Protein AF-0000000072584744 (afdb_homodimer)

Sequence (608 aa):
MTEVNNPHDRLIRETFQDKKEAAIFFKNTLSPEVVKLLDLEKLELSESSFISEELKQEQTDLLFQIPLKSGNKTNVYLLFEHKSYLDNSIYIQLLGYLTEIYRNQHRNGEPISVVIPFVFYHGEKEWKLGSRLLDQFVLTNQEVDILKDFIPNFKIDLFDLKEIELKDKLESITFQVTLGVVQKIREGDLEFISHLPGLFSLLQAIEEESKKVAILRKLLLYIYWARDLKPTELNVVLQRSKLEQYEELAMTTAERLISEGMQRGIEKGKLEDASKMLSKGIDLKTVLEITGLSEKTLKDHGILMTEVNNPHDRLIRETFQDKKEAAIFFKNTLSPEVVKLLDLEKLELSESSFISEELKQEQTDLLFQIPLKSGNKTNVYLLFEHKSYLDNSIYIQLLGYLTEIYRNQHRNGEPISVVIPFVFYHGEKEWKLGSRLLDQFVLTNQEVDILKDFIPNFKIDLFDLKEIELKDKLESITFQVTLGVVQKIREGDLEFISHLPGLFSLLQAIEEESKKVAILRKLLLYIYWARDLKPTELNVVLQRSKLEQYEELAMTTAERLISEGMQRGIEKGKLEDASKMLSKGIDLKTVLEITGLSEKTLKDHGIL

pLDDT: mean 88.26, std 11.3, range [29.77, 98.44]

Organism: Leptospira interrogans serogroup Icterohaemorrhagiae serovar Lai (strain 56601) (NCBI:txid189518)

Secondary structure (DSSP, 8-state):
--GGG-HHHHHHHHHHT-HHHHHHHHHHHS-HHHHHHB-GGG-EE--GGGS-HHHHHT---EEEEE-BTT--SPPEEEEEEEESS--TTHHHHHHHHHHHHHHHHHHTTPPPPEEEEEEEE--SS---S-SBGGGGS---HHHHHHHGGGS-B-B-EEEEGGG--HHHH---HHHHHHHHHHHHTTS-HHHHHHHHHHHHHGGGG---HHHHHHHHHHHHHHHHHHS---HHHHHHHHHHTT-GGGHHHHHHHHHHHHHHHHHHHHHHHHHHHHHHHHHTT--HHHHHHHH---HHHHHHTT--/--GGG-HHHHHHHHHHT-HHHHHHHHHHHS-HHHHHHB-GGG-EE--GGGS-HHHHHT---EEEEE-BTT--SPPEEEEEEEESS--TTHHHHHHHHHHHHHHHHHHTTPPPPEEEEEEEE--SS---S-SBGGGGS---HHHHHHHGGGS-B-B-EEEEGGG--HHHH---HHHHHHHHHHHHTTS-HHHHHHHHHHHHHGGGG---HHHHHHHHHHHHHHHHHHS---HHHHHHHHHHTT-GGGHHHHHHHHHHHHHHHHHHHHHHHHHHHHHHHHHTT--HHHHHHHH---HHHHHHTT--

InterPro domains:
  IPR006842 Transposase (putative), YhgA-like [PF04754] (6-209)
  IPR010106 Recombination-promoting nuclease RpnA [TIGR01784] (7-300)
  IPR051699 Rpn/YhgA-like nuclease [PTHR34611] (2-302)

Radius of gyration: 31.88 Å; Cα contacts (8 Å, |Δi|>4): 822; chains: 2; bounding box: 54×96×73 Å

Nearest PDB structures (foldseek):
  4z2b-assembly1_A  TM=3.822E-01  e=3.127E-01  Homo sapiens
  4z0v-assembly1_A  TM=3.116E-01  e=2.690E-01  Homo sapiens
  4z2b-assembly1_A  TM=3.800E-01  e=2.464E-01  Homo sapiens
  4z0v-assembly1_A  TM=3.200E-01  e=2.464E-01  Homo sapiens

Foldseek 3Di:
DQPVPPLVLVLVQVLCQPLVQVLQLCCLQPDPVVNQFWPSVPKDWDDDPLFPPVRVSVVRWTKIWIDTPVRPPAIEIEIEAEDQADDLCVQVVVVVRLVSNQVSCVVVVHDRHHYAYEYEYQYPDDDDQDFKPVSSDDDDPVCCVVCVVVDPMDGHRYDYLLPDDCVVRHPDLLCQLSSVLSNCLPPDPVVSLVCNLVSLLSLVPPPDPVVSLVSVLSSLLSSVVSHVDDLVSVCVSCVSSVNNVCSVSSVVSNVVSVVVVVVVVLLVVLLVVLLVCVVVPNDNVVSCVVSVDDPVVCVVVVSD/DQPVPPLVLVLVQVLCQPLVQVLQLCCQQPDPVVNQFWPSVPKDWDDDPLFPPVVVSVVRWTKIWIDTPVRPPAIEIEIEAEDQADDLCVQVVVVVRLVSNQVSCVVVVHDRHHYAYEYEYQYPDDDDQDFKPVSSDDDDPVCCVVCVVVDPMDGHRYDYLLPDDCVVRHPDLLCQLSSVLSNCLPPDPVVSLVCNLVSLLSLVPPPDPVVSLVSVLSSLLSSVVSHVDDLVSVCVSCVSSVNNVCSVSSVVSNVVSVVVVVVVVLLVVLLVVLLVCVVVPNDNVVSCVVSVDDPVVCVVVVSD

Structure (mmCIF, N/CA/C/O backbone):
data_AF-0000000072584744-model_v1
#
loop_
_entity.id
_entity.type
_entity.pdbx_description
1 polymer Transposase
#
loop_
_atom_site.group_PDB
_atom_site.id
_atom_site.type_symbol
_atom_site.label_atom_id
_atom_site.label_alt_id
_atom_site.label_comp_id
_atom_site.label_asym_id
_atom_site.label_entity_id
_atom_site.label_seq_id
_atom_site.pdbx_PDB_ins_code
_atom_site.Cartn_x
_atom_site.Cartn_y
_atom_site.Cartn_z
_atom_site.occupancy
_atom_site.B_iso_or_equiv
_atom_site.auth_seq_id
_atom_site.auth_comp_id
_atom_site.auth_asym_id
_atom_site.auth_atom_id
_atom_site.pdbx_PDB_model_num
ATOM 1 N N . MET A 1 1 ? 11.578 9.281 22.516 1 29.77 1 MET A N 1
ATOM 2 C CA . MET A 1 1 ? 10.703 10.445 22.672 1 29.77 1 MET A CA 1
ATOM 3 C C . MET A 1 1 ? 9.742 10.562 21.5 1 29.77 1 MET A C 1
ATOM 5 O O . MET A 1 1 ? 10.164 10.523 20.344 1 29.77 1 MET A O 1
ATOM 9 N N . THR A 1 2 ? 8.508 10.273 21.5 1 37.69 2 THR A N 1
ATOM 10 C CA . THR A 1 2 ? 7.398 10.188 20.562 1 37.69 2 THR A CA 1
ATOM 11 C C . THR A 1 2 ? 7.285 11.461 19.719 1 37.69 2 THR A C 1
ATOM 13 O O . THR A 1 2 ? 7.203 12.562 20.281 1 37.69 2 THR A O 1
ATOM 16 N N . GLU A 1 3 ? 7.668 11.531 18.531 1 41.31 3 GLU A N 1
ATOM 17 C CA . GLU A 1 3 ? 7.551 12.5 17.438 1 41.31 3 GLU A CA 1
ATOM 18 C C . GLU A 1 3 ? 6.191 13.195 17.469 1 41.31 3 GLU A C 1
ATOM 20 O O . GLU A 1 3 ? 5.953 14.141 16.719 1 41.31 3 GLU A O 1
ATOM 25 N N . VAL A 1 4 ? 5.215 12.711 18.234 1 44.66 4 VAL A N 1
ATOM 26 C CA . VAL A 1 4 ? 3.936 13.359 18.516 1 44.66 4 VAL A CA 1
ATOM 27 C C . VAL A 1 4 ? 4.176 14.789 19 1 44.66 4 VAL A C 1
ATOM 29 O O . VAL A 1 4 ? 3.238 15.586 19.109 1 44.66 4 VAL A O 1
ATOM 32 N N . ASN A 1 5 ? 5.383 15.141 19.203 1 54.69 5 ASN A N 1
ATOM 33 C CA . ASN A 1 5 ? 5.555 16.359 19.984 1 54.69 5 ASN A CA 1
ATOM 34 C C . ASN A 1 5 ? 5.949 17.547 19.109 1 54.69 5 ASN A C 1
ATOM 36 O O . ASN A 1 5 ? 6.445 18.562 19.609 1 54.69 5 ASN A O 1
ATOM 40 N N . ASN A 1 6 ? 5.742 17.422 17.719 1 71.44 6 ASN A N 1
ATOM 41 C CA . ASN A 1 6 ? 6.062 18.562 16.859 1 71.44 6 ASN A CA 1
ATOM 42 C C . ASN A 1 6 ? 4.969 19.625 16.922 1 71.44 6 ASN A C 1
ATOM 44 O O . ASN A 1 6 ? 3.818 19.359 16.578 1 71.44 6 ASN A O 1
ATOM 48 N N . PRO A 1 7 ? 5.23 20.688 17.547 1 78.56 7 PRO A N 1
ATOM 49 C CA . PRO A 1 7 ? 4.23 21.734 17.719 1 78.56 7 PRO A CA 1
ATOM 50 C C . PRO A 1 7 ? 3.549 22.125 16.406 1 78.56 7 PRO A C 1
ATOM 52 O O . PRO A 1 7 ? 2.375 22.516 16.406 1 78.56 7 PRO A O 1
ATOM 55 N N . HIS A 1 8 ? 4.328 22.078 15.297 1 83.81 8 HIS A N 1
ATOM 56 C CA . HIS A 1 8 ? 3.693 22.312 14.008 1 83.81 8 HIS A CA 1
ATOM 57 C C . HIS A 1 8 ? 2.531 21.359 13.781 1 83.81 8 HIS A C 1
ATOM 59 O O . HIS A 1 8 ? 1.427 21.781 13.438 1 83.81 8 HIS A O 1
ATOM 65 N N . ASP A 1 9 ? 2.807 20.141 14.039 1 83.06 9 ASP A N 1
ATOM 66 C CA . ASP A 1 9 ? 1.812 19.094 13.812 1 83.06 9 ASP A CA 1
ATOM 67 C C . ASP A 1 9 ? 0.604 19.281 14.727 1 83.06 9 ASP A C 1
ATOM 69 O O . ASP A 1 9 ? -0.54 19.141 14.289 1 83.06 9 ASP A O 1
ATOM 73 N N . ARG A 1 10 ? 0.943 19.578 15.914 1 82.94 10 ARG A N 1
ATOM 74 C CA . ARG A 1 10 ? -0.128 19.734 16.891 1 82.94 10 ARG A CA 1
ATOM 75 C C . ARG A 1 10 ? -1.059 20.875 16.516 1 82.94 10 ARG A C 1
ATOM 77 O O . ARG A 1 10 ? -2.281 20.734 16.562 1 82.94 10 ARG A O 1
ATOM 84 N N . LEU A 1 11 ? -0.497 22.016 16.25 1 89.19 11 LEU A N 1
ATOM 85 C CA . LEU A 1 11 ? -1.301 23.188 15.898 1 89.19 11 LEU A CA 1
ATOM 86 C C . LEU A 1 11 ? -2.186 22.906 14.695 1 89.19 11 LEU A C 1
ATOM 88 O O . LEU A 1 11 ? -3.385 23.188 14.719 1 89.19 11 LEU A O 1
ATOM 92 N N . ILE A 1 12 ? -1.592 22.344 13.664 1 89.62 12 ILE A N 1
ATOM 93 C CA . ILE A 1 12 ? -2.32 22.094 12.43 1 89.62 12 ILE A CA 1
ATOM 94 C C . ILE A 1 12 ? -3.402 21.047 12.672 1 89.62 12 ILE A C 1
ATOM 96 O O . ILE A 1 12 ? -4.551 21.219 12.258 1 89.62 12 ILE A O 1
ATOM 100 N N . ARG A 1 13 ? -3.059 20.031 13.328 1 85.69 13 ARG A N 1
ATOM 101 C CA . ARG A 1 13 ? -4.012 18.969 13.625 1 85.69 13 ARG A CA 1
ATOM 102 C C . ARG A 1 13 ? -5.199 19.5 14.422 1 85.69 13 ARG A C 1
ATOM 104 O O . ARG A 1 13 ? -6.352 19.219 14.086 1 85.69 13 ARG A O 1
ATOM 111 N N . GLU A 1 14 ? -4.898 20.25 15.445 1 85.62 14 GLU A N 1
ATOM 112 C CA . GLU A 1 14 ? -5.953 20.797 16.297 1 85.62 14 GLU A CA 1
ATOM 113 C C . GLU A 1 14 ? -6.859 21.75 15.5 1 85.62 14 GLU A C 1
ATOM 115 O O . GLU A 1 14 ? -8.062 21.812 15.758 1 85.62 14 GLU A O 1
ATOM 120 N N . THR A 1 15 ? -6.27 22.453 14.672 1 88.38 15 THR A N 1
ATOM 121 C CA . THR A 1 15 ? -7.039 23.391 13.867 1 88.38 15 THR A CA 1
ATOM 122 C C . THR A 1 15 ? -8.008 22.641 12.953 1 88.38 15 THR A C 1
ATOM 124 O O . THR A 1 15 ? -9.164 23.047 12.805 1 88.38 15 THR A O 1
ATOM 127 N N . PHE A 1 16 ? -7.629 21.5 12.445 1 90.31 16 PHE A N 1
ATOM 128 C CA . PHE A 1 16 ? -8.445 20.781 11.477 1 90.31 16 PHE A CA 1
ATOM 129 C C . PHE A 1 16 ? -9.383 19.812 12.164 1 90.31 16 PHE A C 1
ATOM 131 O O . PHE A 1 16 ? -10.242 19.203 11.523 1 90.31 16 PHE A O 1
ATOM 138 N N . GLN A 1 17 ? -9.258 19.719 13.414 1 88.12 17 GLN A N 1
ATOM 139 C CA . GLN A 1 17 ? -10.172 18.859 14.164 1 88.12 17 GLN A CA 1
ATOM 140 C C . GLN A 1 17 ? -11.562 19.484 14.25 1 88.12 17 GLN A C 1
ATOM 142 O O . GLN A 1 17 ? -12.547 18.797 14.508 1 88.12 17 GLN A O 1
ATOM 147 N N . ASP A 1 18 ? -11.586 20.766 14.125 1 86.94 18 ASP A N 1
ATOM 148 C CA . ASP A 1 18 ? -12.883 21.422 14.008 1 86.94 18 ASP A CA 1
ATOM 149 C C . ASP A 1 18 ? -13.531 21.125 12.656 1 86.94 18 ASP A C 1
ATOM 151 O O . ASP A 1 18 ? -13.18 21.75 11.648 1 86.94 18 ASP A O 1
ATOM 155 N N . LYS A 1 19 ? -14.594 20.297 12.672 1 89.31 19 LYS A N 1
ATOM 156 C CA . LYS A 1 19 ? -15.188 19.766 11.453 1 89.31 19 LYS A CA 1
ATOM 157 C C . LYS A 1 19 ? -15.781 20.875 10.594 1 89.31 19 LYS A C 1
ATOM 159 O O . LYS A 1 19 ? -15.695 20.828 9.367 1 89.31 19 LYS A O 1
ATOM 164 N N . LYS A 1 20 ? -16.422 21.797 11.305 1 88.25 20 LYS A N 1
ATOM 165 C CA . LYS A 1 20 ? -17.047 22.875 10.562 1 88.25 20 LYS A CA 1
ATOM 166 C C . LYS A 1 20 ? -16.016 23.719 9.82 1 88.25 20 LYS A C 1
ATOM 168 O O . LYS A 1 20 ? -16.188 24.031 8.641 1 88.25 20 LYS A O 1
ATOM 173 N N . GLU A 1 21 ? -14.961 24.031 10.5 1 87 21 GLU A N 1
ATOM 174 C CA . GLU A 1 21 ? -13.883 24.812 9.898 1 87 21 GLU A CA 1
ATOM 175 C C . GLU A 1 21 ? -13.172 24.016 8.805 1 87 21 GLU A C 1
ATOM 177 O O . GLU A 1 21 ? -12.812 24.562 7.766 1 87 21 GLU A O 1
ATOM 182 N N . ALA A 1 22 ? -12.984 22.766 9.062 1 92 22 ALA A N 1
ATOM 183 C CA . ALA A 1 22 ? -12.336 21.906 8.078 1 92 22 ALA A CA 1
ATOM 184 C C . ALA A 1 22 ? -13.156 21.812 6.801 1 92 22 ALA A C 1
ATOM 186 O O . ALA A 1 22 ? -12.609 21.891 5.695 1 92 22 ALA A O 1
ATOM 187 N N . ALA A 1 23 ? -14.453 21.672 6.965 1 93.62 23 ALA A N 1
ATOM 188 C CA . ALA A 1 23 ? -15.344 21.578 5.809 1 93.62 23 ALA A CA 1
ATOM 189 C C . ALA A 1 23 ? -15.242 22.828 4.934 1 93.62 23 ALA A C 1
ATOM 191 O O . ALA A 1 23 ? -15.172 22.719 3.707 1 93.62 23 ALA A O 1
ATOM 192 N N . ILE A 1 24 ? -15.219 23.922 5.559 1 90.44 24 ILE A N 1
ATOM 193 C CA . ILE A 1 24 ? -15.117 25.188 4.836 1 90.44 24 ILE A CA 1
ATOM 194 C C . ILE A 1 24 ? -13.766 25.281 4.141 1 90.44 24 ILE A C 1
ATOM 196 O O . ILE A 1 24 ? -13.68 25.703 2.982 1 90.44 24 ILE A O 1
ATOM 200 N N . PHE A 1 25 ? -12.781 24.906 4.816 1 92.75 25 PHE A N 1
ATOM 201 C CA . PHE A 1 25 ? -11.438 24.922 4.254 1 92.75 25 PHE A CA 1
ATOM 202 C C . PHE A 1 25 ? -11.375 24.062 2.994 1 92.75 25 PHE A C 1
ATOM 204 O O . PHE A 1 25 ? -10.898 24.516 1.951 1 92.75 25 PHE A O 1
ATOM 211 N N . PHE A 1 26 ? -11.906 22.844 3.059 1 94.88 26 PHE A N 1
ATOM 212 C CA . PHE A 1 26 ? -11.828 21.906 1.937 1 94.88 26 PHE A CA 1
ATOM 213 C C . PHE A 1 26 ? -12.711 22.375 0.786 1 94.88 26 PHE A C 1
ATOM 215 O O . PHE A 1 26 ? -12.367 22.203 -0.383 1 94.88 26 PHE A O 1
ATOM 222 N N . LYS A 1 27 ? -13.805 22.969 1.133 1 93.31 27 LYS A N 1
ATOM 223 C CA . LYS A 1 27 ? -14.688 23.531 0.109 1 93.31 27 LYS A CA 1
ATOM 224 C C . LYS A 1 27 ? -13.961 24.562 -0.737 1 93.31 27 LYS A C 1
ATOM 226 O O . LYS A 1 27 ? -14.195 24.672 -1.943 1 93.31 27 LYS A O 1
ATOM 231 N N . ASN A 1 28 ? -13.008 25.219 -0.123 1 90.75 28 ASN A N 1
ATOM 232 C CA . ASN A 1 28 ? -12.344 26.344 -0.792 1 90.75 28 ASN A CA 1
ATOM 233 C C . ASN A 1 28 ? -11.008 25.922 -1.393 1 90.75 28 ASN A C 1
ATOM 235 O O . ASN A 1 28 ? -10.414 26.656 -2.184 1 90.75 28 ASN A O 1
ATOM 239 N N . THR A 1 29 ? -10.555 24.75 -1.048 1 91.69 29 THR A N 1
ATOM 240 C CA . THR A 1 29 ? -9.195 24.422 -1.45 1 91.69 29 THR A CA 1
ATOM 241 C C . THR A 1 29 ? -9.18 23.234 -2.393 1 91.69 29 THR A C 1
ATOM 243 O O . THR A 1 29 ? -8.289 23.094 -3.232 1 91.69 29 THR A O 1
ATOM 246 N N . LEU A 1 30 ? -10.141 22.344 -2.264 1 94.38 30 LEU A N 1
ATOM 247 C CA . LEU A 1 30 ? -10.234 21.234 -3.203 1 94.38 30 LEU A CA 1
ATOM 248 C C . LEU A 1 30 ? -10.68 21.719 -4.578 1 94.38 30 LEU A C 1
ATOM 250 O O . LEU A 1 30 ? -11.234 22.812 -4.707 1 94.38 30 LEU A O 1
ATOM 254 N N . SER A 1 31 ? -10.422 20.922 -5.605 1 93.94 31 SER A N 1
ATOM 255 C CA . SER A 1 31 ? -10.867 21.281 -6.949 1 93.94 31 SER A CA 1
ATOM 256 C C . SER A 1 31 ? -12.391 21.375 -7.012 1 93.94 31 SER A C 1
ATOM 258 O O . SER A 1 31 ? -13.094 20.625 -6.344 1 93.94 31 SER A O 1
ATOM 260 N N . PRO A 1 32 ? -12.859 22.297 -7.832 1 95.19 32 PRO A N 1
ATOM 261 C CA . PRO A 1 32 ? -14.305 22.469 -7.941 1 95.19 32 PRO A CA 1
ATOM 262 C C . PRO A 1 32 ? -15.039 21.188 -8.32 1 95.19 32 PRO A C 1
ATOM 264 O O . PRO A 1 32 ? -16.141 20.938 -7.84 1 95.19 32 PRO A O 1
ATOM 267 N N . GLU A 1 33 ? -14.469 20.391 -9.164 1 96.19 33 GLU A N 1
ATOM 268 C CA . GLU A 1 33 ? -15.094 19.141 -9.594 1 96.19 33 GLU A CA 1
ATOM 269 C C . GLU A 1 33 ? -15.258 18.172 -8.422 1 96.19 33 GLU A C 1
ATOM 271 O O . GLU A 1 33 ? -16.281 17.5 -8.305 1 96.19 33 GLU A O 1
ATOM 276 N N . VAL A 1 34 ? -14.266 18.141 -7.586 1 96.62 34 VAL A N 1
ATOM 277 C CA . VAL A 1 34 ? -14.312 17.266 -6.418 1 96.62 34 VAL A CA 1
ATOM 278 C C . VAL A 1 34 ? -15.344 17.781 -5.422 1 96.62 34 VAL A C 1
ATOM 280 O O . VAL A 1 34 ? -16.141 17.016 -4.875 1 96.62 34 VAL A O 1
ATOM 283 N N . VAL A 1 35 ? -15.352 19.109 -5.219 1 96.25 35 VAL A N 1
ATOM 284 C CA . VAL A 1 35 ? -16.266 19.75 -4.273 1 96.25 35 VAL A CA 1
ATOM 285 C C . VAL A 1 35 ? -17.703 19.484 -4.691 1 96.25 35 VAL A C 1
ATOM 287 O O . VAL A 1 35 ? -18.578 19.266 -3.842 1 96.25 35 VAL A O 1
ATOM 290 N N . LYS A 1 36 ? -17.953 19.469 -5.969 1 95.75 36 LYS A N 1
ATOM 291 C CA . LYS A 1 36 ? -19.297 19.234 -6.488 1 95.75 36 LYS A CA 1
ATOM 292 C C . LYS A 1 36 ? -19.781 17.828 -6.176 1 95.75 36 LYS A C 1
ATOM 294 O O . LYS A 1 36 ? -20.984 17.594 -6.055 1 95.75 36 LYS A O 1
ATOM 299 N N . LEU A 1 37 ? -18.875 16.938 -6.023 1 95.62 37 LEU A N 1
ATOM 300 C CA . LEU A 1 37 ? -19.219 15.539 -5.809 1 95.62 37 LEU A CA 1
ATOM 301 C C . LEU A 1 37 ? -19.438 15.25 -4.328 1 95.62 37 LEU A C 1
ATOM 303 O O . LEU A 1 37 ? -20.188 14.336 -3.971 1 95.62 37 LEU A O 1
ATOM 307 N N . LEU A 1 38 ? -18.797 15.984 -3.482 1 96.19 38 LEU A N 1
ATOM 308 C CA . LEU A 1 38 ? -18.719 15.641 -2.068 1 96.19 38 LEU A CA 1
ATOM 309 C C . LEU A 1 38 ? -19.734 16.438 -1.255 1 96.19 38 LEU A C 1
ATOM 311 O O . LEU A 1 38 ? -19.938 17.625 -1.519 1 96.19 38 LEU A O 1
ATOM 315 N N . ASP A 1 39 ? -20.375 15.812 -0.335 1 95.94 39 ASP A N 1
ATOM 316 C CA . ASP A 1 39 ? -21.203 16.5 0.646 1 95.94 39 ASP A CA 1
ATOM 317 C C . ASP A 1 39 ? -20.375 16.938 1.858 1 95.94 39 ASP A C 1
ATOM 319 O O . ASP A 1 39 ? -20.469 16.328 2.926 1 95.94 39 ASP A O 1
ATOM 323 N N . LEU A 1 40 ? -19.703 18.047 1.718 1 95.44 40 LEU A N 1
ATOM 324 C CA . LEU A 1 40 ? -18.734 18.5 2.715 1 95.44 40 LEU A CA 1
ATOM 325 C C . LEU A 1 40 ? -19.453 18.906 4.008 1 95.44 40 LEU A C 1
ATOM 327 O O . LEU A 1 40 ? -18.828 18.938 5.074 1 95.44 40 LEU A O 1
ATOM 331 N N . GLU A 1 41 ? -20.703 19.156 3.986 1 93.25 41 GLU A N 1
ATOM 332 C CA . GLU A 1 41 ? -21.469 19.5 5.184 1 93.25 41 GLU A CA 1
ATOM 333 C C . GLU A 1 41 ? -21.562 18.312 6.125 1 93.25 41 GLU A C 1
ATOM 335 O O . GLU A 1 41 ? -21.781 18.469 7.332 1 93.25 41 GLU A O 1
ATOM 340 N N . LYS A 1 42 ? -21.422 17.156 5.59 1 93.81 42 LYS A N 1
ATOM 341 C CA . LYS A 1 42 ? -21.562 15.938 6.383 1 93.81 42 LYS A CA 1
ATOM 342 C C . LYS A 1 42 ? -20.188 15.328 6.68 1 93.81 42 LYS A C 1
ATOM 344 O O . LYS A 1 42 ? -20.094 14.141 7.016 1 93.81 42 LYS A O 1
ATOM 349 N N . LEU A 1 43 ? -19.172 16.125 6.527 1 94.38 43 LEU A N 1
ATOM 350 C CA . LEU A 1 43 ? -17.812 15.672 6.812 1 94.38 43 LEU A CA 1
ATOM 351 C C . LEU A 1 43 ? -17.688 15.211 8.266 1 94.38 43 LEU A C 1
ATOM 353 O O . LEU A 1 43 ? -18.188 15.883 9.172 1 94.38 43 LEU A O 1
ATOM 357 N N . GLU A 1 44 ? -17.094 13.992 8.508 1 91 44 GLU A N 1
ATOM 358 C CA . GLU A 1 44 ? -16.875 13.453 9.844 1 91 44 GLU A CA 1
ATOM 359 C C . GLU A 1 44 ? -15.43 12.984 10.016 1 91 44 GLU A C 1
ATOM 361 O O . GLU A 1 44 ? -14.828 12.453 9.078 1 91 44 GLU A O 1
ATOM 366 N N . LEU A 1 45 ? -14.914 13.289 11.203 1 88.44 45 LEU A N 1
ATOM 367 C CA . LEU A 1 45 ? -13.602 12.75 11.539 1 88.44 45 LEU A CA 1
ATOM 368 C C . LEU A 1 45 ? -13.688 11.25 11.828 1 88.44 45 LEU A C 1
ATOM 370 O O . LEU A 1 45 ? -14.547 10.812 12.594 1 88.44 45 LEU A O 1
ATOM 374 N N . SER A 1 46 ? -12.914 10.508 11 1 79.38 46 SER A N 1
ATOM 375 C CA . SER A 1 46 ? -12.938 9.062 11.203 1 79.38 46 SER A CA 1
ATOM 376 C C . SER A 1 46 ? -12.07 8.656 12.383 1 79.38 46 SER A C 1
ATOM 378 O O . SER A 1 46 ? -10.969 9.172 12.562 1 79.38 46 SER A O 1
ATOM 380 N N . GLU A 1 47 ? -12.68 8.188 13.477 1 62.16 47 GLU A N 1
ATOM 381 C CA . GLU A 1 47 ? -11.961 7.75 14.664 1 62.16 47 GLU A CA 1
ATOM 382 C C . GLU A 1 47 ? -10.992 6.617 14.328 1 62.16 47 GLU A C 1
ATOM 384 O O . GLU A 1 47 ? -11.008 6.086 13.219 1 62.16 47 GLU A O 1
ATOM 389 N N . SER A 1 48 ? -10.18 6.059 15.383 1 51.19 48 SER A N 1
ATOM 390 C CA . SER A 1 48 ? -9.07 5.133 15.578 1 51.19 48 SER A CA 1
ATOM 391 C C . SER A 1 48 ? -9.32 3.811 14.859 1 51.19 48 SER A C 1
ATOM 393 O O . SER A 1 48 ? -8.383 3.092 14.523 1 51.19 48 SER A O 1
ATOM 395 N N . SER A 1 49 ? -10.461 3.494 14.703 1 48.28 49 SER A N 1
ATOM 396 C CA . SER A 1 49 ? -10.625 2.068 14.438 1 48.28 49 SER A CA 1
ATOM 397 C C . SER A 1 49 ? -10.117 1.71 13.039 1 48.28 49 SER A C 1
ATOM 399 O O . SER A 1 49 ? -9.852 0.542 12.75 1 48.28 49 SER A O 1
ATOM 401 N N . PHE A 1 50 ? -10.141 2.641 12.227 1 50.19 50 PHE A N 1
ATOM 402 C CA . PHE A 1 50 ? -9.82 2.256 10.859 1 50.19 50 PHE A CA 1
ATOM 403 C C . PHE A 1 50 ? -8.32 2.371 10.602 1 50.19 50 PHE A C 1
ATOM 405 O O . PHE A 1 50 ? -7.832 1.948 9.555 1 50.19 50 PHE A O 1
ATOM 412 N N . ILE A 1 51 ? -7.766 3.043 11.555 1 53.47 51 ILE A N 1
ATOM 413 C CA . ILE A 1 51 ? -6.371 3.332 11.234 1 53.47 51 ILE A CA 1
ATOM 414 C C . ILE A 1 51 ? -5.469 2.293 11.891 1 53.47 51 ILE A C 1
ATOM 416 O O . ILE A 1 51 ? -5.652 1.952 13.062 1 53.47 51 ILE A O 1
ATOM 420 N N . SER A 1 52 ? -4.785 1.551 11.07 1 53.72 52 SER A N 1
ATOM 421 C CA . SER A 1 52 ? -3.809 0.602 11.594 1 53.72 52 SER A CA 1
ATOM 422 C C . SER A 1 52 ? -2.982 1.221 12.711 1 53.72 52 SER A C 1
ATOM 424 O O . SER A 1 52 ? -2.904 2.445 12.836 1 53.72 52 SER A O 1
ATOM 426 N N . GLU A 1 53 ? -2.695 0.447 13.617 1 53.44 53 GLU A N 1
ATOM 427 C CA . GLU A 1 53 ? -1.778 0.854 14.68 1 53.44 53 GLU A CA 1
ATOM 428 C C . GLU A 1 53 ? -0.646 1.716 14.125 1 53.44 53 GLU A C 1
ATOM 430 O O . GLU A 1 53 ? -0.201 2.66 14.781 1 53.44 53 GLU A O 1
ATOM 435 N N . GLU A 1 54 ? -0.362 1.372 12.992 1 52.25 54 GLU A N 1
ATOM 436 C CA . GLU A 1 54 ? 0.727 2.123 12.375 1 52.25 54 GLU A CA 1
ATOM 437 C C . GLU A 1 54 ? 0.316 3.568 12.102 1 52.25 54 GLU A C 1
ATOM 439 O O . GLU A 1 54 ? 1.081 4.496 12.367 1 52.25 54 GLU A O 1
ATOM 444 N N . LEU A 1 55 ? -0.858 3.697 11.594 1 54.66 55 LEU A N 1
ATOM 445 C CA . LEU A 1 55 ? -1.328 5.051 11.328 1 54.66 55 LEU A CA 1
ATOM 446 C C . LEU A 1 55 ? -1.565 5.812 12.625 1 54.66 55 LEU A C 1
ATOM 448 O O . LEU A 1 55 ? -1.334 7.023 12.688 1 54.66 55 LEU A O 1
ATOM 452 N N . LYS A 1 56 ? -2.033 5.047 13.523 1 54.81 56 LYS A N 1
ATOM 453 C CA . LYS A 1 56 ? -2.258 5.66 14.828 1 54.81 56 LYS A CA 1
ATOM 454 C C . LYS A 1 56 ? -0.957 6.203 15.414 1 54.81 56 LYS A C 1
ATOM 456 O O . LYS A 1 56 ? -0.942 7.273 16.016 1 54.81 56 LYS A O 1
ATOM 461 N N . GLN A 1 57 ? -0.027 5.285 15.227 1 50.16 57 GLN A N 1
ATOM 462 C CA . GLN A 1 57 ? 1.257 5.68 15.789 1 50.16 57 GLN A CA 1
ATOM 463 C C . GLN A 1 57 ? 1.812 6.918 15.094 1 50.16 57 GLN A C 1
ATOM 465 O O . GLN A 1 57 ? 2.508 7.727 15.711 1 50.16 57 GLN A O 1
ATOM 470 N N . GLU A 1 58 ? 1.479 6.773 13.859 1 50.5 58 GLU A N 1
ATOM 471 C CA . GLU A 1 58 ? 2.074 7.926 13.203 1 50.5 58 GLU A CA 1
ATOM 472 C C . GLU A 1 58 ? 1.213 9.172 13.383 1 50.5 58 GLU A C 1
ATOM 474 O O . GLU A 1 58 ? 1.581 10.258 12.93 1 50.5 58 GLU A O 1
ATOM 479 N N . GLN A 1 59 ? 0.291 9.172 14.508 1 49.5 59 GLN A N 1
ATOM 480 C CA . GLN A 1 59 ? -0.529 10.172 15.172 1 49.5 59 GLN A CA 1
ATOM 481 C C . GLN A 1 59 ? -0.895 11.305 14.219 1 49.5 59 GLN A C 1
ATOM 483 O O . GLN A 1 59 ? -1.727 12.156 14.539 1 49.5 59 GLN A O 1
ATOM 488 N N . THR A 1 60 ? -0.129 11.688 13.203 1 51.12 60 THR A N 1
ATOM 489 C CA . THR A 1 60 ? -0.301 13.031 12.664 1 51.12 60 THR A CA 1
ATOM 490 C C . THR A 1 60 ? -1.465 13.078 11.68 1 51.12 60 THR A C 1
ATOM 492 O O . THR A 1 60 ? -2.01 14.148 11.406 1 51.12 60 THR A O 1
ATOM 495 N N . ASP A 1 61 ? -2.068 11.906 11.312 1 64.94 61 ASP A N 1
ATOM 496 C CA . ASP A 1 61 ? -2.871 12.094 10.102 1 64.94 61 ASP A CA 1
ATOM 497 C C . ASP A 1 61 ? -4.359 11.93 10.406 1 64.94 61 ASP A C 1
ATOM 499 O O . ASP A 1 61 ? -4.738 11.148 11.281 1 64.94 61 ASP A O 1
ATOM 503 N N . LEU A 1 62 ? -5.09 13.055 10.055 1 84.44 62 LEU A N 1
ATOM 504 C CA . LEU A 1 62 ? -6.543 13.055 10.18 1 84.44 62 LEU A CA 1
ATOM 505 C C . LEU A 1 62 ? -7.191 12.375 8.977 1 84.44 62 LEU A C 1
ATOM 507 O O . LEU A 1 62 ? -6.734 12.539 7.844 1 84.44 62 LEU A O 1
ATOM 511 N N . LEU A 1 63 ? -8.078 11.531 9.227 1 89.94 63 LEU A N 1
ATOM 512 C CA . LEU A 1 63 ? -8.891 10.906 8.188 1 89.94 63 LEU A CA 1
ATOM 513 C C . LEU A 1 63 ? -10.336 11.383 8.273 1 89.94 63 LEU A C 1
ATOM 515 O O . LEU A 1 63 ? -10.992 11.219 9.312 1 89.94 63 LEU A O 1
ATOM 519 N N . PHE A 1 64 ? -10.797 12.016 7.184 1 92.44 64 PHE A N 1
ATOM 520 C CA . PHE A 1 64 ? -12.164 12.523 7.125 1 92.44 64 PHE A CA 1
ATOM 521 C C . PHE A 1 64 ? -13.031 11.641 6.23 1 92.44 64 PHE A C 1
ATOM 523 O O . PHE A 1 64 ? -12.609 11.258 5.141 1 92.44 64 PHE A O 1
ATOM 530 N N . GLN A 1 65 ? -14.109 11.281 6.73 1 92.19 65 GLN A N 1
ATOM 531 C CA . GLN A 1 65 ? -15.109 10.609 5.906 1 92.19 65 GLN A CA 1
ATOM 532 C C . GLN A 1 65 ? -16.125 11.602 5.34 1 92.19 65 GLN A C 1
ATOM 534 O O . GLN A 1 65 ? -16.672 12.414 6.074 1 92.19 65 GLN A O 1
ATOM 539 N N . ILE A 1 66 ? -16.328 11.555 4.047 1 94.88 66 ILE A N 1
ATOM 540 C CA . ILE A 1 66 ? -17.234 12.484 3.373 1 94.88 66 ILE A CA 1
ATOM 541 C C . ILE A 1 66 ? -18.156 11.719 2.422 1 94.88 66 ILE A C 1
ATOM 543 O O . ILE A 1 66 ? -17.672 11.055 1.494 1 94.88 66 ILE A O 1
ATOM 547 N N . PRO A 1 67 ? -19.484 11.789 2.617 1 94.06 67 PRO A N 1
ATOM 548 C CA . PRO A 1 67 ? -20.391 11.125 1.685 1 94.06 67 PRO A CA 1
ATOM 549 C C . PRO A 1 67 ? -20.438 11.805 0.319 1 94.06 67 PRO A C 1
ATOM 551 O O . PRO A 1 67 ? -20.109 12.984 0.201 1 94.06 67 PRO A O 1
ATOM 554 N N . LEU A 1 68 ? -20.812 11.023 -0.665 1 94.06 68 LEU A N 1
ATOM 555 C CA . LEU A 1 68 ? -21.078 11.57 -1.992 1 94.06 68 LEU A CA 1
ATOM 556 C C . LEU A 1 68 ? -22.453 12.211 -2.061 1 94.06 68 LEU A C 1
ATOM 558 O O . LEU A 1 68 ? -23.422 11.688 -1.49 1 94.06 68 LEU A O 1
ATOM 562 N N . LYS A 1 69 ? -22.562 13.312 -2.818 1 92.75 69 LYS A N 1
ATOM 563 C CA . LYS A 1 69 ? -23.844 14 -2.953 1 92.75 69 LYS A CA 1
ATOM 564 C C . LYS A 1 69 ? -24.859 13.125 -3.689 1 92.75 69 LYS A C 1
ATOM 566 O O . LYS A 1 69 ? -26.062 13.234 -3.459 1 92.75 69 LYS A O 1
ATOM 571 N N . SER A 1 70 ? -24.359 12.25 -4.523 1 89 70 SER A N 1
ATOM 572 C CA . SER A 1 70 ? -25.219 11.383 -5.312 1 89 70 SER A CA 1
ATOM 573 C C . SER A 1 70 ? -25.969 10.391 -4.43 1 89 70 SER A C 1
ATOM 575 O O . SER A 1 70 ? -26.969 9.797 -4.852 1 89 70 SER A O 1
ATOM 577 N N . GLY A 1 71 ? -25.5 10.18 -3.188 1 84.25 71 GLY A N 1
ATOM 578 C CA . GLY A 1 71 ? -26.094 9.172 -2.32 1 84.25 71 GLY A CA 1
ATOM 579 C C . GLY A 1 71 ? -25.484 7.797 -2.486 1 84.25 71 GLY A C 1
ATOM 580 O O . GLY A 1 71 ? -25.828 6.863 -1.768 1 84.25 71 GLY A O 1
ATOM 581 N N . ASN A 1 72 ? -24.578 7.738 -3.426 1 82.56 72 ASN A N 1
ATOM 582 C CA . ASN A 1 72 ? -23.828 6.496 -3.541 1 82.56 72 ASN A CA 1
ATOM 583 C C . ASN A 1 72 ? -23.219 6.082 -2.205 1 82.56 72 ASN A C 1
ATOM 585 O O . ASN A 1 72 ? -22.688 6.922 -1.471 1 82.56 72 ASN A O 1
ATOM 589 N N . LYS A 1 73 ? -23.359 4.836 -1.964 1 78.5 73 LYS A N 1
ATOM 590 C CA . LYS A 1 73 ? -22.984 4.316 -0.651 1 78.5 73 LYS A CA 1
ATOM 591 C C . LYS A 1 73 ? -21.469 4.316 -0.471 1 78.5 73 LYS A C 1
ATOM 593 O O . LYS A 1 73 ? -20.969 4.172 0.648 1 78.5 73 LYS A O 1
ATOM 598 N N . THR A 1 74 ? -20.797 4.504 -1.574 1 78.56 74 THR A N 1
ATOM 599 C CA . THR A 1 74 ? -19.344 4.57 -1.448 1 78.56 74 THR A CA 1
ATOM 600 C C . THR A 1 74 ? -18.922 5.875 -0.782 1 78.56 74 THR A C 1
ATOM 602 O O . THR A 1 74 ? -19.312 6.961 -1.222 1 78.56 74 THR A O 1
ATOM 605 N N . ASN A 1 75 ? -18.312 5.73 0.383 1 81.38 75 ASN A N 1
ATOM 606 C CA . ASN A 1 75 ? -17.766 6.922 1.033 1 81.38 75 ASN A CA 1
ATOM 607 C C . ASN A 1 75 ? -16.438 7.336 0.427 1 81.38 75 ASN A C 1
ATOM 609 O O . ASN A 1 75 ? -15.75 6.52 -0.189 1 81.38 75 ASN A O 1
ATOM 613 N N . VAL A 1 76 ? -16.25 8.609 0.44 1 92.25 76 VAL A N 1
ATOM 614 C CA . VAL A 1 76 ? -14.938 9.156 0.111 1 92.25 76 VAL A CA 1
ATOM 615 C C . VAL A 1 76 ? -14.227 9.594 1.389 1 92.25 76 VAL A C 1
ATOM 617 O O . VAL A 1 76 ? -14.852 10.172 2.285 1 92.25 76 VAL A O 1
ATOM 620 N N . TYR A 1 77 ? -13.031 9.188 1.433 1 92.62 77 TYR A N 1
ATOM 621 C CA . TYR A 1 77 ? -12.211 9.633 2.553 1 92.62 77 TYR A CA 1
ATOM 622 C C . TYR A 1 77 ? -11.188 10.664 2.102 1 92.62 77 TYR A C 1
ATOM 624 O O . TYR A 1 77 ? -10.742 10.648 0.952 1 92.62 77 TYR A O 1
ATOM 632 N N . LEU A 1 78 ? -10.914 11.594 2.977 1 94.19 78 LEU A N 1
ATOM 633 C CA . LEU A 1 78 ? -9.82 12.539 2.801 1 94.19 78 LEU A CA 1
ATOM 634 C C . LEU A 1 78 ? -8.727 12.312 3.84 1 94.19 78 LEU A C 1
ATOM 636 O O . LEU A 1 78 ? -8.977 12.43 5.043 1 94.19 78 LEU A O 1
ATOM 640 N N . LEU A 1 79 ? -7.617 11.891 3.297 1 92.62 79 LEU A N 1
ATOM 641 C CA . LEU A 1 79 ? -6.453 11.672 4.145 1 92.62 79 LEU A CA 1
ATOM 642 C C . LEU A 1 79 ? -5.609 12.938 4.25 1 92.62 79 LEU A C 1
ATOM 644 O O . LEU A 1 79 ? -4.91 13.305 3.301 1 92.62 79 LEU A O 1
ATOM 648 N N . PHE A 1 80 ? -5.648 13.586 5.406 1 92.19 80 PHE A N 1
ATOM 649 C CA . PHE A 1 80 ? -4.922 14.828 5.645 1 92.19 80 PHE A CA 1
ATOM 650 C C . PHE A 1 80 ? -3.529 14.547 6.199 1 92.19 80 PHE A C 1
ATOM 652 O O . PHE A 1 80 ? -3.391 14.016 7.301 1 92.19 80 PHE A O 1
ATOM 659 N N . GLU A 1 81 ? -2.535 14.852 5.387 1 90.38 81 GLU A N 1
ATOM 660 C CA . GLU A 1 81 ? -1.137 14.664 5.762 1 90.38 81 GLU A CA 1
ATOM 661 C C . GLU A 1 81 ? -0.396 15.992 5.836 1 90.38 81 GLU A C 1
ATOM 663 O O . GLU A 1 81 ? -0.353 16.75 4.859 1 90.38 81 GLU A O 1
ATOM 668 N N . HIS A 1 82 ? 0.149 16.266 7.023 1 90.44 82 HIS A N 1
ATOM 669 C CA . HIS A 1 82 ? 0.912 17.484 7.207 1 90.44 82 HIS A CA 1
ATOM 670 C C . HIS A 1 82 ? 2.41 17.234 7.102 1 90.44 82 HIS A C 1
ATOM 672 O O . HIS A 1 82 ? 2.92 16.266 7.676 1 90.44 82 HIS A O 1
ATOM 678 N N . LYS A 1 83 ? 3.068 17.984 6.32 1 90.31 83 LYS A N 1
ATOM 679 C CA . LYS A 1 83 ? 4.523 17.938 6.215 1 90.31 83 LYS A CA 1
ATOM 680 C C . LYS A 1 83 ? 5.121 19.344 6.398 1 90.31 83 LYS A C 1
ATOM 682 O O . LYS A 1 83 ? 4.812 20.25 5.641 1 90.31 83 LYS A O 1
ATOM 687 N N . SER A 1 84 ? 5.957 19.484 7.449 1 88.88 84 SER A N 1
ATOM 688 C CA . SER A 1 84 ? 6.637 20.75 7.703 1 88.88 84 SER A CA 1
ATOM 689 C C . SER A 1 84 ? 7.996 20.797 7.016 1 88.88 84 SER A C 1
ATOM 691 O O . SER A 1 84 ? 8.68 21.828 7.059 1 88.88 84 SER A O 1
ATOM 693 N N . TYR A 1 85 ? 8.453 19.766 6.449 1 89.75 85 TYR A N 1
ATOM 694 C CA . TYR A 1 85 ? 9.68 19.672 5.66 1 89.75 85 TYR A CA 1
ATOM 695 C C . TYR A 1 85 ? 9.484 18.766 4.449 1 89.75 85 TYR A C 1
ATOM 697 O O . TYR A 1 85 ? 8.531 17.984 4.398 1 89.75 85 TYR A O 1
ATOM 705 N N . LEU A 1 86 ? 10.375 19.031 3.523 1 93.12 86 LEU A N 1
ATOM 706 C CA . LEU A 1 86 ? 10.297 18.203 2.318 1 93.12 86 LEU A CA 1
ATOM 707 C C . LEU A 1 86 ? 10.734 16.781 2.607 1 93.12 86 LEU A C 1
ATOM 709 O O . LEU A 1 86 ? 11.891 16.531 2.965 1 93.12 86 LEU A O 1
ATOM 713 N N . ASP A 1 87 ? 9.836 15.867 2.553 1 92.94 87 ASP A N 1
ATOM 714 C CA . ASP A 1 87 ? 10.07 14.453 2.82 1 92.94 87 ASP A CA 1
ATOM 715 C C . ASP A 1 87 ? 9.938 13.625 1.546 1 92.94 87 ASP A C 1
ATOM 717 O O . ASP A 1 87 ? 8.828 13.414 1.052 1 92.94 87 ASP A O 1
ATOM 721 N N . ASN A 1 88 ? 11 13.039 1.094 1 92.81 88 ASN A N 1
ATOM 722 C CA . ASN A 1 88 ? 11.031 12.305 -0.167 1 92.81 88 ASN A CA 1
ATOM 723 C C . ASN A 1 88 ? 10.266 10.992 -0.067 1 92.81 88 ASN A C 1
ATOM 725 O O . ASN A 1 88 ? 9.977 10.359 -1.084 1 92.81 88 ASN A O 1
ATOM 729 N N . SER A 1 89 ? 9.906 10.547 1.047 1 93.44 89 SER A N 1
ATOM 730 C CA . SER A 1 89 ? 9.234 9.258 1.229 1 93.44 89 SER A CA 1
ATOM 731 C C . SER A 1 89 ? 7.719 9.43 1.282 1 93.44 89 SER A C 1
ATOM 733 O O . SER A 1 89 ? 6.988 8.461 1.516 1 93.44 89 SER A O 1
ATOM 735 N N . ILE A 1 90 ? 7.254 10.648 1.043 1 94.88 90 ILE A N 1
ATOM 736 C CA . ILE A 1 90 ? 5.859 10.969 1.332 1 94.88 90 ILE A CA 1
ATOM 737 C C . ILE A 1 90 ? 4.945 10.086 0.481 1 94.88 90 ILE A C 1
ATOM 739 O O . ILE A 1 90 ? 3.914 9.609 0.958 1 94.88 90 ILE A O 1
ATOM 743 N N . TYR A 1 91 ? 5.281 9.82 -0.785 1 96.75 91 TYR A N 1
ATOM 744 C CA . TYR A 1 91 ? 4.402 9.047 -1.656 1 96.75 91 TYR A CA 1
ATOM 745 C C . TYR A 1 91 ? 4.332 7.594 -1.212 1 96.75 91 TYR A C 1
ATOM 747 O O . TYR A 1 91 ? 3.266 6.977 -1.248 1 96.75 91 TYR A O 1
ATOM 755 N N . ILE A 1 92 ? 5.457 7.035 -0.841 1 95.25 92 ILE A N 1
ATOM 756 C CA . ILE A 1 92 ? 5.469 5.668 -0.331 1 95.25 92 ILE A CA 1
ATOM 757 C C . ILE A 1 92 ? 4.676 5.598 0.972 1 95.25 92 ILE A C 1
ATOM 759 O O . ILE A 1 92 ? 3.93 4.641 1.2 1 95.25 92 ILE A O 1
ATOM 763 N N . GLN A 1 93 ? 4.895 6.598 1.811 1 92.44 93 GLN A N 1
ATOM 764 C CA . GLN A 1 93 ? 4.137 6.691 3.057 1 92.44 93 GLN A CA 1
ATOM 765 C C . GLN A 1 93 ? 2.637 6.734 2.787 1 92.44 93 GLN A C 1
ATOM 767 O O . GLN A 1 93 ? 1.869 5.988 3.398 1 92.44 93 GLN A O 1
ATOM 772 N N . LEU A 1 94 ? 2.24 7.613 1.885 1 94.75 94 LEU A N 1
ATOM 773 C CA . LEU A 1 94 ? 0.829 7.758 1.549 1 94.75 94 LEU A CA 1
ATOM 774 C C . LEU A 1 94 ? 0.276 6.465 0.957 1 94.75 94 LEU A C 1
ATOM 776 O O . LEU A 1 94 ? -0.844 6.059 1.278 1 94.75 94 LEU A O 1
ATOM 780 N N . LEU A 1 95 ? 1.027 5.828 0.098 1 95.62 95 LEU A N 1
ATOM 781 C CA . LEU A 1 95 ? 0.605 4.543 -0.45 1 95.62 95 LEU A CA 1
ATOM 782 C C . LEU A 1 95 ? 0.355 3.533 0.664 1 95.62 95 LEU A C 1
ATOM 784 O O . LEU A 1 95 ? -0.599 2.754 0.599 1 95.62 95 LEU A O 1
ATOM 788 N N . GLY A 1 96 ? 1.262 3.512 1.579 1 92.19 96 GLY A N 1
ATOM 789 C CA . GLY A 1 96 ? 1.072 2.652 2.738 1 92.19 96 GLY A CA 1
ATOM 790 C C . GLY A 1 96 ? -0.232 2.914 3.467 1 92.19 96 GLY A C 1
ATOM 791 O O . GLY A 1 96 ? -0.942 1.977 3.838 1 92.19 96 GLY A O 1
ATOM 792 N N . TYR A 1 97 ? -0.524 4.188 3.674 1 90.56 97 TYR A N 1
ATOM 793 C CA . TYR A 1 97 ? -1.769 4.547 4.344 1 90.56 97 TYR A CA 1
ATOM 794 C C . TYR A 1 97 ? -2.977 4.078 3.541 1 90.56 97 TYR A C 1
ATOM 796 O O . TYR A 1 97 ? -3.92 3.514 4.098 1 90.56 97 TYR A O 1
ATOM 804 N N . LEU A 1 98 ? -2.953 4.355 2.271 1 93.69 98 LEU A N 1
ATOM 805 C CA . LEU A 1 98 ? -4.047 3.932 1.404 1 93.69 98 LEU A CA 1
ATOM 806 C C . LEU A 1 98 ? -4.262 2.424 1.496 1 93.69 98 LEU A C 1
ATOM 808 O O . LEU A 1 98 ? -5.395 1.962 1.648 1 93.69 98 LEU A O 1
ATOM 812 N N . THR A 1 99 ? -3.205 1.688 1.423 1 92.69 99 THR A N 1
ATOM 813 C CA . THR A 1 99 ? -3.254 0.23 1.481 1 92.69 99 THR A CA 1
ATOM 814 C C . THR A 1 99 ? -3.883 -0.238 2.789 1 92.69 99 THR A C 1
ATOM 816 O O . THR A 1 99 ? -4.746 -1.117 2.789 1 92.69 99 THR A O 1
ATOM 819 N N . GLU A 1 100 ? -3.455 0.339 3.863 1 90 100 GLU A N 1
ATOM 820 C CA . GLU A 1 100 ? -3.973 -0.056 5.168 1 90 100 GLU A CA 1
ATOM 821 C C . GLU A 1 100 ? -5.465 0.253 5.289 1 90 100 GLU A C 1
ATOM 823 O O . GLU A 1 100 ? -6.219 -0.52 5.879 1 90 100 GLU A O 1
ATOM 828 N N . ILE A 1 101 ? -5.836 1.371 4.793 1 89.5 101 ILE A N 1
ATOM 829 C CA . ILE A 1 101 ? -7.25 1.737 4.82 1 89.5 101 ILE A CA 1
ATOM 830 C C . ILE A 1 101 ? -8.062 0.702 4.051 1 89.5 101 ILE A C 1
ATOM 832 O O . ILE A 1 101 ? -9.078 0.206 4.551 1 89.5 101 ILE A O 1
ATOM 836 N N . TYR A 1 102 ? -7.629 0.329 2.875 1 92.75 102 TYR A N 1
ATOM 837 C CA . TYR A 1 102 ? -8.328 -0.665 2.07 1 92.75 102 TYR A CA 1
ATOM 838 C C . TYR A 1 102 ? -8.367 -2.014 2.777 1 92.75 102 TYR A C 1
ATOM 840 O O . TYR A 1 102 ? -9.391 -2.699 2.768 1 92.75 102 TYR A O 1
ATOM 848 N N . ARG A 1 103 ? -7.23 -2.402 3.342 1 90.69 103 ARG A N 1
ATOM 849 C CA . ARG A 1 103 ? -7.168 -3.666 4.066 1 90.69 103 ARG A CA 1
ATOM 850 C C . ARG A 1 103 ? -8.188 -3.703 5.195 1 90.69 103 ARG A C 1
ATOM 852 O O . ARG A 1 103 ? -8.875 -4.711 5.387 1 90.69 103 ARG A O 1
ATOM 859 N N . ASN A 1 104 ? -8.211 -2.66 5.926 1 87.19 104 ASN A N 1
ATOM 860 C CA . ASN A 1 104 ? -9.156 -2.57 7.035 1 87.19 104 ASN A CA 1
ATOM 861 C C . ASN A 1 104 ? -10.594 -2.646 6.547 1 87.19 104 ASN A C 1
ATOM 863 O O . ASN A 1 104 ? -11.422 -3.332 7.152 1 87.19 104 ASN A O 1
ATOM 867 N N . GLN A 1 105 ? -10.891 -1.924 5.535 1 89.06 105 GLN A N 1
ATOM 868 C CA . GLN A 1 105 ? -12.234 -1.969 4.969 1 89.06 105 GLN A CA 1
ATOM 869 C C . GLN A 1 105 ? -12.586 -3.379 4.508 1 89.06 105 GLN A C 1
ATOM 871 O O . GLN A 1 105 ? -13.695 -3.855 4.75 1 89.06 105 GLN A O 1
ATOM 876 N N . HIS A 1 106 ? -11.641 -3.998 3.855 1 89.5 106 HIS A N 1
ATOM 877 C CA . HIS A 1 106 ? -11.859 -5.371 3.408 1 89.5 106 HIS A CA 1
ATOM 878 C C . HIS A 1 106 ? -12.102 -6.305 4.59 1 89.5 106 HIS A C 1
ATOM 880 O O . HIS A 1 106 ? -13.016 -7.129 4.551 1 89.5 106 HIS A O 1
ATOM 886 N N . ARG A 1 107 ? -11.32 -6.195 5.551 1 87.31 107 ARG A N 1
ATOM 887 C CA . ARG A 1 107 ? -11.445 -7.027 6.742 1 87.31 107 ARG A CA 1
ATOM 888 C C . ARG A 1 107 ? -12.812 -6.852 7.395 1 87.31 107 ARG A C 1
ATOM 890 O O . ARG A 1 107 ? -13.375 -7.805 7.941 1 87.31 107 ARG A O 1
ATOM 897 N N . ASN A 1 108 ? -13.305 -5.723 7.297 1 86.69 108 ASN A N 1
ATOM 898 C CA . ASN A 1 108 ? -14.586 -5.414 7.926 1 86.69 108 ASN A CA 1
ATOM 899 C C . ASN A 1 108 ? -15.75 -5.656 6.977 1 86.69 108 ASN A C 1
ATOM 901 O O . ASN A 1 108 ? -16.906 -5.344 7.305 1 86.69 108 ASN A O 1
ATOM 905 N N . GLY A 1 109 ? -15.453 -6.129 5.82 1 87.31 109 GLY A N 1
ATOM 906 C CA . GLY A 1 109 ? -16.5 -6.422 4.848 1 87.31 109 GLY A CA 1
ATOM 907 C C . GLY A 1 109 ? -17.109 -5.176 4.242 1 87.31 109 GLY A C 1
ATOM 908 O O . GLY A 1 109 ? -18.266 -5.195 3.816 1 87.31 109 GLY A O 1
ATOM 909 N N . GLU A 1 110 ? -16.422 -4.082 4.305 1 86.44 110 GLU A N 1
ATOM 910 C CA . GLU A 1 110 ? -16.891 -2.818 3.734 1 86.44 110 GLU A CA 1
ATOM 911 C C . GLU A 1 110 ? -16.359 -2.627 2.316 1 86.44 110 GLU A C 1
ATOM 913 O O . GLU A 1 110 ? -15.273 -3.111 1.979 1 86.44 110 GLU A O 1
ATOM 918 N N . PRO A 1 111 ? -17.156 -1.954 1.525 1 89.19 111 PRO A N 1
ATOM 919 C CA . PRO A 1 111 ? -16.609 -1.604 0.211 1 89.19 111 PRO A CA 1
ATOM 920 C C . PRO A 1 111 ? -15.422 -0.653 0.299 1 89.19 111 PRO A C 1
ATOM 922 O O . PRO A 1 111 ? -15.367 0.193 1.195 1 89.19 111 PRO A O 1
ATOM 925 N N . ILE A 1 112 ? -14.5 -0.831 -0.649 1 91.94 112 ILE A N 1
ATOM 926 C CA . ILE A 1 112 ? -13.344 0.05 -0.635 1 91.94 112 ILE A CA 1
ATOM 927 C C . ILE A 1 112 ? -13.75 1.45 -1.087 1 91.94 112 ILE A C 1
ATOM 929 O O . ILE A 1 112 ? -14.578 1.603 -1.986 1 91.94 112 ILE A O 1
ATOM 933 N N . SER A 1 113 ? -13.281 2.434 -0.401 1 93.19 113 SER A N 1
ATOM 934 C CA . SER A 1 113 ? -13.617 3.836 -0.634 1 93.19 113 SER A CA 1
ATOM 935 C C . SER A 1 113 ? -12.492 4.559 -1.358 1 93.19 113 SER A C 1
ATOM 937 O O . SER A 1 113 ? -11.328 4.152 -1.273 1 93.19 113 SER A O 1
ATOM 939 N N . VAL A 1 114 ? -12.922 5.578 -2.137 1 96 114 VAL A N 1
ATOM 940 C CA . VAL A 1 114 ? -11.883 6.453 -2.672 1 96 114 VAL A CA 1
ATOM 941 C C . VAL A 1 114 ? -11.281 7.289 -1.544 1 96 114 VAL A C 1
ATOM 943 O O . VAL A 1 114 ? -12.008 7.82 -0.7 1 96 114 VAL A O 1
ATOM 946 N N . VAL A 1 115 ? -10.023 7.289 -1.458 1 95.38 115 VAL A N 1
ATOM 947 C CA . VAL A 1 115 ? -9.32 8.094 -0.468 1 95.38 115 VAL A CA 1
ATOM 948 C C . VAL A 1 115 ? -8.523 9.188 -1.168 1 95.38 115 VAL A C 1
ATOM 950 O O . VAL A 1 115 ? -7.684 8.906 -2.029 1 95.38 115 VAL A O 1
ATOM 953 N N . ILE A 1 116 ? -8.742 10.422 -0.849 1 96.75 116 ILE A N 1
ATOM 954 C CA . ILE A 1 116 ? -8.039 11.57 -1.415 1 96.75 116 ILE A CA 1
ATOM 955 C C . ILE A 1 116 ? -6.895 11.977 -0.493 1 96.75 116 ILE A C 1
ATOM 957 O O . ILE A 1 116 ? -7.125 12.492 0.605 1 96.75 116 ILE A O 1
ATOM 961 N N . PRO A 1 117 ? -5.699 11.727 -0.95 1 96.31 117 PRO A N 1
ATOM 962 C CA . PRO A 1 117 ? -4.582 12.234 -0.146 1 96.31 117 PRO A CA 1
ATOM 963 C C . PRO A 1 117 ? -4.434 13.75 -0.232 1 96.31 117 PRO A C 1
ATOM 965 O O . PRO A 1 117 ? -4.133 14.281 -1.303 1 96.31 117 PRO A O 1
ATOM 968 N N . PHE A 1 118 ? -4.641 14.43 0.821 1 95.75 118 PHE A N 1
ATOM 969 C CA . PHE A 1 118 ? -4.465 15.867 0.932 1 95.75 118 PHE A CA 1
ATOM 970 C C . PHE A 1 118 ? -3.199 16.203 1.713 1 95.75 118 PHE A C 1
ATOM 972 O O . PHE A 1 118 ? -3.117 15.938 2.914 1 95.75 118 PHE A O 1
ATOM 979 N N . VAL A 1 119 ? -2.262 16.75 1.043 1 95 119 VAL A N 1
ATOM 980 C CA . VAL A 1 119 ? -0.98 17.047 1.672 1 95 119 VAL A CA 1
ATOM 981 C C . VAL A 1 119 ? -0.891 18.547 1.976 1 95 119 VAL A C 1
ATOM 983 O O . VAL A 1 119 ? -0.917 19.375 1.062 1 95 119 VAL A O 1
ATOM 986 N N . PHE A 1 120 ? -0.869 18.844 3.262 1 93.5 120 PHE A N 1
ATOM 987 C CA . PHE A 1 120 ? -0.623 20.203 3.748 1 93.5 120 PHE A CA 1
ATOM 988 C C . PHE A 1 120 ? 0.866 20.422 3.979 1 93.5 120 PHE A C 1
ATOM 990 O O . PHE A 1 120 ? 1.45 19.859 4.906 1 93.5 120 PHE A O 1
ATOM 997 N N . TYR A 1 121 ? 1.395 21.281 3.115 1 93.81 121 TYR A N 1
ATOM 998 C CA . TYR A 1 121 ? 2.838 21.484 3.156 1 93.81 121 TYR A CA 1
ATOM 999 C C . TYR A 1 121 ? 3.166 22.922 3.562 1 93.81 121 TYR A C 1
ATOM 1001 O O . TYR A 1 121 ? 2.609 23.875 3.01 1 93.81 121 TYR A O 1
ATOM 1009 N N . HIS A 1 122 ? 4.027 23.078 4.535 1 91.06 122 HIS A N 1
ATOM 1010 C CA . HIS A 1 122 ? 4.516 24.406 4.879 1 91.06 122 HIS A CA 1
ATOM 1011 C C . HIS A 1 122 ? 6.012 24.391 5.188 1 91.06 122 HIS A C 1
ATOM 1013 O O . HIS A 1 122 ? 6.465 25.031 6.137 1 91.06 122 HIS A O 1
ATOM 1019 N N . GLY A 1 123 ? 6.734 23.609 4.488 1 88 123 GLY A N 1
ATOM 1020 C CA . GLY A 1 123 ? 8.18 23.562 4.621 1 88 123 GLY A CA 1
ATOM 1021 C C . GLY A 1 123 ? 8.883 24.734 3.967 1 88 123 GLY A C 1
ATOM 1022 O O . GLY A 1 123 ? 8.266 25.5 3.236 1 88 123 GLY A O 1
ATOM 1023 N N . GLU A 1 124 ? 10.141 24.875 4.309 1 87.75 124 GLU A N 1
ATOM 1024 C CA . GLU A 1 124 ? 10.953 25.969 3.789 1 87.75 124 GLU A CA 1
ATOM 1025 C C . GLU A 1 124 ? 11.305 25.75 2.32 1 87.75 124 GLU A C 1
ATOM 1027 O O . GLU A 1 124 ? 11.266 26.688 1.52 1 87.75 124 GLU A O 1
ATOM 1032 N N . LYS A 1 125 ? 11.555 24.547 1.986 1 91.75 125 LYS A N 1
ATOM 1033 C CA . LYS A 1 125 ? 11.961 24.219 0.625 1 91.75 125 LYS A CA 1
ATOM 1034 C C . LYS A 1 125 ? 10.758 24.156 -0.313 1 91.75 125 LYS A C 1
ATOM 1036 O O . LYS A 1 125 ? 9.641 23.875 0.117 1 91.75 125 LYS A O 1
ATOM 1041 N N . GLU A 1 126 ? 11.055 24.5 -1.524 1 92.62 126 GLU A N 1
ATOM 1042 C CA . GLU A 1 126 ? 10.016 24.391 -2.547 1 92.62 126 GLU A CA 1
ATOM 1043 C C . GLU A 1 126 ? 9.625 22.938 -2.777 1 92.62 126 GLU A C 1
ATOM 1045 O O . GLU A 1 126 ? 10.477 22.047 -2.766 1 92.62 126 GLU A O 1
ATOM 1050 N N . TRP A 1 127 ? 8.328 22.75 -3.02 1 94.56 127 TRP A N 1
ATOM 1051 C CA . TRP A 1 127 ? 7.84 21.406 -3.326 1 94.56 127 TRP A CA 1
ATOM 1052 C C . TRP A 1 127 ? 8.312 20.953 -4.707 1 94.56 127 TRP A C 1
ATOM 1054 O O . TRP A 1 127 ? 7.965 21.562 -5.719 1 94.56 127 TRP A O 1
ATOM 1064 N N . LYS A 1 128 ? 9.117 19.953 -4.801 1 94.81 128 LYS A N 1
ATOM 1065 C CA . LYS A 1 128 ? 9.68 19.5 -6.07 1 94.81 128 LYS A CA 1
ATOM 1066 C C . LYS A 1 128 ? 9.391 18.031 -6.305 1 94.81 128 LYS A C 1
ATOM 1068 O O . LYS A 1 128 ? 10.023 17.391 -7.152 1 94.81 128 LYS A O 1
ATOM 1073 N N . LEU A 1 129 ? 8.523 17.484 -5.57 1 96.25 129 LEU A N 1
ATOM 1074 C CA . LEU A 1 129 ? 8.32 16.047 -5.609 1 96.25 129 LEU A CA 1
ATOM 1075 C C . LEU A 1 129 ? 7.223 15.672 -6.605 1 96.25 129 LEU A C 1
ATOM 1077 O O . LEU A 1 129 ? 6.891 14.5 -6.762 1 96.25 129 LEU A O 1
ATOM 1081 N N . GLY A 1 130 ? 6.656 16.609 -7.289 1 96.25 130 GLY A N 1
ATOM 1082 C CA . GLY A 1 130 ? 5.578 16.344 -8.227 1 96.25 130 GLY A CA 1
ATOM 1083 C C . GLY A 1 130 ? 4.23 16.156 -7.555 1 96.25 130 GLY A C 1
ATOM 1084 O O . GLY A 1 130 ? 4.094 16.391 -6.355 1 96.25 130 GLY A O 1
ATOM 1085 N N . SER A 1 131 ? 3.215 15.758 -8.359 1 97.31 131 SER A N 1
ATOM 1086 C CA . SER A 1 131 ? 1.857 15.656 -7.832 1 97.31 131 SER A CA 1
ATOM 1087 C C . SER A 1 131 ? 1.349 14.219 -7.891 1 97.31 131 SER A C 1
ATOM 1089 O O . SER A 1 131 ? 0.22 13.938 -7.484 1 97.31 131 SER A O 1
ATOM 1091 N N . ARG A 1 132 ? 2.172 13.32 -8.391 1 97.94 132 ARG A N 1
ATOM 1092 C CA . ARG A 1 132 ? 1.763 11.922 -8.523 1 97.94 132 ARG A CA 1
ATOM 1093 C C . ARG A 1 132 ? 2.875 10.984 -8.078 1 97.94 132 ARG A C 1
ATOM 1095 O O . ARG A 1 132 ? 4.055 11.344 -8.109 1 97.94 132 ARG A O 1
ATOM 1102 N N . LEU A 1 133 ? 2.482 9.781 -7.668 1 98.12 133 LEU A N 1
ATOM 1103 C CA . LEU A 1 133 ? 3.48 8.766 -7.352 1 98.12 133 LEU A CA 1
ATOM 1104 C C . LEU A 1 133 ? 4.387 8.508 -8.547 1 98.12 133 LEU A C 1
ATOM 1106 O O . LEU A 1 133 ? 5.59 8.281 -8.391 1 98.12 133 LEU A O 1
ATOM 1110 N N . LEU A 1 134 ? 3.848 8.516 -9.758 1 97.19 134 LEU A N 1
ATOM 1111 C CA . LEU A 1 134 ? 4.59 8.258 -10.984 1 97.19 134 LEU A CA 1
ATOM 1112 C C . LEU A 1 134 ? 5.809 9.172 -11.086 1 97.19 134 LEU A C 1
ATOM 1114 O O . LEU A 1 134 ? 6.844 8.773 -11.625 1 97.19 134 LEU A O 1
ATOM 1118 N N . ASP A 1 135 ? 5.727 10.383 -10.547 1 96.81 135 ASP A N 1
ATOM 1119 C CA . ASP A 1 135 ? 6.801 11.367 -10.625 1 96.81 135 ASP A CA 1
ATOM 1120 C C . ASP A 1 135 ? 8.023 10.914 -9.828 1 96.81 135 ASP A C 1
ATOM 1122 O O . ASP A 1 135 ? 9.109 11.477 -9.961 1 96.81 135 ASP A O 1
ATOM 1126 N N . GLN A 1 136 ? 7.871 9.891 -8.969 1 95.5 136 GLN A N 1
ATOM 1127 C CA . GLN A 1 136 ? 8.969 9.398 -8.141 1 95.5 136 GLN A CA 1
ATOM 1128 C C . GLN A 1 136 ? 9.828 8.391 -8.898 1 95.5 136 GLN A C 1
ATOM 1130 O O . GLN A 1 136 ? 10.906 8.016 -8.438 1 95.5 136 GLN A O 1
ATOM 1135 N N . PHE A 1 137 ? 9.352 7.922 -10.047 1 94.5 137 PHE A N 1
ATOM 1136 C CA . PHE A 1 137 ? 10.078 6.93 -10.836 1 94.5 137 PHE A CA 1
ATOM 1137 C C . PHE A 1 137 ? 11.008 7.605 -11.828 1 94.5 137 PHE A C 1
ATOM 1139 O O . PHE A 1 137 ? 10.695 8.664 -12.367 1 94.5 137 PHE A O 1
ATOM 1146 N N . VAL A 1 138 ? 12.148 7.051 -11.977 1 92.81 138 VAL A N 1
ATOM 1147 C CA . VAL A 1 138 ? 13.086 7.512 -12.992 1 92.81 138 VAL A CA 1
ATOM 1148 C C . VAL A 1 138 ? 12.977 6.637 -14.242 1 92.81 138 VAL A C 1
ATOM 1150 O O . VAL A 1 138 ? 13.633 5.602 -14.344 1 92.81 138 VAL A O 1
ATOM 1153 N N . LEU A 1 139 ? 12.188 7.047 -15.211 1 93.38 139 LEU A N 1
ATOM 1154 C CA . LEU A 1 139 ? 11.898 6.312 -16.438 1 93.38 139 LEU A CA 1
ATOM 1155 C C . LEU A 1 139 ? 11.953 7.238 -17.656 1 93.38 139 LEU A C 1
ATOM 1157 O O . LEU A 1 139 ? 11.672 8.43 -17.531 1 93.38 139 LEU A O 1
ATOM 1161 N N . THR A 1 140 ? 12.367 6.715 -18.75 1 93.75 140 THR A N 1
ATOM 1162 C CA . THR A 1 140 ? 12.242 7.445 -20 1 93.75 140 THR A CA 1
ATOM 1163 C C . THR A 1 140 ? 10.781 7.543 -20.438 1 93.75 140 THR A C 1
ATOM 1165 O O . THR A 1 140 ? 9.93 6.82 -19.922 1 93.75 140 THR A O 1
ATOM 1168 N N . ASN A 1 141 ? 10.477 8.391 -21.359 1 94.06 141 ASN A N 1
ATOM 1169 C CA . ASN A 1 141 ? 9.109 8.562 -21.844 1 94.06 141 ASN A CA 1
ATOM 1170 C C . ASN A 1 141 ? 8.555 7.262 -22.422 1 94.06 141 ASN A C 1
ATOM 1172 O O . ASN A 1 141 ? 7.398 6.914 -22.188 1 94.06 141 ASN A O 1
ATOM 1176 N N . GLN A 1 142 ? 9.383 6.613 -23.125 1 93.12 142 GLN A N 1
ATOM 1177 C CA . GLN A 1 142 ? 8.969 5.352 -23.719 1 93.12 142 GLN A CA 1
ATOM 1178 C C . GLN A 1 142 ? 8.641 4.312 -22.656 1 93.12 142 GLN A C 1
ATOM 1180 O O . GLN A 1 142 ? 7.645 3.592 -22.766 1 93.12 142 GLN A O 1
ATOM 1185 N N . GLU A 1 143 ? 9.461 4.246 -21.641 1 94.5 143 GLU A N 1
ATOM 1186 C CA . GLU A 1 143 ? 9.25 3.299 -20.547 1 94.5 143 GLU A CA 1
ATOM 1187 C C . GLU A 1 143 ? 7.973 3.619 -19.781 1 94.5 143 GLU A C 1
ATOM 1189 O O . GLU A 1 143 ? 7.223 2.713 -19.406 1 94.5 143 GLU A O 1
ATOM 1194 N N . VAL A 1 144 ? 7.734 4.875 -19.578 1 95.19 144 VAL A N 1
ATOM 1195 C CA . VAL A 1 144 ? 6.516 5.297 -18.891 1 95.19 144 VAL A CA 1
ATOM 1196 C C . VAL A 1 144 ? 5.297 4.867 -19.703 1 95.19 144 VAL A C 1
ATOM 1198 O O . VAL A 1 144 ? 4.352 4.293 -19.156 1 95.19 144 VAL A O 1
ATOM 1201 N N . ASP A 1 145 ? 5.32 5.062 -20.969 1 95.75 145 ASP A N 1
ATOM 1202 C CA . ASP A 1 145 ? 4.188 4.77 -21.844 1 95.75 145 ASP A CA 1
ATOM 1203 C C . ASP A 1 145 ? 3.791 3.297 -21.75 1 95.75 145 ASP A C 1
ATOM 1205 O O . ASP A 1 145 ? 2.605 2.963 -21.797 1 95.75 145 ASP A O 1
ATOM 1209 N N . ILE A 1 146 ? 4.738 2.508 -21.562 1 95 146 ILE A N 1
ATOM 1210 C CA . ILE A 1 146 ? 4.5 1.068 -21.609 1 95 146 ILE A CA 1
ATOM 1211 C C . ILE A 1 146 ? 4.238 0.542 -20.203 1 95 146 ILE A C 1
ATOM 1213 O O . ILE A 1 146 ? 3.393 -0.334 -20 1 95 146 ILE A O 1
ATOM 1217 N N . LEU A 1 147 ? 4.934 1.15 -19.172 1 96.56 147 LEU A N 1
ATOM 1218 C CA . LEU A 1 147 ? 4.973 0.519 -17.859 1 96.56 147 LEU A CA 1
ATOM 1219 C C . LEU A 1 147 ? 4.047 1.237 -16.87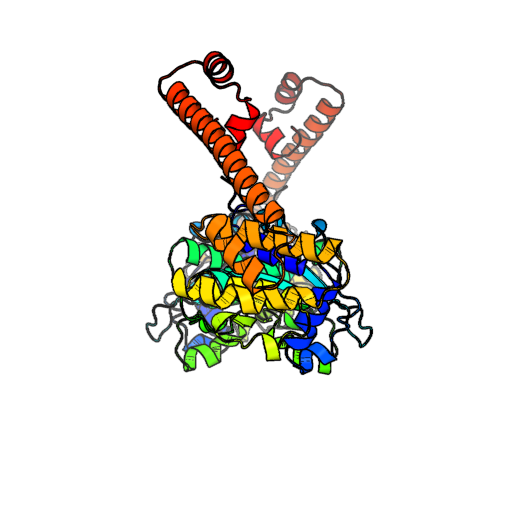5 1 96.56 147 LEU A C 1
ATOM 1221 O O . LEU A 1 147 ? 3.752 0.719 -15.805 1 96.56 147 LEU A O 1
ATOM 1225 N N . LYS A 1 148 ? 3.502 2.418 -17.203 1 96.75 148 LYS A N 1
ATOM 1226 C CA . LYS A 1 148 ? 2.764 3.27 -16.281 1 96.75 148 LYS A CA 1
ATOM 1227 C C . LYS A 1 148 ? 1.522 2.559 -15.742 1 96.75 148 LYS A C 1
ATOM 1229 O O . LYS A 1 148 ? 1.108 2.787 -14.609 1 96.75 148 LYS A O 1
ATOM 1234 N N . ASP A 1 149 ? 0.96 1.65 -16.531 1 96.56 149 ASP A N 1
ATOM 1235 C CA . ASP A 1 149 ? -0.289 1.005 -16.125 1 96.56 149 ASP A CA 1
ATOM 1236 C C . ASP A 1 149 ? -0.064 0.03 -14.977 1 96.56 149 ASP A C 1
ATOM 1238 O O . ASP A 1 149 ? -1.013 -0.357 -14.289 1 96.56 149 ASP A O 1
ATOM 1242 N N . PHE A 1 150 ? 1.156 -0.37 -14.75 1 97.69 150 PHE A N 1
ATOM 1243 C CA . PHE A 1 150 ? 1.454 -1.317 -13.68 1 97.69 150 PHE A CA 1
ATOM 1244 C C . PHE A 1 150 ? 1.771 -0.587 -12.383 1 97.69 150 PHE A C 1
ATOM 1246 O O . PHE A 1 150 ? 1.835 -1.204 -11.312 1 97.69 150 PHE A O 1
ATOM 1253 N N . ILE A 1 151 ? 2.002 0.701 -12.422 1 97.75 151 ILE A N 1
ATOM 1254 C CA . ILE A 1 151 ? 2.346 1.52 -11.266 1 97.75 151 ILE A CA 1
ATOM 1255 C C . ILE A 1 151 ? 1.073 1.938 -10.539 1 97.75 151 ILE A C 1
ATOM 1257 O O . ILE A 1 151 ? 0.107 2.381 -11.164 1 97.75 151 ILE A O 1
ATOM 1261 N N . PRO A 1 152 ? 1.009 1.602 -9.203 1 98.44 152 PRO A N 1
ATOM 1262 C CA . PRO A 1 152 ? -0.142 2.109 -8.453 1 98.44 152 PRO A CA 1
ATOM 1263 C C . PRO A 1 152 ? -0.119 3.629 -8.297 1 98.44 152 PRO A C 1
ATOM 1265 O O . PRO A 1 152 ? -0.011 4.133 -7.176 1 98.44 152 PRO A O 1
ATOM 1268 N N . ASN A 1 153 ? -0.331 4.285 -9.406 1 97.88 153 ASN A N 1
ATOM 1269 C CA . ASN A 1 153 ? -0.174 5.734 -9.5 1 97.88 153 ASN A CA 1
ATOM 1270 C C . ASN A 1 153 ? -1.378 6.465 -8.914 1 97.88 153 ASN A C 1
ATOM 1272 O O . ASN A 1 153 ? -2.52 6.035 -9.094 1 97.88 153 ASN A O 1
ATOM 1276 N N . PHE A 1 154 ? -1.151 7.457 -8.164 1 98.38 154 PHE A N 1
ATOM 1277 C CA . PHE A 1 154 ? -2.207 8.312 -7.629 1 98.38 154 PHE A CA 1
ATOM 1278 C C . PHE A 1 154 ? -1.722 9.75 -7.492 1 98.38 154 PHE A C 1
ATOM 1280 O O . PHE A 1 154 ? -0.518 10 -7.402 1 98.38 154 PHE A O 1
ATOM 1287 N N . LYS A 1 155 ? -2.645 10.602 -7.484 1 97.94 155 LYS A N 1
ATOM 1288 C CA . LYS A 1 155 ? -2.367 12.023 -7.344 1 97.94 155 LYS A CA 1
ATOM 1289 C C . LYS A 1 155 ? -2.619 12.5 -5.914 1 97.94 155 LYS A C 1
ATOM 1291 O O . LYS A 1 155 ? -3.434 11.914 -5.195 1 97.94 155 LYS A O 1
ATOM 1296 N N . ILE A 1 156 ? -1.874 13.484 -5.473 1 97.38 156 ILE A N 1
ATOM 1297 C CA . ILE A 1 156 ? -2.15 14.141 -4.203 1 97.38 156 ILE A CA 1
ATOM 1298 C C . ILE A 1 156 ? -2.766 15.516 -4.461 1 97.38 156 ILE A C 1
ATOM 1300 O O . ILE A 1 156 ? -2.576 16.094 -5.531 1 97.38 156 ILE A O 1
ATOM 1304 N N . ASP A 1 157 ? -3.609 15.938 -3.617 1 96.44 157 ASP A N 1
ATOM 1305 C CA . ASP A 1 157 ? -4.008 17.344 -3.553 1 96.44 157 ASP A CA 1
ATOM 1306 C C . ASP A 1 157 ? -3.084 18.125 -2.635 1 96.44 157 ASP A C 1
ATOM 1308 O O . ASP A 1 157 ? -3.199 18.047 -1.41 1 96.44 157 ASP A O 1
ATOM 1312 N N . LEU A 1 158 ? -2.201 18.875 -3.246 1 95.62 158 LEU A N 1
ATOM 1313 C CA . LEU A 1 158 ? -1.167 19.578 -2.496 1 95.62 158 LEU A CA 1
ATOM 1314 C C . LEU A 1 158 ? -1.623 20.984 -2.135 1 95.62 158 LEU A C 1
ATOM 1316 O O . LEU A 1 158 ? -2.043 21.75 -3.006 1 95.62 158 LEU A O 1
ATOM 1320 N N . PHE A 1 159 ? -1.645 21.297 -0.895 1 93.5 159 PHE A N 1
ATOM 1321 C CA . PHE A 1 159 ? -1.807 22.656 -0.38 1 93.5 159 PHE A CA 1
ATOM 1322 C C . PHE A 1 159 ? -0.485 23.188 0.154 1 93.5 159 PHE A C 1
ATOM 1324 O O . PHE A 1 159 ? -0.084 22.859 1.273 1 93.5 159 PHE A O 1
ATOM 1331 N N . ASP A 1 160 ? 0.122 23.969 -0.616 1 93.5 160 ASP A N 1
ATOM 1332 C CA . ASP A 1 160 ? 1.377 24.609 -0.228 1 93.5 160 ASP A CA 1
ATOM 1333 C C . ASP A 1 160 ? 1.128 25.984 0.382 1 93.5 160 ASP A C 1
ATOM 1335 O O . ASP A 1 160 ? 0.833 26.938 -0.335 1 93.5 160 ASP A O 1
ATOM 1339 N N . LEU A 1 161 ? 1.322 26.078 1.665 1 92.12 161 LEU A N 1
ATOM 1340 C CA . LEU A 1 161 ? 0.967 27.266 2.42 1 92.12 161 LEU A CA 1
ATOM 1341 C C . LEU A 1 161 ? 1.796 28.469 1.963 1 92.12 161 LEU A C 1
ATOM 1343 O O . LEU A 1 161 ? 1.316 29.609 1.979 1 92.12 161 LEU A O 1
ATOM 1347 N N . LYS A 1 162 ? 3.025 28.266 1.544 1 86.75 162 LYS A N 1
ATOM 1348 C CA . LYS A 1 162 ? 3.916 29.359 1.141 1 86.75 162 LYS A CA 1
ATOM 1349 C C . LYS A 1 162 ? 3.391 30.062 -0.103 1 86.75 162 LYS A C 1
ATOM 1351 O O . LYS A 1 162 ? 3.623 31.266 -0.285 1 86.75 162 LYS A O 1
ATOM 1356 N N . GLU A 1 163 ? 2.656 29.375 -0.896 1 78.56 163 GLU A N 1
ATOM 1357 C CA . GLU A 1 163 ? 2.258 29.891 -2.201 1 78.56 163 GLU A CA 1
ATOM 1358 C C . GLU A 1 163 ? 0.843 30.469 -2.158 1 78.56 163 GLU A C 1
ATOM 1360 O O . GLU A 1 163 ? 0.343 30.984 -3.164 1 78.56 163 GLU A O 1
ATOM 1365 N N . ILE A 1 164 ? 0.315 30.484 -1.021 1 81.44 164 ILE A N 1
ATOM 1366 C CA . ILE A 1 164 ? -1.109 30.797 -0.999 1 81.44 164 ILE A CA 1
ATOM 1367 C C . ILE A 1 164 ? -1.326 32.156 -0.363 1 81.44 164 ILE A C 1
ATOM 1369 O O . ILE A 1 164 ? -0.656 32.5 0.611 1 81.44 164 ILE A O 1
ATOM 1373 N N . GLU A 1 165 ? -2.17 32.938 -1.009 1 80.94 165 GLU A N 1
ATOM 1374 C CA . GLU A 1 165 ? -2.709 34.125 -0.367 1 80.94 165 GLU A CA 1
ATOM 1375 C C . GLU A 1 165 ? -3.93 33.781 0.486 1 80.94 165 GLU A C 1
ATOM 1377 O O . GLU A 1 165 ? -5.016 33.562 -0.044 1 80.94 165 GLU A O 1
ATOM 1382 N N . LEU A 1 166 ? -3.748 33.781 1.758 1 78.38 166 LEU A N 1
ATOM 1383 C CA . LEU A 1 166 ? -4.711 33.25 2.711 1 78.38 166 LEU A CA 1
ATOM 1384 C C . LEU A 1 166 ? -6.031 34.031 2.645 1 78.38 166 LEU A C 1
ATOM 1386 O O . LEU A 1 166 ? -7.105 33.406 2.707 1 78.38 166 LEU A O 1
ATOM 1390 N N . LYS A 1 167 ? -6.074 35.312 2.494 1 74.5 167 LYS A N 1
ATOM 1391 C CA . LYS A 1 167 ? -7.289 36.094 2.502 1 74.5 167 LYS A CA 1
ATOM 1392 C C . LYS A 1 167 ? -8.211 35.719 1.35 1 74.5 167 LYS A C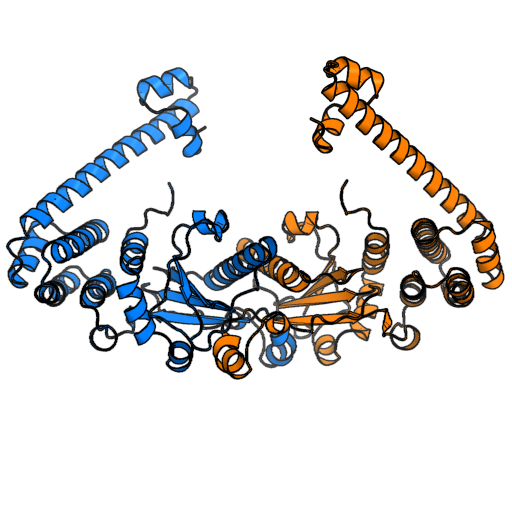 1
ATOM 1394 O O . LYS A 1 167 ? -9.438 35.719 1.5 1 74.5 167 LYS A O 1
ATOM 1399 N N . ASP A 1 168 ? -7.691 35.312 0.313 1 71.62 168 ASP A N 1
ATOM 1400 C CA . ASP A 1 168 ? -8.469 35 -0.881 1 71.62 168 ASP A CA 1
ATOM 1401 C C . ASP A 1 168 ? -9.016 33.562 -0.815 1 71.62 168 ASP A C 1
ATOM 1403 O O . ASP A 1 168 ? -10.047 33.25 -1.416 1 71.62 168 ASP A O 1
ATOM 1407 N N . LYS A 1 169 ? -8.438 32.781 0.007 1 72.75 169 LYS A N 1
ATOM 1408 C CA . LYS A 1 169 ? -8.75 31.359 -0.076 1 72.75 169 LYS A CA 1
ATOM 1409 C C . LYS A 1 169 ? -9.523 30.906 1.158 1 72.75 169 LYS A C 1
ATOM 1411 O O . LYS A 1 169 ? -10.266 29.922 1.097 1 72.75 169 LYS A O 1
ATOM 1416 N N . LEU A 1 170 ? -9.281 31.688 2.186 1 80.19 170 LEU A N 1
ATOM 1417 C CA . LEU A 1 170 ? -9.867 31.188 3.422 1 80.19 170 LEU A CA 1
ATOM 1418 C C . LEU A 1 170 ? -10.93 32.156 3.947 1 80.19 170 LEU A C 1
ATOM 1420 O O . LEU A 1 170 ? -10.68 33.344 4.082 1 80.19 170 LEU A O 1
ATOM 1424 N N . GLU A 1 171 ? -12.094 31.688 4.156 1 81.06 171 GLU A N 1
ATOM 1425 C CA . GLU A 1 171 ? -13.188 32.469 4.715 1 81.06 171 GLU A CA 1
ATOM 1426 C C . GLU A 1 171 ? -13.125 32.5 6.242 1 81.06 171 GLU A C 1
ATOM 1428 O O . GLU A 1 171 ? -13.445 33.5 6.867 1 81.06 171 GLU A O 1
ATOM 1433 N N . SER A 1 172 ? -12.648 31.484 6.793 1 87.56 172 SER A N 1
ATOM 1434 C CA . SER A 1 172 ? -12.609 31.312 8.242 1 87.56 172 SER A CA 1
ATOM 1435 C C . SER A 1 172 ? -11.508 32.156 8.867 1 87.56 172 SER A C 1
ATOM 1437 O O . SER A 1 172 ? -10.336 32.031 8.5 1 87.56 172 SER A O 1
ATOM 1439 N N . ILE A 1 173 ? -11.93 33.031 9.773 1 89.12 173 ILE A N 1
ATOM 1440 C CA . ILE A 1 173 ? -10.984 33.875 10.484 1 89.12 173 ILE A CA 1
ATOM 1441 C C . ILE A 1 173 ? -9.969 33 11.227 1 89.12 173 ILE A C 1
ATOM 1443 O O . ILE A 1 173 ? -8.773 33.281 11.219 1 89.12 173 ILE A O 1
ATOM 1447 N N . THR A 1 174 ? -10.453 31.938 11.82 1 89.69 174 THR A N 1
ATOM 1448 C CA . THR A 1 174 ? -9.578 31.016 12.547 1 89.69 174 THR A CA 1
ATOM 1449 C C . THR A 1 174 ? -8.461 30.516 11.648 1 89.69 174 THR A C 1
ATOM 1451 O O . THR A 1 174 ? -7.285 30.547 12.031 1 89.69 174 THR A O 1
ATOM 1454 N N . PHE A 1 175 ? -8.805 30.109 10.453 1 92.19 175 PHE A N 1
ATOM 1455 C CA . PHE A 1 175 ? -7.812 29.562 9.531 1 92.19 175 PHE A CA 1
ATOM 1456 C C . PHE A 1 175 ? -6.898 30.672 9.016 1 92.19 175 PHE A C 1
ATOM 1458 O O . PHE A 1 175 ? -5.691 30.469 8.859 1 92.19 175 PHE A O 1
ATOM 1465 N N . GLN A 1 176 ? -7.461 31.844 8.805 1 92.56 176 GLN A N 1
ATOM 1466 C CA . GLN A 1 176 ? -6.645 32.938 8.312 1 92.56 176 GLN A CA 1
ATOM 1467 C C . GLN A 1 176 ? -5.547 33.312 9.312 1 92.56 176 GLN A C 1
ATOM 1469 O O . GLN A 1 176 ? -4.383 33.469 8.938 1 92.56 176 GLN A O 1
ATOM 1474 N N . VAL A 1 177 ? -5.961 33.406 10.539 1 93.94 177 VAL A N 1
ATOM 1475 C CA . VAL A 1 177 ? -5.008 33.812 11.562 1 93.94 177 VAL A CA 1
ATOM 1476 C C . VAL A 1 177 ? -4.012 32.688 11.828 1 93.94 177 VAL A C 1
ATOM 1478 O O . VAL A 1 177 ? -2.799 32.906 11.852 1 93.94 177 VAL A O 1
ATOM 1481 N N . THR A 1 178 ? -4.52 31.5 12.047 1 94.38 178 THR A N 1
ATOM 1482 C CA . THR A 1 178 ? -3.668 30.359 12.398 1 94.38 178 THR A CA 1
ATOM 1483 C C . THR A 1 178 ? -2.678 30.062 11.273 1 94.38 178 THR A C 1
ATOM 1485 O O . THR A 1 178 ? -1.47 30 11.508 1 94.38 178 THR A O 1
ATOM 1488 N N . LEU A 1 179 ? -3.201 29.906 10.047 1 93.81 179 LEU A N 1
ATOM 1489 C CA . LEU A 1 179 ? -2.334 29.562 8.93 1 93.81 179 LEU A CA 1
ATOM 1490 C C . LEU A 1 179 ? -1.445 30.734 8.547 1 93.81 179 LEU A C 1
ATOM 1492 O O . LEU A 1 179 ? -0.329 30.547 8.062 1 93.81 179 LEU A O 1
ATOM 1496 N N . GLY A 1 180 ? -1.965 31.969 8.812 1 94.06 180 GLY A N 1
ATOM 1497 C CA . GLY A 1 180 ? -1.123 33.125 8.609 1 94.06 180 GLY A CA 1
ATOM 1498 C C . GLY A 1 180 ? 0.114 33.156 9.492 1 94.06 180 GLY A C 1
ATOM 1499 O O . GLY A 1 180 ? 1.21 33.469 9.023 1 94.06 180 GLY A O 1
ATOM 1500 N N . VAL A 1 181 ? -0.137 32.812 10.734 1 95.19 181 VAL A N 1
ATOM 1501 C CA . VAL A 1 181 ? 0.98 32.75 11.672 1 95.19 181 VAL A CA 1
ATOM 1502 C C . VAL A 1 181 ? 1.961 31.656 11.234 1 95.19 181 VAL A C 1
ATOM 1504 O O . VAL A 1 181 ? 3.172 31.891 11.195 1 95.19 181 VAL A O 1
ATOM 1507 N N . VAL A 1 182 ? 1.44 30.469 10.875 1 94.06 182 VAL A N 1
ATOM 1508 C CA . VAL A 1 182 ? 2.271 29.344 10.469 1 94.06 182 VAL A CA 1
ATOM 1509 C C . VAL A 1 182 ? 3.068 29.703 9.219 1 94.06 182 VAL A C 1
ATOM 1511 O O . VAL A 1 182 ? 4.246 29.359 9.102 1 94.06 182 VAL A O 1
ATOM 1514 N N . GLN A 1 183 ? 2.443 30.422 8.344 1 93.44 183 GLN A N 1
ATOM 1515 C CA . GLN A 1 183 ? 3.066 30.828 7.09 1 93.44 183 GLN A CA 1
ATOM 1516 C C . GLN A 1 183 ? 4.293 31.703 7.34 1 93.44 183 GLN A C 1
ATOM 1518 O O . GLN A 1 183 ? 5.273 31.641 6.594 1 93.44 183 GLN A O 1
ATOM 1523 N N . LYS A 1 184 ? 4.27 32.531 8.43 1 93.38 184 LYS A N 1
ATOM 1524 C CA . LYS A 1 184 ? 5.305 33.5 8.688 1 93.38 184 LYS A CA 1
ATOM 1525 C C . LYS A 1 184 ? 6.277 33.031 9.766 1 93.38 184 LYS A C 1
ATOM 1527 O O . LYS A 1 184 ? 7.25 33.719 10.078 1 93.38 184 LYS A O 1
ATOM 1532 N N . ILE A 1 185 ? 6.09 31.875 10.219 1 93 185 ILE A N 1
ATOM 1533 C CA . ILE A 1 185 ? 6.73 31.422 11.453 1 93 185 ILE A CA 1
ATOM 1534 C C . ILE A 1 185 ? 8.242 31.312 11.234 1 93 185 ILE A C 1
ATOM 1536 O O . ILE A 1 185 ? 9.016 31.359 12.195 1 93 185 ILE A O 1
ATOM 1540 N N . ARG A 1 186 ? 8.68 31.203 10 1 89.62 186 ARG A N 1
ATOM 1541 C CA . ARG A 1 186 ? 10.094 30.984 9.742 1 89.62 186 ARG A CA 1
ATOM 1542 C C . ARG A 1 186 ? 10.773 32.25 9.258 1 89.62 186 ARG A C 1
ATOM 1544 O O . ARG A 1 186 ? 11.969 32.25 8.953 1 89.62 186 ARG A O 1
ATOM 1551 N N . GLU A 1 187 ? 10.039 33.312 9.227 1 91 187 GLU A N 1
ATOM 1552 C CA . GLU A 1 187 ? 10.633 34.594 8.844 1 91 187 GLU A CA 1
ATOM 1553 C C . GLU A 1 187 ? 11.531 35.125 9.953 1 91 187 GLU A C 1
ATOM 1555 O O . GLU A 1 187 ? 11.539 34.625 11.07 1 91 187 GLU A O 1
ATOM 1560 N N . GLY A 1 188 ? 12.352 36.125 9.516 1 91.12 188 GLY A N 1
ATOM 1561 C CA . GLY A 1 188 ? 13.156 36.75 10.539 1 91.12 188 GLY A CA 1
ATOM 1562 C C . GLY A 1 188 ? 12.328 37.312 11.672 1 91.12 188 GLY A C 1
ATOM 1563 O O . GLY A 1 188 ? 11.156 37.656 11.492 1 91.12 188 GLY A O 1
ATOM 1564 N N . ASP A 1 189 ? 12.883 37.5 12.812 1 89.31 189 ASP A N 1
ATOM 1565 C CA . ASP A 1 189 ? 12.164 37.875 14.023 1 89.31 189 ASP A CA 1
ATOM 1566 C C . ASP A 1 189 ? 11.406 39.188 13.805 1 89.31 189 ASP A C 1
ATOM 1568 O O . ASP A 1 189 ? 10.211 39.281 14.094 1 89.31 189 ASP A O 1
ATOM 1572 N N . LEU A 1 190 ? 12.148 40.125 13.281 1 91.12 190 LEU A N 1
ATOM 1573 C CA . LEU A 1 190 ? 11.523 41.438 13.078 1 91.12 190 LEU A CA 1
ATOM 1574 C C . LEU A 1 190 ? 10.383 41.344 12.07 1 91.12 190 LEU A C 1
ATOM 1576 O O . LEU A 1 190 ? 9.32 41.938 12.281 1 91.12 190 LEU A O 1
ATOM 1580 N N . GLU A 1 191 ? 10.695 40.625 11.031 1 93.31 191 GLU A N 1
ATOM 1581 C CA . GLU A 1 191 ? 9.688 40.469 9.992 1 93.31 191 GLU A CA 1
ATOM 1582 C C . GLU A 1 191 ? 8.477 39.688 10.516 1 93.31 191 GLU A C 1
ATOM 1584 O O . GLU A 1 191 ? 7.336 40.062 10.242 1 93.31 191 GLU A O 1
ATOM 1589 N N . PHE A 1 192 ? 8.742 38.656 11.219 1 94.81 192 PHE A N 1
ATOM 1590 C CA . PHE A 1 192 ? 7.676 37.812 11.789 1 94.81 192 PHE A CA 1
ATOM 1591 C C . PHE A 1 192 ? 6.789 38.656 12.703 1 94.81 192 PHE A C 1
ATOM 1593 O O . PHE A 1 192 ? 5.562 38.656 12.547 1 94.81 192 PHE A O 1
ATOM 1600 N N . ILE A 1 193 ? 7.344 39.438 13.594 1 94.5 193 ILE A N 1
ATOM 1601 C CA . ILE A 1 193 ? 6.629 40.25 14.578 1 94.5 193 ILE A CA 1
ATOM 1602 C C . ILE A 1 193 ? 5.805 41.312 13.859 1 94.5 193 ILE A C 1
ATOM 1604 O O . ILE A 1 193 ? 4.695 41.656 14.289 1 94.5 193 ILE A O 1
ATOM 1608 N N . SER A 1 194 ? 6.344 41.812 12.766 1 94.81 194 SER A N 1
ATOM 1609 C CA . SER A 1 194 ? 5.676 42.875 12.039 1 94.81 194 SER A CA 1
ATOM 1610 C C . SER A 1 194 ? 4.375 42.406 11.406 1 94.81 194 SER A C 1
ATOM 1612 O O . SER A 1 194 ? 3.471 43.188 11.141 1 94.81 194 SER A O 1
ATOM 1614 N N . HIS A 1 195 ? 4.285 41.094 11.164 1 94.06 195 HIS A N 1
ATOM 1615 C CA . HIS A 1 195 ? 3.1 40.531 10.523 1 94.06 195 HIS A CA 1
ATOM 1616 C C . HIS A 1 195 ? 2.012 40.25 11.547 1 94.06 195 HIS A C 1
ATOM 1618 O O . HIS A 1 195 ? 0.83 40.156 11.203 1 94.06 195 HIS A O 1
ATOM 1624 N N . LEU A 1 196 ? 2.316 40.125 12.789 1 96.19 196 LEU A N 1
ATOM 1625 C CA . LEU A 1 196 ? 1.438 39.531 13.797 1 96.19 196 LEU A CA 1
ATOM 1626 C C . LEU A 1 196 ? 0.268 40.469 14.102 1 96.19 196 LEU A C 1
ATOM 1628 O O . LEU A 1 196 ? -0.871 40 14.234 1 96.19 196 LEU A O 1
ATOM 1632 N N . PRO A 1 197 ? 0.515 41.781 14.188 1 96.25 197 PRO A N 1
ATOM 1633 C CA . PRO A 1 197 ? -0.621 42.656 14.508 1 96.25 197 PRO A CA 1
ATOM 1634 C C . PRO A 1 197 ? -1.748 42.562 13.477 1 96.25 197 PRO A C 1
ATOM 1636 O O . PRO A 1 197 ? -2.924 42.5 13.852 1 96.25 197 PRO A O 1
ATOM 1639 N N . GLY A 1 198 ? -1.383 42.531 12.258 1 94 198 GLY A N 1
ATOM 1640 C CA . GLY A 1 198 ? -2.379 42.344 11.211 1 94 198 GLY A CA 1
ATOM 1641 C C . GLY A 1 198 ? -3.139 41.062 11.312 1 94 198 GLY A C 1
ATOM 1642 O O . GLY A 1 198 ? -4.352 41 11.102 1 94 198 GLY A O 1
ATOM 1643 N N . LEU A 1 199 ? -2.467 40 11.641 1 94.75 199 LEU A N 1
ATOM 1644 C CA . LEU A 1 199 ? -3.076 38.688 11.766 1 94.75 199 LEU A CA 1
ATOM 1645 C C . LEU A 1 199 ? -3.943 38.594 13.016 1 94.75 199 LEU A C 1
ATOM 1647 O O . LEU A 1 199 ? -5.098 38.156 12.953 1 94.75 199 LEU A O 1
ATOM 1651 N N . PHE A 1 200 ? -3.424 39.094 14.148 1 95.81 200 PHE A N 1
ATOM 1652 C CA . PHE A 1 200 ? -4.129 39 15.422 1 95.81 200 PHE A CA 1
ATOM 1653 C C . PHE A 1 200 ? -5.363 39.906 15.43 1 95.81 200 PHE A C 1
ATOM 1655 O O . PHE A 1 200 ? -6.371 39.562 16.062 1 95.81 200 PHE A O 1
ATOM 1662 N N . SER A 1 201 ? -5.312 40.969 14.688 1 95.38 201 SER A N 1
ATOM 1663 C CA . SER A 1 201 ? -6.445 41.906 14.648 1 95.38 201 SER A CA 1
ATOM 1664 C C . SER A 1 201 ? -7.684 41.219 14.062 1 95.38 201 SER A C 1
ATOM 1666 O O . SER A 1 201 ? -8.812 41.625 14.375 1 95.38 201 SER A O 1
ATOM 1668 N N . LEU A 1 202 ? -7.473 40.219 13.25 1 93.62 202 LEU A N 1
ATOM 1669 C CA . LEU A 1 202 ? -8.586 39.5 12.648 1 93.62 202 LEU A CA 1
ATOM 1670 C C . LEU A 1 202 ? -9.43 38.812 13.719 1 93.62 202 LEU A C 1
ATOM 1672 O O . LEU A 1 202 ? -10.617 38.562 13.523 1 93.62 202 LEU A O 1
ATOM 1676 N N . LEU A 1 203 ? -8.852 38.562 14.852 1 94.75 203 LEU A N 1
ATOM 1677 C CA . LEU A 1 203 ? -9.531 37.844 15.938 1 94.75 203 LEU A CA 1
ATOM 1678 C C . LEU A 1 203 ? -10.633 38.719 16.531 1 94.75 203 LEU A C 1
ATOM 1680 O O . LEU A 1 203 ? -11.547 38.219 17.188 1 94.75 203 LEU A O 1
ATOM 1684 N N . GLN A 1 204 ? -10.516 40 16.266 1 93.19 204 GLN A N 1
ATOM 1685 C CA . GLN A 1 204 ? -11.523 40.938 16.781 1 93.19 204 GLN A CA 1
ATOM 1686 C C . GLN A 1 204 ? -12.898 40.625 16.203 1 93.19 204 GLN A C 1
ATOM 1688 O O . GLN A 1 204 ? -13.922 40.906 16.828 1 93.19 204 GLN A O 1
ATOM 1693 N N . ALA A 1 205 ? -12.852 40 15.086 1 91 205 ALA A N 1
ATOM 1694 C CA . ALA A 1 205 ? -14.094 39.719 14.383 1 91 205 ALA A CA 1
ATOM 1695 C C . ALA A 1 205 ? -14.812 38.531 14.992 1 91 205 ALA A C 1
ATOM 1697 O O . ALA A 1 205 ? -15.992 38.312 14.719 1 91 205 ALA A O 1
ATOM 1698 N N . ILE A 1 206 ? -14.094 37.812 15.82 1 91.25 206 ILE A N 1
ATOM 1699 C CA . ILE A 1 206 ? -14.719 36.688 16.5 1 91.25 206 ILE A CA 1
ATOM 1700 C C . ILE A 1 206 ? -15.508 37.188 17.703 1 91.25 206 ILE A C 1
ATOM 1702 O O . ILE A 1 206 ? -14.938 37.75 18.625 1 91.25 206 ILE A O 1
ATOM 1706 N N . GLU A 1 207 ? -16.781 36.906 17.719 1 90.94 207 GLU A N 1
ATOM 1707 C CA . GLU A 1 207 ? -17.672 37.438 18.766 1 90.94 207 GLU A CA 1
ATOM 1708 C C . GLU A 1 207 ? -17.531 36.625 20.047 1 90.94 207 GLU A C 1
ATOM 1710 O O . GLU A 1 207 ? -17.5 37.188 21.141 1 90.94 207 GLU A O 1
ATOM 1715 N N . GLU A 1 208 ? -17.391 35.375 19.906 1 92.5 208 GLU A N 1
ATOM 1716 C CA . GLU A 1 208 ? -17.328 34.5 21.078 1 92.5 208 GLU A CA 1
ATOM 1717 C C . GLU A 1 208 ? -15.969 34.625 21.766 1 92.5 208 GLU A C 1
ATOM 1719 O O . GLU A 1 208 ? -14.961 34.125 21.234 1 92.5 208 GLU A O 1
ATOM 1724 N N . GLU A 1 209 ? -16 35.125 22.969 1 93 209 GLU A N 1
ATOM 1725 C CA . GLU A 1 209 ? -14.766 35.375 23.719 1 93 209 GLU A CA 1
ATOM 1726 C C . GLU A 1 209 ? -14.023 34.094 24 1 93 209 GLU A C 1
ATOM 1728 O O . GLU A 1 209 ? -12.789 34.031 23.922 1 93 209 GLU A O 1
ATOM 1733 N N . SER A 1 210 ? -14.75 33.062 24.375 1 92.19 210 SER A N 1
ATOM 1734 C CA . SER A 1 210 ? -14.109 31.797 24.688 1 92.19 210 SER A CA 1
ATOM 1735 C C . SER A 1 210 ? -13.344 31.25 23.484 1 92.19 210 SER A C 1
ATOM 1737 O O . SER A 1 210 ? -12.25 30.719 23.625 1 92.19 210 SER A O 1
ATOM 1739 N N . LYS A 1 211 ? -13.938 31.375 22.359 1 90.69 211 LYS A N 1
ATOM 1740 C CA . LYS A 1 211 ? -13.289 30.922 21.141 1 90.69 211 LYS A CA 1
ATOM 1741 C C . LYS A 1 211 ? -12.047 31.75 20.828 1 90.69 211 LYS A C 1
ATOM 1743 O O . LYS A 1 211 ? -11 31.203 20.469 1 90.69 211 LYS A O 1
ATOM 1748 N N . LYS A 1 212 ? -12.156 33.031 20.969 1 93.38 212 LYS A N 1
ATOM 1749 C CA . LYS A 1 212 ? -11.039 33.938 20.75 1 93.38 212 LYS A CA 1
ATOM 1750 C C . LYS A 1 212 ? -9.859 33.594 21.656 1 93.38 212 LYS A C 1
ATOM 1752 O O . LYS A 1 212 ? -8.719 33.5 21.203 1 93.38 212 LYS A O 1
ATOM 1757 N N . VAL A 1 213 ? -10.203 33.375 22.875 1 92.44 213 VAL A N 1
ATOM 1758 C CA . VAL A 1 213 ? -9.18 33.062 23.859 1 92.44 213 VAL A CA 1
ATOM 1759 C C . VAL A 1 213 ? -8.523 31.734 23.531 1 92.44 213 VAL A C 1
ATOM 1761 O O . VAL A 1 213 ? -7.305 31.594 23.625 1 92.44 213 VAL A O 1
ATOM 1764 N N . ALA A 1 214 ? -9.266 30.797 23.188 1 91.12 214 ALA A N 1
ATOM 1765 C CA . ALA A 1 214 ? -8.75 29.469 22.844 1 91.12 214 ALA A CA 1
ATOM 1766 C C . ALA A 1 214 ? -7.785 29.547 21.672 1 91.12 214 ALA A C 1
ATOM 1768 O O . ALA A 1 214 ? -6.715 28.938 21.688 1 91.12 214 ALA A O 1
ATOM 1769 N N . ILE A 1 215 ? -8.156 30.266 20.641 1 92.62 215 ILE A N 1
ATOM 1770 C CA . ILE A 1 215 ? -7.328 30.406 19.438 1 92.62 215 ILE A CA 1
ATOM 1771 C C . ILE A 1 215 ? -6.027 31.125 19.812 1 92.62 215 ILE A C 1
ATOM 1773 O O . ILE A 1 215 ? -4.941 30.688 19.438 1 92.62 215 ILE A O 1
ATOM 1777 N N . LEU A 1 216 ? -6.199 32.219 20.562 1 94.56 216 LEU A N 1
ATOM 1778 C CA . LEU A 1 216 ? -5.043 33 20.938 1 94.56 216 LEU A CA 1
ATOM 1779 C C . LEU A 1 216 ? -4.074 32.219 21.797 1 94.56 216 LEU A C 1
ATOM 1781 O O . LEU A 1 216 ? -2.857 32.281 21.609 1 94.56 216 LEU A O 1
ATOM 1785 N N . ARG A 1 217 ? -4.594 31.469 22.703 1 92.38 217 ARG A N 1
ATOM 1786 C CA . ARG A 1 217 ? -3.752 30.641 23.562 1 92.38 217 ARG A CA 1
ATOM 1787 C C . ARG A 1 217 ? -2.947 29.641 22.734 1 92.38 217 ARG A C 1
ATOM 1789 O O . ARG A 1 217 ? -1.751 29.469 22.969 1 92.38 217 ARG A O 1
ATOM 1796 N N . LYS A 1 218 ? -3.568 28.984 21.828 1 91.19 218 LYS A N 1
ATOM 1797 C CA . LYS A 1 218 ? -2.896 28.016 20.969 1 91.19 218 LYS A CA 1
ATOM 1798 C C . LYS A 1 218 ? -1.798 28.688 20.156 1 91.19 218 LYS A C 1
ATOM 1800 O O . LYS A 1 218 ? -0.707 28.141 20 1 91.19 218 LYS A O 1
ATOM 1805 N N . LEU A 1 219 ? -2.102 29.844 19.641 1 94.75 219 LEU A N 1
ATOM 1806 C CA . LEU A 1 219 ? -1.143 30.578 18.812 1 94.75 219 LEU A CA 1
ATOM 1807 C C . LEU A 1 219 ? 0.052 31.031 19.641 1 94.75 219 LEU A C 1
ATOM 1809 O O . LEU A 1 219 ? 1.198 30.922 19.203 1 94.75 219 LEU A O 1
ATOM 1813 N N . LEU A 1 220 ? -0.25 31.516 20.844 1 93.81 220 LEU A N 1
ATOM 1814 C CA . LEU A 1 220 ? 0.825 31.969 21.719 1 93.81 220 LEU A CA 1
ATOM 1815 C C . LEU A 1 220 ? 1.742 30.797 22.094 1 93.81 220 LEU A C 1
ATOM 1817 O O . LEU A 1 220 ? 2.967 30.938 22.047 1 93.81 220 LEU A O 1
ATOM 1821 N N . LEU A 1 221 ? 1.175 29.688 22.391 1 89.88 221 LEU A N 1
ATOM 1822 C CA . LEU A 1 221 ? 1.957 28.5 22.703 1 89.88 221 LEU A CA 1
ATOM 1823 C C . LEU A 1 221 ? 2.838 28.094 21.516 1 89.88 221 LEU A C 1
ATOM 1825 O O . LEU A 1 221 ? 4.012 27.766 21.703 1 89.88 221 LEU A O 1
ATOM 1829 N N . TYR A 1 222 ? 2.256 28.109 20.406 1 92.06 222 TYR A N 1
ATOM 1830 C CA . TYR A 1 222 ? 2.971 27.75 19.188 1 92.06 222 TYR A CA 1
ATOM 1831 C C . TYR A 1 222 ? 4.125 28.703 18.938 1 92.06 222 TYR A C 1
ATOM 1833 O O . TYR A 1 222 ? 5.246 28.281 18.641 1 92.06 222 TYR A O 1
ATOM 1841 N N . ILE A 1 223 ? 3.855 30 19.094 1 93.81 223 ILE A N 1
ATOM 1842 C CA . ILE A 1 223 ? 4.863 31.016 18.812 1 93.81 223 ILE A CA 1
ATOM 1843 C C . ILE A 1 223 ? 6 30.891 19.828 1 93.81 223 ILE A C 1
ATOM 1845 O O . ILE A 1 223 ? 7.176 30.922 19.453 1 93.81 223 ILE A O 1
ATOM 1849 N N . TYR A 1 224 ? 5.637 30.672 21.062 1 90.5 224 TYR A N 1
ATOM 1850 C CA . TYR A 1 224 ? 6.656 30.562 22.094 1 90.5 224 TYR A CA 1
ATOM 1851 C C . TYR A 1 224 ? 7.527 29.328 21.859 1 90.5 224 TYR A C 1
ATOM 1853 O O . TYR A 1 224 ? 8.727 29.344 22.156 1 90.5 224 TYR A O 1
ATOM 1861 N N . TRP A 1 225 ? 6.984 28.406 21.375 1 85.62 225 TRP A N 1
ATOM 1862 C CA . TRP A 1 225 ? 7.727 27.172 21.109 1 85.62 225 TRP A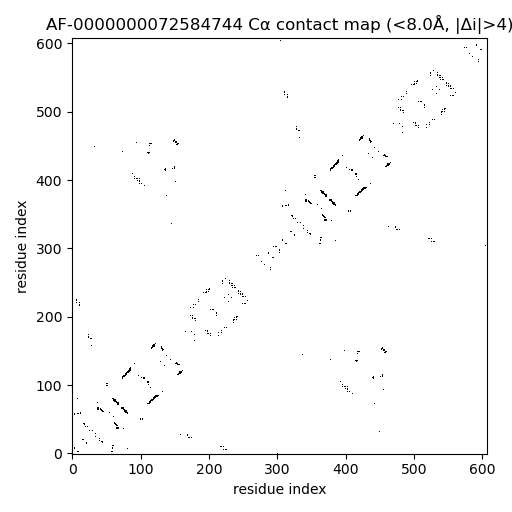 CA 1
ATOM 1863 C C . TRP A 1 225 ? 8.625 27.344 19.891 1 85.62 225 TRP A C 1
ATOM 1865 O O . TRP A 1 225 ? 9.789 26.938 19.906 1 85.62 225 TRP A O 1
ATOM 1875 N N . ALA A 1 226 ? 8.062 27.875 18.875 1 87.56 226 ALA A N 1
ATOM 1876 C CA . ALA A 1 226 ? 8.734 27.891 17.578 1 87.56 226 ALA A CA 1
ATOM 1877 C C . ALA A 1 226 ? 9.727 29.047 17.5 1 87.56 226 ALA A C 1
ATOM 1879 O O . ALA A 1 226 ? 10.633 29.047 16.656 1 87.56 226 ALA A O 1
ATOM 1880 N N . ARG A 1 227 ? 9.438 30.016 18.375 1 89.56 227 ARG A N 1
ATOM 1881 C CA . ARG A 1 227 ? 10.258 31.219 18.344 1 89.56 227 ARG A CA 1
ATOM 1882 C C . ARG A 1 227 ? 10.789 31.547 19.734 1 89.56 227 ARG A C 1
ATOM 1884 O O . ARG A 1 227 ? 10.242 31.094 20.75 1 89.56 227 ARG A O 1
ATOM 1891 N N . ASP A 1 228 ? 11.859 32.25 19.719 1 86.25 228 ASP A N 1
ATOM 1892 C CA . ASP A 1 228 ? 12.422 32.75 20.969 1 86.25 228 ASP A CA 1
ATOM 1893 C C . ASP A 1 228 ? 11.961 34.156 21.25 1 86.25 228 ASP A C 1
ATOM 1895 O O . ASP A 1 228 ? 12.781 35.094 21.281 1 86.25 228 ASP A O 1
ATOM 1899 N N . LEU A 1 229 ? 10.734 34.281 21.422 1 89.25 229 LEU A N 1
ATOM 1900 C CA . LEU A 1 229 ? 10.18 35.625 21.688 1 89.25 229 LEU A CA 1
ATOM 1901 C C . LEU A 1 229 ? 9.844 35.781 23.172 1 89.25 229 LEU A C 1
ATOM 1903 O O . LEU A 1 229 ? 9.383 34.844 23.812 1 89.25 229 LEU A O 1
ATOM 1907 N N . LYS A 1 230 ? 10.047 36.969 23.609 1 88.25 230 LYS A N 1
ATOM 1908 C CA . LYS A 1 230 ? 9.688 37.281 24.984 1 88.25 230 LYS A CA 1
ATOM 1909 C C . LYS A 1 230 ? 8.227 37.719 25.094 1 88.25 230 LYS A C 1
ATOM 1911 O O . LYS A 1 230 ? 7.672 38.281 24.141 1 88.25 230 LYS A O 1
ATOM 1916 N N . PRO A 1 231 ? 7.691 37.438 26.281 1 89.94 231 PRO A N 1
ATOM 1917 C CA . PRO A 1 231 ? 6.305 37.875 26.469 1 89.94 231 PRO A CA 1
ATOM 1918 C C . PRO A 1 231 ? 6.109 39.375 26.234 1 89.94 231 PRO A C 1
ATOM 1920 O O . PRO A 1 231 ? 5.059 39.781 25.734 1 89.94 231 PRO A O 1
ATOM 1923 N N . THR A 1 232 ? 7.129 40.188 26.484 1 91.06 232 THR A N 1
ATOM 1924 C CA . THR A 1 232 ? 7.031 41.625 26.312 1 91.06 232 THR A CA 1
ATOM 1925 C C . THR A 1 232 ? 6.867 41.969 24.844 1 91.06 232 THR A C 1
ATOM 1927 O O . THR A 1 232 ? 6.141 42.906 24.5 1 91.06 232 THR A O 1
ATOM 1930 N N . GLU A 1 233 ? 7.516 41.219 24.031 1 92.25 233 GLU A N 1
ATOM 1931 C CA . GLU A 1 233 ? 7.41 41.469 22.594 1 92.25 233 GLU A CA 1
ATOM 1932 C C . GLU A 1 233 ? 6.016 41.125 22.078 1 92.25 233 GLU A C 1
ATOM 1934 O O . GLU A 1 233 ? 5.453 41.844 21.266 1 92.25 233 GLU A O 1
ATOM 1939 N N . LEU A 1 234 ? 5.426 40.062 22.594 1 94.19 234 LEU A N 1
ATOM 1940 C CA . LEU A 1 234 ? 4.094 39.656 22.172 1 94.19 234 LEU A CA 1
ATOM 1941 C C . LEU A 1 234 ? 3.029 40.594 22.766 1 94.19 234 LEU A C 1
ATOM 1943 O O . LEU A 1 234 ? 1.983 40.812 22.141 1 94.19 234 LEU A O 1
ATOM 1947 N N . ASN A 1 235 ? 3.359 41.156 23.891 1 94 235 ASN A N 1
ATOM 1948 C CA . ASN A 1 235 ? 2.441 42.125 24.469 1 94 235 ASN A CA 1
ATOM 1949 C C . ASN A 1 235 ? 2.314 43.375 23.578 1 94 235 ASN A C 1
ATOM 1951 O O . ASN A 1 235 ? 1.226 43.938 23.438 1 94 235 ASN A O 1
ATOM 1955 N N . VAL A 1 236 ? 3.432 43.781 23.062 1 94.69 236 VAL A N 1
ATOM 1956 C CA . VAL A 1 236 ? 3.412 44.906 22.125 1 94.69 236 VAL A CA 1
ATOM 1957 C C . VAL A 1 236 ? 2.533 44.562 20.922 1 94.69 236 VAL A C 1
ATOM 1959 O O . VAL A 1 236 ? 1.759 45.406 20.469 1 94.69 236 VAL A O 1
ATOM 1962 N N . VAL A 1 237 ? 2.629 43.375 20.469 1 95.62 237 VAL A N 1
ATOM 1963 C CA . VAL A 1 237 ? 1.825 42.906 19.344 1 95.62 237 VAL A CA 1
ATOM 1964 C C . VAL A 1 237 ? 0.345 42.938 19.719 1 95.62 237 VAL A C 1
ATOM 1966 O O . VAL A 1 237 ? -0.493 43.375 18.938 1 95.62 237 VAL A O 1
ATOM 1969 N N . LEU A 1 238 ? 0.038 42.469 20.875 1 96.25 238 LEU A N 1
ATOM 1970 C CA . LEU A 1 238 ? -1.345 42.438 21.344 1 96.25 238 LEU A CA 1
ATOM 1971 C C . LEU A 1 238 ? -1.914 43.844 21.469 1 96.25 238 LEU A C 1
ATOM 1973 O O . LEU A 1 238 ? -3.072 44.062 21.109 1 96.25 238 LEU A O 1
ATOM 1977 N N . GLN A 1 239 ? -1.107 44.719 21.891 1 95.44 239 GLN A N 1
ATOM 1978 C CA . GLN A 1 239 ? -1.533 46.094 22 1 95.44 239 GLN A CA 1
ATOM 1979 C C . GLN A 1 239 ? -1.826 46.719 20.625 1 95.44 239 GLN A C 1
ATOM 1981 O O . GLN A 1 239 ? -2.869 47.344 20.422 1 95.44 239 GLN A O 1
ATOM 1986 N N . ARG A 1 240 ? -0.924 46.438 19.766 1 95.19 240 ARG A N 1
ATOM 1987 C CA . ARG A 1 240 ? -1.074 46.969 18.406 1 95.19 240 ARG A CA 1
ATOM 1988 C C . ARG A 1 240 ? -2.27 46.312 17.703 1 95.19 240 ARG A C 1
ATOM 1990 O O . ARG A 1 240 ? -2.805 46.875 16.75 1 95.19 240 ARG A O 1
ATOM 1997 N N . SER A 1 241 ? -2.717 45.219 18.203 1 95.25 241 SER A N 1
ATOM 1998 C CA . SER A 1 241 ? -3.834 44.469 17.625 1 95.25 241 SER A CA 1
ATOM 1999 C C . SER A 1 241 ? -5.141 44.781 18.344 1 95.25 241 SER A C 1
ATOM 2001 O O . SER A 1 241 ? -6.176 44.188 18.062 1 95.25 241 SER A O 1
ATOM 2003 N N . LYS A 1 242 ? -5.082 45.719 19.266 1 94.25 242 LYS A N 1
ATOM 2004 C CA . LYS A 1 242 ? -6.219 46.062 20.109 1 94.25 242 LYS A CA 1
ATOM 2005 C C . LYS A 1 242 ? -6.711 44.844 20.891 1 94.25 242 LYS A C 1
ATOM 2007 O O . LYS A 1 242 ? -7.918 44.625 20.969 1 94.25 242 LYS A O 1
ATOM 2012 N N . LEU A 1 243 ? -5.809 44.031 21.359 1 95.56 243 LEU A N 1
ATOM 2013 C CA . LEU A 1 243 ? -6.086 42.844 22.172 1 95.56 243 LEU A CA 1
ATOM 2014 C C . LEU A 1 243 ? -5.32 42.906 23.5 1 95.56 243 LEU A C 1
ATOM 2016 O O . LEU A 1 243 ? -4.828 41.906 23.984 1 95.56 243 LEU A O 1
ATOM 2020 N N . GLU A 1 244 ? -5.172 44.094 23.984 1 93.5 244 GLU A N 1
ATOM 2021 C CA . GLU A 1 244 ? -4.344 44.312 25.172 1 93.5 244 GLU A CA 1
ATOM 2022 C C . GLU A 1 244 ? -4.918 43.562 26.375 1 93.5 244 GLU A C 1
ATOM 2024 O O . GLU A 1 244 ? -4.188 43.25 27.312 1 93.5 244 GLU A O 1
ATOM 2029 N N . GLN A 1 245 ? -6.191 43.281 26.406 1 93.12 245 GLN A N 1
ATOM 2030 C CA . GLN A 1 245 ? -6.82 42.562 27.516 1 93.12 245 GLN A CA 1
ATOM 2031 C C . GLN A 1 245 ? -6.273 41.156 27.641 1 93.12 245 GLN A C 1
ATOM 2033 O O . GLN A 1 245 ? -6.445 40.5 28.672 1 93.12 245 GLN A O 1
ATOM 2038 N N . TYR A 1 246 ? -5.582 40.688 26.609 1 94.19 246 TYR A N 1
ATOM 2039 C CA . TYR A 1 246 ? -5.098 39.312 26.641 1 94.19 246 TYR A CA 1
ATOM 2040 C C . TYR A 1 246 ? -3.607 39.281 26.953 1 94.19 246 TYR A C 1
ATOM 2042 O O . TYR A 1 246 ? -2.959 38.25 26.75 1 94.19 246 TYR A O 1
ATOM 2050 N N . GLU A 1 247 ? -2.967 40.344 27.375 1 93.75 247 GLU A N 1
ATOM 2051 C CA . GLU A 1 247 ? -1.552 40.406 27.734 1 93.75 247 GLU A CA 1
ATOM 2052 C C . GLU A 1 247 ? -1.224 39.375 28.828 1 93.75 247 GLU A C 1
ATOM 2054 O O . GLU A 1 247 ? -0.163 38.75 28.812 1 93.75 247 GLU A O 1
ATOM 2059 N N . GLU A 1 248 ? -2.113 39.281 29.766 1 92.38 248 GLU A N 1
ATOM 2060 C CA . GLU A 1 248 ? -1.913 38.281 30.844 1 92.38 248 GLU A CA 1
ATOM 2061 C C . GLU A 1 248 ? -1.874 36.875 30.297 1 92.38 248 GLU A C 1
ATOM 2063 O O . GLU A 1 248 ? -1.142 36.031 30.812 1 92.38 248 GLU A O 1
ATOM 2068 N N . LEU A 1 249 ? -2.709 36.656 29.375 1 91.69 249 LEU A N 1
ATOM 2069 C CA . LEU A 1 249 ? -2.721 35.344 28.734 1 91.69 249 LEU A CA 1
ATOM 2070 C C . LEU A 1 249 ? -1.358 35.031 28.125 1 91.69 249 LEU A C 1
ATOM 2072 O O . LEU A 1 249 ? -0.884 33.906 28.219 1 91.69 249 LEU A O 1
ATOM 2076 N N . ALA A 1 250 ? -0.742 35.969 27.438 1 91.81 250 ALA A N 1
ATOM 2077 C CA . ALA A 1 250 ? 0.58 35.781 26.844 1 91.81 250 ALA A CA 1
ATOM 2078 C C . ALA A 1 250 ? 1.619 35.469 27.922 1 91.81 250 ALA A C 1
ATOM 2080 O O . ALA A 1 250 ? 2.445 34.562 27.734 1 91.81 250 ALA A O 1
ATOM 2081 N N . MET A 1 251 ? 1.515 36.156 29.031 1 90.75 251 MET A N 1
ATOM 2082 C CA . MET A 1 251 ? 2.467 35.969 30.125 1 90.75 251 MET A CA 1
ATOM 2083 C C . MET A 1 251 ? 2.293 34.594 30.75 1 90.75 251 MET A C 1
ATOM 2085 O O . MET A 1 251 ? 3.271 33.875 30.969 1 90.75 251 MET A O 1
ATOM 2089 N N . THR A 1 252 ? 1.118 34.25 31.016 1 90.44 252 THR A N 1
ATOM 2090 C CA . THR A 1 252 ? 0.841 32.969 31.688 1 90.44 252 THR A CA 1
ATOM 2091 C C . THR A 1 252 ? 1.159 31.797 30.766 1 90.44 252 THR A C 1
ATOM 2093 O O . THR A 1 252 ? 1.59 30.75 31.234 1 90.44 252 THR A O 1
ATOM 2096 N N . THR A 1 253 ? 0.921 31.969 29.516 1 89.5 253 THR A N 1
ATOM 2097 C CA . THR A 1 253 ? 1.241 30.922 28.547 1 89.5 253 THR A CA 1
ATOM 2098 C C . THR A 1 253 ? 2.746 30.672 28.5 1 89.5 253 THR A C 1
ATOM 2100 O O . THR A 1 253 ? 3.188 29.516 28.484 1 89.5 253 THR A O 1
ATOM 2103 N N . ALA A 1 254 ? 3.514 31.688 28.453 1 87.5 254 ALA A N 1
ATOM 2104 C CA . ALA A 1 254 ? 4.969 31.578 28.469 1 87.5 254 ALA A CA 1
ATOM 2105 C C . ALA A 1 254 ? 5.445 30.844 29.719 1 87.5 254 ALA A C 1
ATOM 2107 O O . ALA A 1 254 ? 6.328 29.984 29.656 1 87.5 254 ALA A O 1
ATOM 2108 N N . GLU A 1 255 ? 4.906 31.234 30.812 1 87.06 255 GLU A N 1
ATOM 2109 C CA . GLU A 1 255 ? 5.27 30.625 32.094 1 87.06 255 GLU A CA 1
ATOM 2110 C C . GLU A 1 255 ? 4.945 29.125 32.094 1 87.06 255 GLU A C 1
ATOM 2112 O O . GLU A 1 255 ? 5.719 28.312 32.625 1 87.06 255 GLU A O 1
ATOM 2117 N N . ARG A 1 256 ? 3.889 28.844 31.656 1 83.5 256 ARG A N 1
ATOM 2118 C CA . ARG A 1 256 ? 3.48 27.453 31.594 1 83.5 256 ARG A CA 1
ATOM 2119 C C . ARG A 1 256 ? 4.434 26.641 30.719 1 83.5 256 ARG A C 1
ATOM 2121 O O . ARG A 1 256 ? 4.785 25.516 31.047 1 83.5 256 ARG A O 1
ATOM 2128 N N . LEU A 1 257 ? 4.746 27.172 29.562 1 83.19 257 LEU A N 1
ATOM 2129 C CA . LEU A 1 257 ? 5.664 26.5 28.656 1 83.19 257 LEU A CA 1
ATOM 2130 C C . LEU A 1 257 ? 7.023 26.281 29.312 1 83.19 257 LEU A C 1
ATOM 2132 O O . LEU A 1 257 ? 7.641 25.234 29.141 1 83.19 257 LEU A O 1
ATOM 2136 N N . ILE A 1 258 ? 7.449 27.297 30 1 82.38 258 ILE A N 1
ATOM 2137 C CA . ILE A 1 258 ? 8.719 27.203 30.719 1 82.38 258 ILE A CA 1
ATOM 2138 C C . ILE A 1 258 ? 8.633 26.109 31.781 1 82.38 258 ILE A C 1
ATOM 2140 O O . ILE A 1 258 ? 9.539 25.281 31.906 1 82.38 258 ILE A O 1
ATOM 2144 N N . SER A 1 259 ? 7.578 26.125 32.5 1 83.12 259 SER A N 1
ATOM 2145 C CA . SER A 1 259 ? 7.367 25.125 33.531 1 83.12 259 SER A CA 1
ATOM 2146 C C . SER A 1 259 ? 7.34 23.719 32.938 1 83.12 259 SER A C 1
ATOM 2148 O O . SER A 1 259 ? 7.961 22.797 33.5 1 83.12 259 SER A O 1
ATOM 2150 N N . GLU A 1 260 ? 6.625 23.562 31.922 1 79.62 260 GLU A N 1
ATOM 2151 C CA . GLU A 1 260 ? 6.559 22.266 31.25 1 79.62 260 GLU A CA 1
ATOM 2152 C C . GLU A 1 260 ? 7.934 21.844 30.75 1 79.62 260 GLU A C 1
ATOM 2154 O O . GLU A 1 260 ? 8.297 20.672 30.844 1 79.62 260 GLU A O 1
ATOM 2159 N N . GLY A 1 261 ? 8.594 22.75 30.141 1 79.69 261 GLY A N 1
ATOM 2160 C CA . GLY A 1 261 ? 9.945 22.469 29.688 1 79.69 261 GLY A CA 1
ATOM 2161 C C . GLY A 1 261 ? 10.875 22.031 30.797 1 79.69 261 GLY A C 1
ATOM 2162 O O . GLY A 1 261 ? 11.68 21.109 30.625 1 79.69 261 GLY A O 1
ATOM 2163 N N . MET A 1 262 ? 10.719 22.766 31.844 1 81.06 262 MET A N 1
ATOM 2164 C CA . MET A 1 262 ? 11.516 22.422 33 1 81.06 262 MET A CA 1
ATOM 2165 C C . MET A 1 262 ? 11.203 21.016 33.5 1 81.06 262 MET A C 1
ATOM 2167 O O . MET A 1 262 ? 12.117 20.234 33.812 1 81.06 262 MET A O 1
ATOM 2171 N N . GLN A 1 263 ? 9.969 20.766 33.594 1 81.31 263 GLN A N 1
ATOM 2172 C CA . GLN A 1 263 ? 9.547 19.438 34.031 1 81.31 263 GLN A CA 1
ATOM 2173 C C . GLN A 1 263 ? 10.055 18.359 33.094 1 81.31 263 GLN A C 1
ATOM 2175 O O . GLN A 1 263 ? 10.523 17.312 33.531 1 81.31 263 GLN A O 1
ATOM 2180 N N . ARG A 1 264 ? 9.922 18.609 31.812 1 77.88 264 ARG A N 1
ATOM 2181 C CA . ARG A 1 264 ? 10.422 17.656 30.812 1 77.88 264 ARG A CA 1
ATOM 2182 C C . ARG A 1 264 ? 11.93 17.5 30.922 1 77.88 264 ARG A C 1
ATOM 2184 O O . ARG A 1 264 ? 12.461 16.391 30.766 1 77.88 264 ARG A O 1
ATOM 2191 N N . GLY A 1 265 ? 12.547 18.562 31.156 1 80.12 265 GLY A N 1
ATOM 2192 C CA . GLY A 1 265 ? 13.984 18.531 31.375 1 80.12 265 GLY A CA 1
ATOM 2193 C C . GLY A 1 265 ? 14.398 17.703 32.562 1 80.12 265 GLY A C 1
ATOM 2194 O O . GLY A 1 265 ? 15.359 16.938 32.5 1 80.12 265 GLY A O 1
ATOM 2195 N N . ILE A 1 266 ? 13.695 17.938 33.562 1 83.62 266 ILE A N 1
ATOM 2196 C CA . ILE A 1 266 ? 13.945 17.156 34.781 1 83.62 266 ILE A CA 1
ATOM 2197 C C . ILE A 1 266 ? 13.758 15.672 34.469 1 83.62 266 ILE A C 1
ATOM 2199 O O . ILE A 1 266 ? 14.602 14.852 34.844 1 83.62 266 ILE A O 1
ATOM 2203 N N . GLU A 1 267 ? 12.703 15.375 33.875 1 83.12 267 GLU A N 1
ATOM 2204 C CA . GLU A 1 267 ? 12.422 13.984 33.531 1 83.12 267 GLU A CA 1
ATOM 2205 C C . GLU A 1 267 ? 13.5 13.406 32.625 1 83.12 267 GLU A C 1
ATOM 2207 O O . GLU A 1 267 ? 13.945 12.273 32.812 1 83.12 267 GLU A O 1
ATOM 2212 N N . LYS A 1 268 ? 13.836 14.094 31.625 1 84.31 268 LYS A N 1
ATOM 2213 C CA . LYS A 1 268 ? 14.906 13.648 30.734 1 84.31 268 LYS A CA 1
ATOM 2214 C C . LYS A 1 268 ? 16.219 13.461 31.5 1 84.31 268 LYS A C 1
ATOM 2216 O O . LYS A 1 268 ? 16.953 12.5 31.25 1 84.31 268 LYS A O 1
ATOM 2221 N N . GLY A 1 269 ? 16.422 14.438 32.312 1 85.62 269 GLY A N 1
ATOM 2222 C CA . GLY A 1 269 ? 17.609 14.32 33.156 1 85.62 269 GLY A CA 1
ATOM 2223 C C . GLY A 1 269 ? 17.594 13.07 34.031 1 85.62 269 GLY A C 1
ATOM 2224 O O . GLY A 1 269 ? 18.609 12.383 34.125 1 85.62 269 GLY A O 1
ATOM 2225 N N . LYS A 1 270 ? 16.469 12.852 34.594 1 89.25 270 LYS A N 1
ATOM 2226 C CA . LYS A 1 270 ? 16.312 11.648 35.406 1 89.25 270 LYS A CA 1
ATOM 2227 C C . LYS A 1 270 ? 16.516 10.391 34.562 1 89.25 270 LYS A C 1
ATOM 2229 O O . LYS A 1 270 ? 17.125 9.422 35 1 89.25 270 LYS A O 1
ATOM 2234 N N . LEU A 1 271 ? 16 10.359 33.375 1 89.88 271 LEU A N 1
ATOM 2235 C CA . LEU A 1 271 ? 16.141 9.219 32.5 1 89.88 271 LEU A CA 1
ATOM 2236 C C . LEU A 1 271 ? 17.594 9.016 32.062 1 89.88 271 LEU A C 1
ATOM 2238 O O . LEU A 1 271 ? 18.078 7.887 32.031 1 89.88 271 LEU A O 1
ATOM 2242 N N . GLU A 1 272 ? 18.219 10.086 31.734 1 89.81 272 GLU A N 1
ATOM 2243 C CA . GLU A 1 272 ? 19.625 10.023 31.391 1 89.81 272 GLU A CA 1
ATOM 2244 C C . GLU A 1 272 ? 20.453 9.484 32.562 1 89.81 272 GLU A C 1
ATOM 2246 O O . GLU A 1 272 ? 21.344 8.648 32.375 1 89.81 272 GLU A O 1
ATOM 2251 N N . ASP A 1 273 ? 20.125 10.016 33.688 1 90.94 273 ASP A N 1
ATOM 2252 C CA . ASP A 1 273 ? 20.812 9.555 34.906 1 90.94 273 ASP A CA 1
ATOM 2253 C C . ASP A 1 273 ? 20.562 8.07 35.125 1 90.94 273 ASP A C 1
ATOM 2255 O O . ASP A 1 273 ? 21.484 7.328 35.5 1 90.94 273 ASP A O 1
ATOM 2259 N N . ALA A 1 274 ? 19.359 7.684 34.969 1 92.12 274 ALA A N 1
ATOM 2260 C CA . ALA A 1 274 ? 19.016 6.273 35.125 1 92.12 274 ALA A CA 1
ATOM 2261 C C . ALA A 1 274 ? 19.812 5.406 34.156 1 92.12 274 ALA A C 1
ATOM 2263 O O . ALA A 1 274 ? 20.359 4.375 34.531 1 92.12 274 ALA A O 1
ATOM 2264 N N . SER A 1 275 ? 19.844 5.793 32.938 1 92.44 275 SER A N 1
ATOM 2265 C CA . SER A 1 275 ? 20.594 5.07 31.891 1 92.44 275 SER A CA 1
ATOM 2266 C C . SER A 1 275 ? 22.062 4.961 32.25 1 92.44 275 SER A C 1
ATOM 2268 O O . SER A 1 275 ? 22.672 3.891 32.125 1 92.44 275 SER A O 1
ATOM 2270 N N . LYS A 1 276 ? 22.562 6.07 32.688 1 91.88 276 LYS A N 1
ATOM 2271 C CA . LYS A 1 276 ? 23.969 6.102 33.062 1 91.88 276 LYS A CA 1
ATOM 2272 C C . LYS A 1 276 ? 24.234 5.207 34.281 1 91.88 276 LYS A C 1
ATOM 2274 O O . LYS A 1 276 ? 25.219 4.477 34.312 1 91.88 276 LYS A O 1
ATOM 2279 N N . MET A 1 277 ? 23.344 5.234 35.219 1 92.94 277 MET A N 1
ATOM 2280 C CA . MET A 1 277 ? 23.484 4.414 36.438 1 92.94 277 MET A CA 1
ATOM 2281 C C . MET A 1 277 ? 23.438 2.932 36.094 1 92.94 277 MET A C 1
ATOM 2283 O O . MET A 1 277 ? 24.234 2.143 36.562 1 92.94 277 MET A O 1
ATOM 2287 N N . LEU A 1 278 ? 22.578 2.543 35.219 1 93.56 278 LEU A N 1
ATOM 2288 C CA . LEU A 1 278 ? 22.438 1.146 34.812 1 93.56 278 LEU A CA 1
ATOM 2289 C C . LEU A 1 278 ? 23.656 0.678 34 1 93.56 278 LEU A C 1
ATOM 2291 O O . LEU A 1 278 ? 24.125 -0.445 34.188 1 93.56 278 LEU A O 1
ATOM 2295 N N . SER A 1 279 ? 24.094 1.571 33.219 1 92.62 279 SER A N 1
ATOM 2296 C CA . SER A 1 279 ? 25.266 1.232 32.438 1 92.62 279 SER A CA 1
ATOM 2297 C C . SER A 1 279 ? 26.5 1.042 33.312 1 92.62 279 SER A C 1
ATOM 2299 O O . SER A 1 279 ? 27.422 0.299 32.969 1 92.62 279 SER A O 1
ATOM 2301 N N . LYS A 1 280 ? 26.469 1.669 34.438 1 92.75 280 LYS A N 1
ATOM 2302 C CA . LYS A 1 280 ? 27.578 1.58 35.375 1 92.75 280 LYS A CA 1
ATOM 2303 C C . LYS A 1 280 ? 27.375 0.433 36.375 1 92.75 280 LYS A C 1
ATOM 2305 O O . LYS A 1 280 ? 28.156 0.276 37.312 1 92.75 280 LYS A O 1
ATOM 2310 N N . GLY A 1 281 ? 26.25 -0.292 36.156 1 91.31 281 GLY A N 1
ATOM 2311 C CA . GLY A 1 281 ? 26.078 -1.529 36.906 1 91.31 281 GLY A CA 1
ATOM 2312 C C . GLY A 1 281 ? 25.266 -1.348 38.188 1 91.31 281 GLY A C 1
ATOM 2313 O O . GLY A 1 281 ? 25.203 -2.254 39 1 91.31 281 GLY A O 1
ATOM 2314 N N . ILE A 1 282 ? 24.766 -0.177 38.406 1 91.81 282 ILE A N 1
ATOM 2315 C CA . ILE A 1 282 ? 23.906 0.051 39.562 1 91.81 282 ILE A CA 1
ATOM 2316 C C . ILE A 1 282 ? 22.609 -0.74 39.438 1 91.81 282 ILE A C 1
ATOM 2318 O O . ILE A 1 282 ? 22.047 -0.817 38.344 1 91.81 282 ILE A O 1
ATOM 2322 N N . ASP A 1 283 ? 22.281 -1.426 40.469 1 92.88 283 ASP A N 1
ATOM 2323 C CA . ASP A 1 283 ? 21.109 -2.301 40.406 1 92.88 283 ASP A CA 1
ATOM 2324 C C . ASP A 1 283 ? 19.844 -1.498 40.188 1 92.88 283 ASP A C 1
ATOM 2326 O O . ASP A 1 283 ? 19.734 -0.343 40.594 1 92.88 283 ASP A O 1
ATOM 2330 N N . LEU A 1 284 ? 18.797 -2.082 39.531 1 94 284 LEU A N 1
ATOM 2331 C CA . LEU A 1 284 ? 17.578 -1.442 39.062 1 94 284 LEU A CA 1
ATOM 2332 C C . LEU A 1 284 ? 16.828 -0.824 40.25 1 94 284 LEU A C 1
ATOM 2334 O O . LEU A 1 284 ? 16.281 0.28 40.125 1 94 284 LEU A O 1
ATOM 2338 N N . LYS A 1 285 ? 16.812 -1.575 41.344 1 92.25 285 LYS A N 1
ATOM 2339 C CA . LYS A 1 285 ? 16.094 -1.095 42.5 1 92.25 285 LYS A CA 1
ATOM 2340 C C . LYS A 1 285 ? 16.641 0.25 42.969 1 92.25 285 LYS A C 1
ATOM 2342 O O . LYS A 1 285 ? 15.867 1.163 43.281 1 92.25 285 LYS A O 1
ATOM 2347 N N . THR A 1 286 ? 17.953 0.398 43.062 1 93.5 286 THR A N 1
ATOM 2348 C CA . THR A 1 286 ? 18.625 1.627 43.469 1 93.5 286 THR A CA 1
ATOM 2349 C C . THR A 1 286 ? 18.344 2.754 42.469 1 93.5 286 THR A C 1
ATOM 2351 O O . THR A 1 286 ? 18.094 3.895 42.875 1 93.5 286 THR A O 1
ATOM 2354 N N . VAL A 1 287 ? 18.406 2.479 41.219 1 94.31 287 VAL A N 1
ATOM 2355 C CA . VAL A 1 287 ? 18.156 3.461 40.156 1 94.31 287 VAL A CA 1
ATOM 2356 C C . VAL A 1 287 ? 16.734 4.008 40.281 1 94.31 287 VAL A C 1
ATOM 2358 O O . VAL A 1 287 ? 16.516 5.219 40.188 1 94.31 287 VAL A O 1
ATOM 2361 N N . LEU A 1 288 ? 15.766 3.152 40.562 1 93.12 288 LEU A N 1
ATOM 2362 C CA . LEU A 1 288 ? 14.375 3.572 40.688 1 93.12 288 LEU A CA 1
ATOM 2363 C C . LEU A 1 288 ? 14.195 4.457 41.938 1 93.12 288 LEU A C 1
ATOM 2365 O O . LEU A 1 288 ? 13.445 5.438 41.875 1 93.12 288 LEU A O 1
ATOM 2369 N N . GLU A 1 289 ? 14.875 4.105 42.969 1 91.44 289 GLU A N 1
ATOM 2370 C CA . GLU A 1 289 ? 14.789 4.879 44.188 1 91.44 289 GLU A CA 1
ATOM 2371 C C . GLU A 1 289 ? 15.375 6.277 44 1 91.44 289 GLU A C 1
ATOM 2373 O O . GLU A 1 289 ? 14.789 7.266 44.469 1 91.44 289 GLU A O 1
ATOM 2378 N N . ILE A 1 290 ? 16.5 6.348 43.375 1 90.56 290 ILE A N 1
ATOM 2379 C CA . ILE A 1 290 ? 17.203 7.609 43.219 1 90.56 290 ILE A CA 1
ATOM 2380 C C . ILE A 1 290 ? 16.453 8.508 42.25 1 90.56 290 ILE A C 1
ATOM 2382 O O . ILE A 1 290 ? 16.281 9.703 42.5 1 90.56 290 ILE A O 1
ATOM 2386 N N . THR A 1 291 ? 16 7.984 41.156 1 91.5 291 THR A N 1
ATOM 2387 C CA . THR A 1 291 ? 15.414 8.781 40.094 1 91.5 291 THR A CA 1
ATOM 2388 C C . THR A 1 291 ? 13.93 9.023 40.344 1 91.5 291 THR A C 1
ATOM 2390 O O . THR A 1 291 ? 13.352 9.984 39.844 1 91.5 291 THR A O 1
ATOM 2393 N N . GLY A 1 292 ? 13.328 8.156 41.156 1 90.81 292 GLY A N 1
ATOM 2394 C CA . GLY A 1 292 ? 11.891 8.219 41.375 1 90.81 292 GLY A CA 1
ATOM 2395 C C . GLY A 1 292 ? 11.086 7.758 40.156 1 90.81 292 GLY A C 1
ATOM 2396 O O . GLY A 1 292 ? 9.867 7.957 40.125 1 90.81 292 GLY A O 1
ATOM 2397 N N . LEU A 1 293 ? 11.711 7.227 39.156 1 90.25 293 LEU A N 1
ATOM 2398 C CA . LEU A 1 293 ? 11.047 6.75 37.969 1 90.25 293 LEU A CA 1
ATOM 2399 C C . LEU A 1 293 ? 10.5 5.34 38.156 1 90.25 293 LEU A C 1
ATOM 2401 O O . LEU A 1 293 ? 10.961 4.613 39.031 1 90.25 293 LEU A O 1
ATOM 2405 N N . SER A 1 294 ? 9.523 5.027 37.469 1 90.25 294 SER A N 1
ATOM 2406 C CA . SER A 1 294 ? 8.984 3.672 37.5 1 90.25 294 SER A CA 1
ATOM 2407 C C . SER A 1 294 ? 9.68 2.775 36.469 1 90.25 294 SER A C 1
ATOM 2409 O O . SER A 1 294 ? 10.289 3.268 35.531 1 90.25 294 SER A O 1
ATOM 2411 N N . GLU A 1 295 ? 9.516 1.465 36.75 1 88.56 295 GLU A N 1
ATOM 2412 C CA . GLU A 1 295 ? 10.055 0.493 35.812 1 88.56 295 GLU A CA 1
ATOM 2413 C C . GLU A 1 295 ? 9.383 0.62 34.438 1 88.56 295 GLU A C 1
ATOM 2415 O O . GLU A 1 295 ? 10.039 0.481 33.406 1 88.56 295 GLU A O 1
ATOM 2420 N N . LYS A 1 296 ? 8.18 0.865 34.469 1 86.69 296 LYS A N 1
ATOM 2421 C CA . LYS A 1 296 ? 7.406 1.026 33.25 1 86.69 296 LYS A CA 1
ATOM 2422 C C . LYS A 1 296 ? 7.941 2.188 32.406 1 86.69 296 LYS A C 1
ATOM 2424 O O . LYS A 1 296 ? 8.07 2.072 31.188 1 86.69 296 LYS A O 1
ATOM 2429 N N . THR A 1 297 ? 8.227 3.168 33.094 1 87.31 297 THR A N 1
ATOM 2430 C CA . THR A 1 297 ? 8.727 4.355 32.406 1 87.31 297 THR A CA 1
ATOM 2431 C C . THR A 1 297 ? 10.055 4.066 31.734 1 87.31 297 THR A C 1
ATOM 2433 O O . THR A 1 297 ? 10.297 4.52 30.609 1 87.31 297 THR A O 1
ATOM 2436 N N . LEU A 1 298 ? 10.844 3.314 32.406 1 87.69 298 LEU A N 1
ATOM 2437 C CA . LEU A 1 298 ? 12.141 2.982 31.828 1 87.69 298 LEU A CA 1
ATOM 2438 C C . LEU A 1 298 ? 11.984 2.086 30.609 1 87.69 298 LEU A C 1
ATOM 2440 O O . LEU A 1 298 ? 12.672 2.273 29.594 1 87.69 298 LEU A O 1
ATOM 2444 N N . LYS A 1 299 ? 11.078 1.197 30.609 1 86 299 LYS A N 1
ATOM 2445 C CA . LYS A 1 299 ? 10.805 0.3 29.484 1 86 299 LYS A CA 1
ATOM 2446 C C . LYS A 1 299 ? 10.242 1.064 28.297 1 86 299 LYS A C 1
ATOM 2448 O O . LYS A 1 299 ? 10.664 0.846 27.156 1 86 299 LYS A O 1
ATOM 2453 N N . ASP A 1 300 ? 9.453 1.958 28.641 1 83.25 300 ASP A N 1
ATOM 2454 C CA . ASP A 1 300 ? 8.805 2.756 27.609 1 83.25 300 ASP A CA 1
ATOM 2455 C C . ASP A 1 300 ? 9.82 3.619 26.859 1 83.25 300 ASP A C 1
ATOM 2457 O O . ASP A 1 300 ? 9.625 3.943 25.688 1 83.25 300 ASP A O 1
ATOM 2461 N N . HIS A 1 301 ? 10.891 3.85 27.547 1 86.75 301 HIS A N 1
ATOM 2462 C CA . HIS A 1 301 ? 11.875 4.73 26.938 1 86.75 301 HIS A CA 1
ATOM 2463 C C . HIS A 1 301 ? 13.078 3.939 26.422 1 86.75 301 HIS A C 1
ATOM 2465 O O . HIS A 1 301 ? 14.117 4.52 26.109 1 86.75 301 HIS A O 1
ATOM 2471 N N . GLY A 1 302 ? 12.93 2.777 26.469 1 83.69 302 GLY A N 1
ATOM 2472 C CA . GLY A 1 302 ? 13.93 1.891 25.891 1 83.69 302 GLY A CA 1
ATOM 2473 C C . GLY A 1 302 ? 15.188 1.776 26.734 1 83.69 302 GLY A C 1
ATOM 2474 O O . GLY A 1 302 ? 16.25 1.454 26.219 1 83.69 302 GLY A O 1
ATOM 2475 N N . ILE A 1 303 ? 15.062 2.137 27.938 1 86.19 303 ILE A N 1
ATOM 2476 C CA . ILE A 1 303 ? 16.234 2.084 28.828 1 86.19 303 ILE A CA 1
ATOM 2477 C C . ILE A 1 303 ? 16.344 0.691 29.438 1 86.19 303 ILE A C 1
ATOM 2479 O O . ILE A 1 303 ? 17.453 0.218 29.703 1 86.19 303 ILE A O 1
ATOM 2483 N N . LEU A 1 304 ? 15.055 0.093 29.594 1 82.69 304 LEU A N 1
ATOM 2484 C CA . LEU A 1 304 ? 15 -1.302 30.016 1 82.69 304 LEU A CA 1
ATOM 2485 C C . LEU A 1 304 ? 14.477 -2.191 28.891 1 82.69 304 LEU A C 1
ATOM 2487 O O . LEU A 1 304 ? 13.68 -1.751 28.062 1 82.69 304 LEU A O 1
ATOM 2491 N N . MET B 1 1 ? -1.74 -24.844 11 1 30.45 1 MET B N 1
ATOM 2492 C CA . MET B 1 1 ? -1.153 -25.562 9.875 1 30.45 1 MET B CA 1
ATOM 2493 C C . MET B 1 1 ? -0.834 -24.609 8.719 1 30.45 1 MET B C 1
ATOM 2495 O O . MET B 1 1 ? -1.681 -23.812 8.32 1 30.45 1 MET B O 1
ATOM 2499 N N . THR B 1 2 ? 0.317 -24.219 8.414 1 37.66 2 THR B N 1
ATOM 2500 C CA . THR B 1 2 ? 0.913 -23.297 7.457 1 37.66 2 THR B CA 1
ATOM 2501 C C . THR B 1 2 ? 0.36 -23.547 6.055 1 37.66 2 THR B C 1
ATOM 2503 O O . THR B 1 2 ? 0.419 -24.672 5.551 1 37.66 2 THR B O 1
ATOM 2506 N N . GLU B 1 3 ? -0.53 -22.844 5.559 1 41.53 3 GLU B N 1
ATOM 2507 C CA . GLU B 1 3 ? -1.106 -22.719 4.227 1 41.53 3 GLU B CA 1
ATOM 2508 C C . GLU B 1 3 ? -0.05 -22.938 3.145 1 41.53 3 GLU B C 1
ATOM 2510 O O . GLU B 1 3 ? -0.37 -22.969 1.955 1 41.53 3 GLU B O 1
ATOM 2515 N N . VAL B 1 4 ? 1.242 -22.953 3.488 1 44.75 4 VAL B N 1
ATOM 2516 C CA . VAL B 1 4 ? 2.352 -23.328 2.617 1 44.75 4 VAL B CA 1
ATOM 2517 C C . VAL B 1 4 ? 2.072 -24.688 1.98 1 44.75 4 VAL B C 1
ATOM 2519 O O . VAL B 1 4 ? 2.818 -25.125 1.105 1 44.75 4 VAL B O 1
ATOM 2522 N N . ASN B 1 5 ? 1.035 -25.359 2.365 1 54.88 5 ASN B N 1
ATOM 2523 C CA . ASN B 1 5 ? 1.015 -26.766 2.008 1 54.88 5 ASN B CA 1
ATOM 2524 C C . ASN B 1 5 ? 0.052 -27.047 0.856 1 54.88 5 ASN B C 1
ATOM 2526 O O . ASN B 1 5 ? -0.393 -28.172 0.669 1 54.88 5 ASN B O 1
ATOM 2530 N N . ASN B 1 6 ? -0.333 -25.938 0.047 1 71.31 6 ASN B N 1
ATOM 2531 C CA . ASN B 1 6 ? -1.206 -26.203 -1.092 1 71.31 6 ASN B CA 1
ATOM 2532 C C . ASN B 1 6 ? -0.427 -26.766 -2.281 1 71.31 6 ASN B C 1
ATOM 2534 O O . ASN B 1 6 ? 0.484 -26.109 -2.791 1 71.31 6 ASN B O 1
ATOM 2538 N N . PRO B 1 7 ? -0.597 -27.969 -2.555 1 78.62 7 PRO B N 1
ATOM 2539 C CA . PRO B 1 7 ? 0.152 -28.609 -3.633 1 78.62 7 PRO B CA 1
ATOM 2540 C C . PRO B 1 7 ? 0.095 -27.828 -4.941 1 78.62 7 PRO B C 1
ATOM 2542 O O . PRO B 1 7 ? 1.049 -27.859 -5.727 1 78.62 7 PRO B O 1
ATOM 2545 N N . HIS B 1 8 ? -1.05 -27.188 -5.176 1 83.88 8 HIS B N 1
ATOM 2546 C CA . HIS B 1 8 ? -1.111 -26.328 -6.355 1 83.88 8 HIS B CA 1
ATOM 2547 C C . HIS B 1 8 ? -0.009 -25.266 -6.328 1 83.88 8 HIS B C 1
ATOM 2549 O O . HIS B 1 8 ? 0.725 -25.109 -7.305 1 83.88 8 HIS B O 1
ATOM 2555 N N . ASP B 1 9 ? 0.098 -24.672 -5.207 1 83.12 9 ASP B N 1
ATOM 2556 C CA . ASP B 1 9 ? 1.071 -23.594 -5.043 1 83.12 9 ASP B CA 1
ATOM 2557 C C . ASP B 1 9 ? 2.498 -24.109 -5.184 1 83.12 9 ASP B C 1
ATOM 2559 O O . ASP B 1 9 ? 3.332 -23.5 -5.848 1 83.12 9 ASP B O 1
ATOM 2563 N N . ARG B 1 10 ? 2.666 -25.234 -4.574 1 83 10 ARG B N 1
ATOM 2564 C CA . ARG B 1 10 ? 4.008 -25.797 -4.594 1 83 10 ARG B CA 1
ATOM 2565 C C . ARG B 1 10 ? 4.438 -26.141 -6.016 1 83 10 ARG B C 1
ATOM 2567 O O . ARG B 1 10 ? 5.551 -25.812 -6.434 1 83 10 ARG B O 1
ATOM 2574 N N . LEU B 1 11 ? 3.598 -26.844 -6.723 1 89.19 11 LEU B N 1
ATOM 2575 C CA . LEU B 1 11 ? 3.926 -27.25 -8.086 1 89.19 11 LEU B CA 1
ATOM 2576 C C . LEU B 1 11 ? 4.219 -26.031 -8.961 1 89.19 11 LEU B C 1
ATOM 2578 O O . LEU B 1 11 ? 5.23 -26 -9.664 1 89.19 11 LEU B O 1
ATOM 2582 N N . ILE B 1 12 ? 3.352 -25.047 -8.891 1 89.69 12 ILE B N 1
ATOM 2583 C CA . ILE B 1 12 ? 3.492 -23.875 -9.734 1 89.69 12 ILE B CA 1
ATOM 2584 C C . ILE B 1 12 ? 4.75 -23.109 -9.336 1 89.69 12 ILE B C 1
ATOM 2586 O O . ILE B 1 12 ? 5.543 -22.719 -10.195 1 89.69 12 ILE B O 1
ATOM 2590 N N . ARG B 1 13 ? 4.941 -22.938 -8.102 1 85.88 13 ARG B N 1
ATOM 2591 C CA . ARG B 1 13 ? 6.117 -22.219 -7.613 1 85.88 13 ARG B CA 1
ATOM 2592 C C . ARG B 1 13 ? 7.402 -22.906 -8.062 1 85.88 13 ARG B C 1
ATOM 2594 O O . ARG B 1 13 ? 8.32 -22.25 -8.562 1 85.88 13 ARG B O 1
ATOM 2601 N N . GLU B 1 14 ? 7.441 -24.203 -7.887 1 85.75 14 GLU B N 1
ATOM 2602 C CA . GLU B 1 14 ? 8.633 -24.953 -8.258 1 85.75 14 GLU B CA 1
ATOM 2603 C C . GLU B 1 14 ? 8.898 -24.875 -9.758 1 85.75 14 GLU B C 1
ATOM 2605 O O . GLU B 1 14 ? 10.047 -24.859 -10.195 1 85.75 14 GLU B O 1
ATOM 2610 N N . THR B 1 15 ? 7.891 -24.906 -10.445 1 88.44 15 THR B N 1
ATOM 2611 C CA . THR B 1 15 ? 8.031 -24.828 -11.898 1 88.44 15 THR B CA 1
ATOM 2612 C C . THR B 1 15 ? 8.625 -23.484 -12.32 1 88.44 15 THR B C 1
ATOM 2614 O O . THR B 1 15 ? 9.492 -23.438 -13.188 1 88.44 15 THR B O 1
ATOM 2617 N N . PHE B 1 16 ? 8.281 -22.438 -11.633 1 90.44 16 PHE B N 1
ATOM 2618 C CA . PHE B 1 16 ? 8.703 -21.094 -12.039 1 90.44 16 PHE B CA 1
ATOM 2619 C C . PHE B 1 16 ? 10.023 -20.719 -11.383 1 90.44 16 PHE B C 1
ATOM 2621 O O . PHE B 1 16 ? 10.609 -19.688 -11.703 1 90.44 16 PHE B O 1
ATOM 2628 N N . GLN B 1 17 ? 10.469 -21.547 -10.547 1 88.19 17 GLN B N 1
ATOM 2629 C CA . GLN B 1 17 ? 11.766 -21.297 -9.922 1 88.19 17 GLN B CA 1
ATOM 2630 C C . GLN B 1 17 ? 12.898 -21.516 -10.922 1 88.19 17 GLN B C 1
ATOM 2632 O O . GLN B 1 17 ? 14.016 -21.031 -10.711 1 88.19 17 GLN B O 1
ATOM 2637 N N . ASP B 1 18 ? 12.617 -22.312 -11.922 1 86.81 18 ASP B N 1
ATOM 2638 C CA . ASP B 1 18 ? 13.578 -22.422 -13.016 1 86.81 18 ASP B CA 1
ATOM 2639 C C . ASP B 1 18 ? 13.602 -21.156 -13.852 1 86.81 18 ASP B C 1
ATOM 2641 O O . ASP B 1 18 ? 12.727 -20.938 -14.695 1 86.81 18 ASP B O 1
ATOM 2645 N N . LYS B 1 19 ? 14.703 -20.391 -13.719 1 89.19 19 LYS B N 1
ATOM 2646 C CA . LYS B 1 19 ? 14.797 -19.047 -14.297 1 89.19 19 LYS B CA 1
ATOM 2647 C C . LYS B 1 19 ? 14.719 -19.109 -15.82 1 89.19 19 LYS B C 1
ATOM 2649 O O . LYS B 1 19 ? 14.109 -18.234 -16.453 1 89.19 19 LYS B O 1
ATOM 2654 N N . LYS B 1 20 ? 15.414 -20.125 -16.344 1 88.12 20 LYS B N 1
ATOM 2655 C CA . LYS B 1 20 ? 15.43 -20.234 -17.797 1 88.12 20 LYS B CA 1
ATOM 2656 C C . LYS B 1 20 ? 14.023 -20.484 -18.344 1 88.12 20 LYS B C 1
ATOM 2658 O O . LYS B 1 20 ? 13.594 -19.844 -19.312 1 88.12 20 LYS B O 1
ATOM 2663 N N . GLU B 1 21 ? 13.328 -21.375 -17.703 1 86.88 21 GLU B N 1
ATOM 2664 C CA . GLU B 1 21 ? 11.969 -21.703 -18.109 1 86.88 21 GLU B CA 1
ATOM 2665 C C . GLU B 1 21 ? 11.023 -20.531 -17.859 1 86.88 21 GLU B C 1
ATOM 2667 O O . GLU B 1 21 ? 10.141 -20.25 -18.688 1 86.88 21 GLU B O 1
ATOM 2672 N N . ALA B 1 22 ? 11.219 -19.891 -16.766 1 91.94 22 ALA B N 1
ATOM 2673 C CA . ALA B 1 22 ? 10.383 -18.734 -16.438 1 91.94 22 ALA B CA 1
ATOM 2674 C C . ALA B 1 22 ? 10.562 -17.625 -17.453 1 91.94 22 ALA B C 1
ATOM 2676 O O . ALA B 1 22 ? 9.586 -17.016 -17.891 1 91.94 22 ALA B O 1
ATOM 2677 N N . ALA B 1 23 ? 11.797 -17.375 -17.844 1 93.5 23 ALA B N 1
ATOM 2678 C CA . ALA B 1 23 ? 12.094 -16.344 -18.828 1 93.5 23 ALA B CA 1
ATOM 2679 C C . ALA B 1 23 ? 11.375 -16.609 -20.141 1 93.5 23 ALA B C 1
ATOM 2681 O O . ALA B 1 23 ? 10.789 -15.695 -20.734 1 93.5 23 ALA B O 1
ATOM 2682 N N . ILE B 1 24 ? 11.406 -17.828 -20.547 1 90.06 24 ILE B N 1
ATOM 2683 C CA . ILE B 1 24 ? 10.758 -18.203 -21.797 1 90.06 24 ILE B CA 1
ATOM 2684 C C . ILE B 1 24 ? 9.242 -18.047 -21.656 1 90.06 24 ILE B C 1
ATOM 2686 O O . ILE B 1 24 ? 8.586 -17.547 -22.562 1 90.06 24 ILE B O 1
ATOM 2690 N N . PHE B 1 25 ? 8.766 -18.453 -20.578 1 93.12 25 PHE B N 1
ATOM 2691 C CA . PHE B 1 25 ? 7.332 -18.328 -20.328 1 93.12 25 PHE B CA 1
ATOM 2692 C C . PHE B 1 25 ? 6.891 -16.859 -20.406 1 93.12 25 PHE B C 1
ATOM 2694 O O . PHE B 1 25 ? 5.934 -16.547 -21.125 1 93.12 25 PHE B O 1
ATOM 2701 N N . PHE B 1 26 ? 7.609 -15.953 -19.734 1 94.88 26 PHE B N 1
ATOM 2702 C CA . PHE B 1 26 ? 7.238 -14.547 -19.672 1 94.88 26 PHE B CA 1
ATOM 2703 C C . PHE B 1 26 ? 7.422 -13.891 -21.047 1 94.88 26 PHE B C 1
ATOM 2705 O O . PHE B 1 26 ? 6.648 -13.008 -21.422 1 94.88 26 PHE B O 1
ATOM 2712 N N . LYS B 1 27 ? 8.43 -14.352 -21.766 1 93.31 27 LYS B N 1
ATOM 2713 C CA . LYS B 1 27 ? 8.641 -13.844 -23.109 1 93.31 27 LYS B CA 1
ATOM 2714 C C . LYS B 1 27 ? 7.43 -14.109 -24 1 93.31 27 LYS B C 1
ATOM 2716 O O . LYS B 1 27 ? 7.086 -13.297 -24.859 1 93.31 27 LYS B O 1
ATOM 2721 N N . ASN B 1 28 ? 6.715 -15.172 -23.688 1 90.69 28 ASN B N 1
ATOM 2722 C CA . ASN B 1 28 ? 5.621 -15.602 -24.547 1 90.69 28 ASN B CA 1
ATOM 2723 C C . ASN B 1 28 ? 4.27 -15.148 -24 1 90.69 28 ASN B C 1
ATOM 2725 O O . ASN B 1 28 ? 3.258 -15.219 -24.703 1 90.69 28 ASN B O 1
ATOM 2729 N N . THR B 1 29 ? 4.266 -14.68 -22.797 1 91.56 29 THR B N 1
ATOM 2730 C CA . THR B 1 29 ? 2.959 -14.43 -22.203 1 91.56 29 THR B CA 1
ATOM 2731 C C . THR B 1 29 ? 2.775 -12.945 -21.891 1 91.56 29 THR B C 1
ATOM 2733 O O . THR B 1 29 ? 1.649 -12.445 -21.891 1 91.56 29 THR B O 1
ATOM 2736 N N . LEU B 1 30 ? 3.844 -12.242 -21.625 1 94.31 30 LEU B N 1
ATOM 2737 C CA . LEU B 1 30 ? 3.732 -10.805 -21.422 1 94.31 30 LEU B CA 1
ATOM 2738 C C . LEU B 1 30 ? 3.428 -10.094 -22.734 1 94.31 30 LEU B C 1
ATOM 2740 O O . LEU B 1 30 ? 3.639 -10.648 -23.812 1 94.31 30 LEU B O 1
ATOM 2744 N N . SER B 1 31 ? 2.893 -8.867 -22.641 1 93.81 31 SER B N 1
ATOM 2745 C CA . SER B 1 31 ? 2.625 -8.094 -23.859 1 93.81 31 SER B CA 1
ATOM 2746 C C . SER B 1 31 ? 3.908 -7.82 -24.625 1 93.81 31 SER B C 1
ATOM 2748 O O . SER B 1 31 ? 4.973 -7.625 -24.031 1 93.81 31 SER B O 1
ATOM 2750 N N . PRO B 1 32 ? 3.783 -7.797 -25.953 1 95.12 32 PRO B N 1
ATOM 2751 C CA . PRO B 1 32 ? 4.969 -7.559 -26.766 1 95.12 32 PRO B CA 1
ATOM 2752 C C . PRO B 1 32 ? 5.695 -6.266 -26.406 1 95.12 32 PRO B C 1
ATOM 2754 O O . PRO B 1 32 ? 6.926 -6.211 -26.438 1 95.12 32 PRO B O 1
ATOM 2757 N N . GLU B 1 33 ? 4.984 -5.234 -26.062 1 96.06 33 GLU B N 1
ATOM 2758 C CA . GLU B 1 33 ? 5.59 -3.955 -25.703 1 96.06 33 GLU B CA 1
ATOM 2759 C C . GLU B 1 33 ? 6.438 -4.078 -24.438 1 96.06 33 GLU B C 1
ATOM 2761 O O . GLU B 1 33 ? 7.523 -3.496 -24.359 1 96.06 33 GLU B O 1
ATOM 2766 N N . VAL B 1 34 ? 5.934 -4.84 -23.516 1 96.56 34 VAL B N 1
ATOM 2767 C CA . VAL B 1 34 ? 6.66 -5.043 -22.266 1 96.56 34 VAL B CA 1
ATOM 2768 C C . VAL B 1 34 ? 7.898 -5.898 -22.516 1 96.56 34 VAL B C 1
ATOM 2770 O O . VAL B 1 34 ? 8.984 -5.594 -22.016 1 96.56 34 VAL B O 1
ATOM 2773 N N . VAL B 1 35 ? 7.734 -6.941 -23.328 1 96.19 35 VAL B N 1
ATOM 2774 C CA . VAL B 1 35 ? 8.828 -7.859 -23.641 1 96.19 35 VAL B CA 1
ATOM 2775 C C . VAL B 1 35 ? 9.961 -7.098 -24.328 1 96.19 35 VAL B C 1
ATOM 2777 O O . VAL B 1 35 ? 11.141 -7.375 -24.078 1 96.19 35 VAL B O 1
ATOM 2780 N N . LYS B 1 36 ? 9.625 -6.148 -25.141 1 95.62 36 LYS B N 1
ATOM 2781 C CA . LYS B 1 36 ? 10.617 -5.367 -25.875 1 95.62 36 LYS B CA 1
ATOM 2782 C C . LYS B 1 36 ? 11.453 -4.52 -24.922 1 95.62 36 LYS B C 1
ATOM 2784 O O . LYS B 1 36 ? 12.609 -4.195 -25.219 1 95.62 36 LYS B O 1
ATOM 2789 N N . LEU B 1 37 ? 10.906 -4.195 -23.797 1 95.44 37 LEU B N 1
ATOM 2790 C CA . LEU B 1 37 ? 11.586 -3.314 -22.859 1 95.44 37 LEU B CA 1
ATOM 2791 C C . LEU B 1 37 ? 12.477 -4.113 -21.906 1 95.44 37 LEU B C 1
ATOM 2793 O O . LEU B 1 37 ? 13.461 -3.588 -21.391 1 95.44 37 LEU B O 1
ATOM 2797 N N . LEU B 1 38 ? 12.141 -5.336 -21.672 1 96.12 38 LEU B N 1
ATOM 2798 C CA . LEU B 1 38 ? 12.758 -6.102 -20.609 1 96.12 38 LEU B CA 1
ATOM 2799 C C . LEU B 1 38 ? 13.844 -7.027 -21.141 1 96.12 38 LEU B C 1
ATOM 2801 O O . LEU B 1 38 ? 13.688 -7.613 -22.219 1 96.12 38 LEU B O 1
ATOM 2805 N N . ASP B 1 39 ? 14.938 -7.098 -20.469 1 95.94 39 ASP B N 1
ATOM 2806 C CA . ASP B 1 39 ? 15.961 -8.102 -20.766 1 95.94 39 ASP B CA 1
ATOM 2807 C C . ASP B 1 39 ? 15.68 -9.398 -20.016 1 95.94 39 ASP B C 1
ATOM 2809 O O . ASP B 1 39 ? 16.344 -9.703 -19.016 1 95.94 39 ASP B O 1
ATOM 2813 N N . LEU B 1 40 ? 14.812 -10.211 -20.578 1 95.31 40 LEU B N 1
ATOM 2814 C CA . LEU B 1 40 ? 14.312 -11.414 -19.906 1 95.31 40 LEU B CA 1
ATOM 2815 C C . LEU B 1 40 ? 15.422 -12.453 -19.766 1 95.31 40 LEU B C 1
ATOM 2817 O O . LEU B 1 40 ? 15.344 -13.336 -18.906 1 95.31 40 LEU B O 1
ATOM 2821 N N . GLU B 1 41 ? 16.453 -12.367 -20.516 1 93.12 41 GLU B N 1
ATOM 2822 C CA . GLU B 1 41 ? 17.594 -13.289 -20.406 1 93.12 41 GLU B CA 1
ATOM 2823 C C . GLU B 1 41 ? 18.328 -13.109 -19.078 1 93.12 41 GLU B C 1
ATOM 2825 O O . GLU B 1 41 ? 19 -14.023 -18.609 1 93.12 41 GLU B O 1
ATOM 2830 N N . LYS B 1 42 ? 18.203 -11.961 -18.516 1 93.75 42 LYS B N 1
ATOM 2831 C CA . LYS B 1 42 ? 18.906 -11.656 -17.281 1 93.75 42 LYS B CA 1
ATOM 2832 C C . LYS B 1 42 ? 17.953 -11.703 -16.078 1 93.75 42 LYS B C 1
ATOM 2834 O O . LYS B 1 42 ? 18.25 -11.133 -15.023 1 93.75 42 LYS B O 1
ATOM 2839 N N . LEU B 1 43 ? 16.844 -12.336 -16.266 1 94.31 43 LEU B N 1
ATOM 2840 C CA . LEU B 1 43 ? 15.859 -12.492 -15.195 1 94.31 43 LEU B CA 1
ATOM 2841 C C . LEU B 1 43 ? 16.469 -13.219 -14.008 1 94.31 43 LEU B C 1
ATOM 2843 O O . LEU B 1 43 ? 17.172 -14.219 -14.172 1 94.31 43 LEU B O 1
ATOM 2847 N N . GLU B 1 44 ? 16.297 -12.656 -12.758 1 90.81 44 GLU B N 1
ATOM 2848 C CA . GLU B 1 44 ? 16.797 -13.266 -11.531 1 90.81 44 GLU B CA 1
ATOM 2849 C C . GLU B 1 44 ? 15.695 -13.344 -10.469 1 90.81 44 GLU B C 1
ATOM 2851 O O . GLU B 1 44 ? 14.867 -12.438 -10.367 1 90.81 44 GLU B O 1
ATOM 2856 N N . LEU B 1 45 ? 15.703 -14.484 -9.781 1 88.31 45 LEU B N 1
ATOM 2857 C CA . LEU B 1 45 ? 14.812 -14.594 -8.633 1 88.31 45 LEU B CA 1
ATOM 2858 C C . LEU B 1 45 ? 15.305 -13.742 -7.473 1 88.31 45 LEU B C 1
ATOM 2860 O O . LEU B 1 45 ? 16.484 -13.797 -7.105 1 88.31 45 LEU B O 1
ATOM 2864 N N . SER B 1 46 ? 14.422 -12.805 -7.09 1 79.44 46 SER B N 1
ATOM 2865 C CA . SER B 1 46 ? 14.82 -11.938 -5.984 1 79.44 46 SER B CA 1
ATOM 2866 C C . SER B 1 46 ? 14.672 -12.648 -4.645 1 79.44 46 SER B C 1
ATOM 2868 O O . SER B 1 46 ? 13.688 -13.359 -4.414 1 79.44 46 SER B O 1
ATOM 2870 N N . GLU B 1 47 ? 15.789 -12.93 -3.988 1 62.16 47 GLU B N 1
ATOM 2871 C CA . GLU B 1 47 ? 15.789 -13.594 -2.688 1 62.16 47 GLU B CA 1
ATOM 2872 C C . GLU B 1 47 ? 15.008 -12.781 -1.656 1 62.16 47 GLU B C 1
ATOM 2874 O O . GLU B 1 47 ? 14.633 -11.633 -1.915 1 62.16 47 GLU B O 1
ATOM 2879 N N . SER B 1 48 ? 14.844 -13.281 -0.326 1 51.22 48 SER B N 1
ATOM 2880 C CA . SER B 1 48 ? 14.133 -13.008 0.918 1 51.22 48 SER B CA 1
ATOM 2881 C C . SER B 1 48 ? 14.297 -11.547 1.335 1 51.22 48 SER B C 1
ATOM 2883 O O . SER B 1 48 ? 13.461 -11 2.057 1 51.22 48 SER B O 1
ATOM 2885 N N . SER B 1 49 ? 15.289 -10.984 0.949 1 48.84 49 SER B N 1
ATOM 2886 C CA . SER B 1 49 ? 15.578 -9.781 1.732 1 48.84 49 SER B CA 1
ATOM 2887 C C . SER B 1 49 ? 14.578 -8.672 1.422 1 48.84 49 SER B C 1
ATOM 2889 O O . SER B 1 49 ? 14.438 -7.723 2.195 1 48.84 49 SER B O 1
ATOM 2891 N N . PHE B 1 50 ? 14.055 -8.758 0.302 1 50.66 50 PHE B N 1
ATOM 2892 C CA . PHE B 1 50 ? 13.219 -7.613 -0.054 1 50.66 50 PHE B CA 1
ATOM 2893 C C . PHE B 1 50 ? 11.781 -7.84 0.382 1 50.66 50 PHE B C 1
ATOM 2895 O O . PHE B 1 50 ? 10.953 -6.93 0.308 1 50.66 50 PHE B O 1
ATOM 2902 N N . ILE B 1 51 ? 11.602 -9.078 0.686 1 53.81 51 ILE B N 1
ATOM 2903 C CA . ILE B 1 51 ? 10.195 -9.359 0.916 1 53.81 51 ILE B CA 1
ATOM 2904 C C . ILE B 1 51 ? 9.891 -9.281 2.41 1 53.81 51 ILE B C 1
ATOM 2906 O O . ILE B 1 51 ? 10.625 -9.836 3.23 1 53.81 51 ILE B O 1
ATOM 2910 N N . SER B 1 52 ? 9.07 -8.336 2.752 1 54.38 52 SER B N 1
ATOM 2911 C CA . SER B 1 52 ? 8.617 -8.234 4.137 1 54.38 52 SER B CA 1
ATOM 2912 C C . SER B 1 52 ? 8.273 -9.602 4.707 1 54.38 52 SER B C 1
ATOM 2914 O O . SER B 1 52 ? 8.023 -10.547 3.955 1 54.3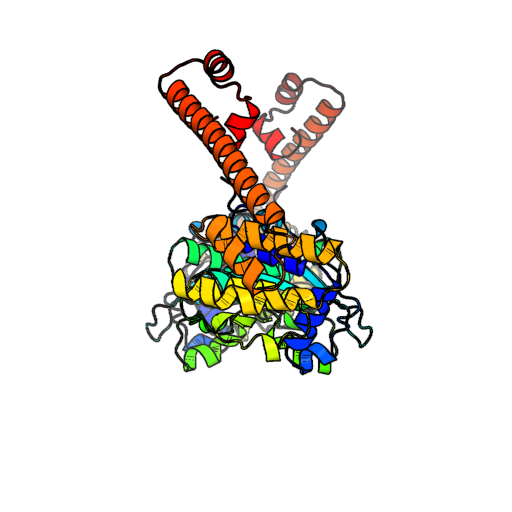8 52 SER B O 1
ATOM 2916 N N . GLU B 1 53 ? 8.586 -9.766 5.883 1 53.94 53 GLU B N 1
ATOM 2917 C CA . GLU B 1 53 ? 8.172 -10.969 6.602 1 53.94 53 GLU B CA 1
ATOM 2918 C C . GLU B 1 53 ? 6.762 -11.398 6.195 1 53.94 53 GLU B C 1
ATOM 2920 O O . GLU B 1 53 ? 6.477 -12.594 6.102 1 53.94 53 GLU B O 1
ATOM 2925 N N . GLU B 1 54 ? 6.082 -10.43 5.91 1 53.22 54 GLU B N 1
ATOM 2926 C CA . GLU B 1 54 ? 4.707 -10.727 5.52 1 53.22 54 GLU B CA 1
ATOM 2927 C C . GLU B 1 54 ? 4.656 -11.445 4.176 1 53.22 54 GLU B C 1
ATOM 2929 O O . GLU B 1 54 ? 3.92 -12.422 4.012 1 53.22 54 GLU B O 1
ATOM 2934 N N . LEU B 1 55 ? 5.434 -10.938 3.283 1 55.09 55 LEU B N 1
ATOM 2935 C CA . LEU B 1 55 ? 5.457 -11.594 1.979 1 55.09 55 LEU B CA 1
ATOM 2936 C C . LEU B 1 55 ? 6.09 -12.977 2.076 1 55.09 55 LEU B C 1
ATOM 2938 O O . LEU B 1 55 ? 5.676 -13.906 1.381 1 55.09 55 LEU B O 1
ATOM 2942 N N . LYS B 1 56 ? 7.051 -13 2.898 1 55.16 56 LYS B N 1
ATOM 2943 C CA . LYS B 1 56 ? 7.707 -14.281 3.117 1 55.16 56 LYS B CA 1
ATOM 2944 C C . LYS B 1 56 ? 6.723 -15.32 3.646 1 55.16 56 LYS B C 1
ATOM 2946 O O . LYS B 1 56 ? 6.77 -16.484 3.248 1 55.16 56 LYS B O 1
ATOM 2951 N N . GLN B 1 57 ? 6 -14.719 4.586 1 50.38 57 GLN B N 1
ATOM 2952 C CA . GLN B 1 57 ? 5.047 -15.641 5.195 1 50.38 57 GLN B CA 1
ATOM 2953 C C . GLN B 1 57 ? 4.012 -16.109 4.18 1 50.38 57 GLN B C 1
ATOM 2955 O O . GLN B 1 57 ? 3.502 -17.234 4.277 1 50.38 57 GLN B O 1
ATOM 2960 N N . GLU B 1 58 ? 3.814 -15.078 3.438 1 50.56 58 GLU B N 1
ATOM 2961 C CA . GLU B 1 58 ? 2.793 -15.539 2.504 1 50.56 58 GLU B CA 1
ATOM 2962 C C . GLU B 1 58 ? 3.408 -16.359 1.37 1 50.56 58 GLU B C 1
ATOM 2964 O O . GLU B 1 58 ? 2.695 -16.828 0.488 1 50.56 58 GLU B O 1
ATOM 2969 N N . GLN B 1 59 ? 4.656 -16.969 1.61 1 49.28 59 GLN B N 1
ATOM 2970 C CA . GLN B 1 59 ? 5.496 -17.953 0.947 1 49.28 59 GLN B CA 1
ATOM 2971 C C . GLN B 1 59 ? 5.195 -18.016 -0.548 1 49.28 59 GLN B C 1
ATOM 2973 O O . GLN B 1 59 ? 5.938 -18.641 -1.309 1 49.28 59 GLN B O 1
ATOM 2978 N N . THR B 1 60 ? 4.031 -17.75 -1.066 1 51.16 60 THR B N 1
ATOM 2979 C CA . THR B 1 60 ? 3.711 -18.281 -2.383 1 51.16 60 THR B CA 1
ATOM 2980 C C . THR B 1 60 ? 4.246 -17.375 -3.484 1 51.16 60 THR B C 1
ATOM 2982 O O . THR B 1 60 ? 4.383 -17.797 -4.637 1 51.16 60 THR B O 1
ATOM 2985 N N . ASP B 1 61 ? 4.797 -16.203 -3.164 1 64.94 61 ASP B N 1
ATOM 2986 C CA . ASP B 1 61 ? 4.926 -15.312 -4.316 1 64.94 61 ASP B CA 1
ATOM 2987 C C . ASP B 1 61 ? 6.395 -15.102 -4.684 1 64.94 61 ASP B C 1
ATOM 2989 O O . ASP B 1 61 ? 7.266 -15.133 -3.814 1 64.94 61 ASP B O 1
ATOM 2993 N N . LEU B 1 62 ? 6.648 -15.461 -5.996 1 84.5 62 LEU B N 1
ATOM 2994 C CA . LEU B 1 62 ? 7.977 -15.258 -6.555 1 84.5 62 LEU B CA 1
ATOM 2995 C C . LEU B 1 62 ? 8.148 -13.828 -7.043 1 84.5 62 LEU B C 1
ATOM 2997 O O . LEU B 1 62 ? 7.219 -13.234 -7.59 1 84.5 62 LEU B O 1
ATOM 3001 N N . LEU B 1 63 ? 9.188 -13.242 -6.688 1 89.94 63 LEU B N 1
ATOM 3002 C CA . LEU B 1 63 ? 9.57 -11.922 -7.191 1 89.94 63 LEU B CA 1
ATOM 3003 C C . LEU B 1 63 ? 10.781 -12.023 -8.109 1 89.94 63 LEU B C 1
ATOM 3005 O O . LEU B 1 63 ? 11.844 -12.508 -7.699 1 89.94 63 LEU B O 1
ATOM 3009 N N . PHE B 1 64 ? 10.594 -11.602 -9.367 1 92.38 64 PHE B N 1
ATOM 3010 C CA . PHE B 1 64 ? 11.664 -11.648 -10.352 1 92.38 64 PHE B CA 1
ATOM 3011 C C . PHE B 1 64 ? 12.203 -10.242 -10.625 1 92.38 64 PHE B C 1
ATOM 3013 O O . PHE B 1 64 ? 11.43 -9.297 -10.797 1 92.38 64 PHE B O 1
ATOM 3020 N N . GLN B 1 65 ? 13.43 -10.133 -10.555 1 92.19 65 GLN B N 1
ATOM 3021 C CA . GLN B 1 65 ? 14.078 -8.891 -10.977 1 92.19 65 GLN B CA 1
ATOM 3022 C C . GLN B 1 65 ? 14.523 -8.977 -12.43 1 92.19 65 GLN B C 1
ATOM 3024 O O . GLN B 1 65 ? 15.188 -9.945 -12.828 1 92.19 65 GLN B O 1
ATOM 3029 N N . ILE B 1 66 ? 14.164 -8.008 -13.242 1 94.81 66 ILE B N 1
ATOM 3030 C CA . ILE B 1 66 ? 14.469 -8.008 -14.664 1 94.81 66 ILE B CA 1
ATOM 3031 C C . ILE B 1 66 ? 15.008 -6.633 -15.07 1 94.81 66 ILE B C 1
ATOM 3033 O O . ILE B 1 66 ? 14.32 -5.621 -14.922 1 94.81 66 ILE B O 1
ATOM 3037 N N . PRO B 1 67 ? 16.234 -6.562 -15.602 1 94.06 67 PRO B N 1
ATOM 3038 C CA . PRO B 1 67 ? 16.766 -5.277 -16.062 1 94.06 67 PRO B CA 1
ATOM 3039 C C . PRO B 1 67 ? 16.078 -4.781 -17.328 1 94.06 67 PRO B C 1
ATOM 3041 O O . PRO B 1 67 ? 15.5 -5.574 -18.078 1 94.06 67 PRO B O 1
ATOM 3044 N N . LEU B 1 68 ? 16.125 -3.484 -17.5 1 93.88 68 LEU B N 1
ATOM 3045 C CA . LEU B 1 68 ? 15.656 -2.887 -18.75 1 93.88 68 LEU B CA 1
ATOM 3046 C C . LEU B 1 68 ? 16.703 -3.008 -19.844 1 93.88 68 LEU B C 1
ATOM 3048 O O . LEU B 1 68 ? 17.906 -2.857 -19.578 1 93.88 68 LEU B O 1
ATOM 3052 N N . LYS B 1 69 ? 16.25 -3.215 -21.078 1 92.44 69 LYS B N 1
ATOM 3053 C CA . LYS B 1 69 ? 17.172 -3.34 -22.203 1 92.44 69 LYS B CA 1
ATOM 3054 C C . LYS B 1 69 ? 17.906 -2.027 -22.453 1 92.44 69 LYS B C 1
ATOM 3056 O O . LYS B 1 69 ? 19.047 -2.029 -22.938 1 92.44 69 LYS B O 1
ATOM 3061 N N . SER B 1 70 ? 17.281 -0.935 -22.094 1 88.75 70 SER B N 1
ATOM 3062 C CA . SER B 1 70 ? 17.859 0.383 -22.328 1 88.75 70 SER B CA 1
ATOM 3063 C C . SER B 1 70 ? 19.094 0.597 -21.469 1 88.75 70 SER B C 1
ATOM 3065 O O . SER B 1 70 ? 19.906 1.497 -21.734 1 88.75 70 SER B O 1
ATOM 3067 N N . GLY B 1 71 ? 19.281 -0.227 -20.391 1 84 71 GLY B N 1
ATOM 3068 C CA . GLY B 1 71 ? 20.375 -0.022 -19.469 1 84 71 GLY B CA 1
ATOM 3069 C C . GLY B 1 71 ? 20.031 0.92 -18.328 1 84 71 GLY B C 1
ATOM 3070 O O . GLY B 1 71 ? 20.844 1.134 -17.422 1 84 71 GLY B O 1
ATOM 3071 N N . ASN B 1 72 ? 18.844 1.436 -18.406 1 82.31 72 ASN B N 1
ATOM 3072 C CA . ASN B 1 72 ? 18.375 2.227 -17.281 1 82.31 72 ASN B CA 1
ATOM 3073 C C . ASN B 1 72 ? 18.516 1.46 -15.969 1 82.31 72 ASN B C 1
ATOM 3075 O O . ASN B 1 72 ? 18.219 0.263 -15.906 1 82.31 72 ASN B O 1
ATOM 3079 N N . LYS B 1 73 ? 18.969 2.18 -15.023 1 78.62 73 LYS B N 1
ATOM 3080 C CA . LYS B 1 73 ? 19.328 1.55 -13.75 1 78.62 73 LYS B CA 1
ATOM 3081 C C . LYS B 1 73 ? 18.078 1.122 -12.984 1 78.62 73 LYS B C 1
ATOM 3083 O O . LYS B 1 73 ? 18.156 0.337 -12.039 1 78.62 73 LYS B O 1
ATOM 3088 N N . THR B 1 74 ? 16.969 1.646 -13.445 1 78.44 74 THR B N 1
ATOM 3089 C CA . THR B 1 74 ? 15.734 1.219 -12.797 1 78.44 74 THR B CA 1
ATOM 3090 C C . THR B 1 74 ? 15.414 -0.23 -13.148 1 78.44 74 THR B C 1
ATOM 3092 O O . THR B 1 74 ? 15.359 -0.591 -14.328 1 78.44 74 THR B O 1
ATOM 3095 N N . ASN B 1 75 ? 15.391 -1.036 -12.117 1 81.62 75 ASN B N 1
ATOM 3096 C CA . ASN B 1 75 ? 14.984 -2.418 -12.352 1 81.62 75 ASN B CA 1
ATOM 3097 C C . ASN B 1 75 ? 13.469 -2.559 -12.398 1 81.62 75 ASN B C 1
ATOM 3099 O O . ASN B 1 75 ? 12.742 -1.705 -11.883 1 81.62 75 ASN B O 1
ATOM 3103 N N . VAL B 1 76 ? 13.062 -3.479 -13.203 1 92.31 76 VAL B N 1
ATOM 3104 C CA . VAL B 1 76 ? 11.664 -3.891 -13.195 1 92.31 76 VAL B CA 1
ATOM 3105 C C . VAL B 1 76 ? 11.516 -5.227 -12.469 1 92.31 76 VAL B C 1
ATOM 3107 O O . VAL B 1 76 ? 12.344 -6.125 -12.641 1 92.31 76 VAL B O 1
ATOM 3110 N N . TYR B 1 77 ? 10.57 -5.211 -11.625 1 92.69 77 TYR B N 1
ATOM 3111 C CA . TYR B 1 77 ? 10.258 -6.461 -10.945 1 92.69 77 TYR B CA 1
ATOM 3112 C C . TYR B 1 77 ? 8.961 -7.062 -11.469 1 92.69 77 TYR B C 1
ATOM 3114 O O . TYR B 1 77 ? 8.062 -6.332 -11.898 1 92.69 77 TYR B O 1
ATOM 3122 N N . LEU B 1 78 ? 8.922 -8.383 -11.508 1 94.31 78 LEU B N 1
ATOM 3123 C CA . LEU B 1 78 ? 7.695 -9.125 -11.789 1 94.31 78 LEU B CA 1
ATOM 3124 C C . LEU B 1 78 ? 7.242 -9.906 -10.555 1 94.31 78 LEU B C 1
ATOM 3126 O O . LEU B 1 78 ? 7.957 -10.781 -10.07 1 94.31 78 LEU B O 1
ATOM 3130 N N . LEU B 1 79 ? 6.121 -9.445 -10.078 1 92.69 79 LEU B N 1
ATOM 3131 C CA . LEU B 1 79 ? 5.516 -10.117 -8.93 1 92.69 79 LEU B CA 1
ATOM 3132 C C . LEU B 1 79 ? 4.574 -11.227 -9.383 1 92.69 79 LEU B C 1
ATOM 3134 O O . LEU B 1 79 ? 3.469 -10.953 -9.859 1 92.69 79 LEU B O 1
ATOM 3138 N N . PHE B 1 80 ? 4.996 -12.477 -9.203 1 92.31 80 PHE B N 1
ATOM 3139 C CA . PHE B 1 80 ? 4.219 -13.633 -9.617 1 92.31 80 PHE B CA 1
ATOM 3140 C C . PHE B 1 80 ? 3.299 -14.102 -8.492 1 92.31 80 PHE B C 1
ATOM 3142 O O . PHE B 1 80 ? 3.768 -14.539 -7.441 1 92.31 80 PHE B O 1
ATOM 3149 N N . GLU B 1 81 ? 2.002 -13.945 -8.727 1 90.5 81 GLU B N 1
ATOM 3150 C CA . GLU B 1 81 ? 0.978 -14.344 -7.77 1 90.5 81 GLU B CA 1
ATOM 3151 C C . GLU B 1 81 ? 0.103 -15.461 -8.328 1 90.5 81 GLU B C 1
ATOM 3153 O O . GLU B 1 81 ? -0.509 -15.305 -9.391 1 90.5 81 GLU B O 1
ATOM 3158 N N . HIS B 1 82 ? 0.095 -16.578 -7.598 1 90.62 82 HIS B N 1
ATOM 3159 C CA . HIS B 1 82 ? -0.732 -17.703 -8.016 1 90.62 82 HIS B CA 1
ATOM 3160 C C . HIS B 1 82 ? -2.045 -17.734 -7.242 1 90.62 82 HIS B C 1
ATOM 3162 O O . HIS B 1 82 ? -2.053 -17.578 -6.02 1 90.62 82 HIS B O 1
ATOM 3168 N N . LYS B 1 83 ? -3.113 -17.844 -7.926 1 90.38 83 LYS B N 1
ATOM 3169 C CA . LYS B 1 83 ? -4.43 -18.031 -7.328 1 90.38 83 LYS B CA 1
ATOM 3170 C C . LYS B 1 83 ? -5.145 -19.234 -7.938 1 90.38 83 LYS B C 1
ATOM 3172 O O . LYS B 1 83 ? -5.391 -19.281 -9.148 1 90.38 83 LYS B O 1
ATOM 3177 N N . SER B 1 84 ? -5.441 -20.25 -7.078 1 88.88 84 SER B N 1
ATOM 3178 C CA . SER B 1 84 ? -6.172 -21.422 -7.527 1 88.88 84 SER B CA 1
ATOM 3179 C C . SER B 1 84 ? -7.676 -21.25 -7.348 1 88.88 84 SER B C 1
ATOM 3181 O O . SER B 1 84 ? -8.461 -22.109 -7.734 1 88.88 84 SER B O 1
ATOM 3183 N N . TYR B 1 85 ? -8.117 -20.219 -6.73 1 89.69 85 TYR B N 1
ATOM 3184 C CA . TYR B 1 85 ? -9.523 -19.844 -6.582 1 89.69 85 TYR B CA 1
ATOM 3185 C C . TYR B 1 85 ? -9.703 -18.344 -6.719 1 89.69 85 TYR B C 1
ATOM 3187 O O . TYR B 1 85 ? -8.742 -17.578 -6.625 1 89.69 85 TYR B O 1
ATOM 3195 N N . LEU B 1 86 ? -10.953 -18.047 -7.031 1 93.12 86 LEU B N 1
ATOM 3196 C CA . LEU B 1 86 ? -11.25 -16.625 -7.176 1 93.12 86 LEU B CA 1
ATOM 3197 C C . LEU B 1 86 ? -11.227 -15.93 -5.82 1 93.12 86 LEU B C 1
ATOM 3199 O O . LEU B 1 86 ? -12.023 -16.234 -4.938 1 93.12 86 LEU B O 1
ATOM 3203 N N . ASP B 1 87 ? -10.273 -15.094 -5.613 1 92.75 87 ASP B N 1
ATOM 3204 C CA . ASP B 1 87 ? -10.086 -14.352 -4.367 1 92.75 87 ASP B CA 1
ATOM 3205 C C . ASP B 1 87 ? -10.367 -12.859 -4.566 1 92.75 87 ASP B C 1
ATOM 3207 O O . ASP B 1 87 ? -9.57 -12.156 -5.188 1 92.75 87 ASP B O 1
ATOM 3211 N N . ASN B 1 88 ? -11.391 -12.344 -3.945 1 92.75 88 ASN B N 1
ATOM 3212 C CA . ASN B 1 88 ? -11.828 -10.969 -4.133 1 92.75 88 ASN B CA 1
ATOM 3213 C C . ASN B 1 88 ? -10.859 -9.977 -3.49 1 92.75 88 ASN B C 1
ATOM 3215 O O . ASN B 1 88 ? -10.93 -8.773 -3.75 1 92.75 88 ASN B O 1
ATOM 3219 N N . SER B 1 89 ? -9.961 -10.391 -2.713 1 93.44 89 SER B N 1
ATOM 3220 C CA . SER B 1 89 ? -9.039 -9.5 -2.006 1 93.44 89 SER B CA 1
ATOM 3221 C C . SER B 1 89 ? -7.723 -9.352 -2.758 1 93.44 89 SER B C 1
ATOM 3223 O O . SER B 1 89 ? -6.789 -8.719 -2.266 1 93.44 89 SER B O 1
ATOM 3225 N N . ILE B 1 90 ? -7.656 -9.93 -3.963 1 94.81 90 ILE B N 1
ATOM 3226 C CA . ILE B 1 90 ? -6.367 -10.07 -4.633 1 94.81 90 ILE B CA 1
ATOM 3227 C C . ILE B 1 90 ? -5.77 -8.695 -4.895 1 94.81 90 ILE B C 1
ATOM 3229 O O . ILE B 1 90 ? -4.562 -8.492 -4.742 1 94.81 90 ILE B O 1
ATOM 3233 N N . TYR B 1 91 ? -6.57 -7.688 -5.262 1 96.75 91 TYR B N 1
ATOM 3234 C CA . TYR B 1 91 ? -6.031 -6.379 -5.602 1 96.75 91 TYR B CA 1
ATOM 3235 C C . TYR B 1 91 ? -5.492 -5.672 -4.363 1 96.75 91 TYR B C 1
ATOM 3237 O O . TYR B 1 91 ? -4.453 -5.012 -4.418 1 96.75 91 TYR B O 1
ATOM 3245 N N . ILE B 1 92 ? -6.207 -5.77 -3.277 1 95.31 92 ILE B N 1
ATOM 3246 C CA . ILE B 1 92 ? -5.727 -5.188 -2.029 1 95.31 92 ILE B CA 1
ATOM 3247 C C . ILE B 1 92 ? -4.449 -5.895 -1.588 1 95.31 92 ILE B C 1
ATOM 3249 O O . ILE B 1 92 ? -3.508 -5.25 -1.117 1 95.31 92 ILE B O 1
ATOM 3253 N N . GLN B 1 93 ? -4.461 -7.207 -1.721 1 92.5 93 GLN B N 1
ATOM 3254 C CA . GLN B 1 93 ? -3.273 -7.992 -1.41 1 92.5 93 GLN B CA 1
ATOM 3255 C C . GLN B 1 93 ? -2.082 -7.543 -2.25 1 92.5 93 GLN B C 1
ATOM 3257 O O . GLN B 1 93 ? -0.995 -7.305 -1.719 1 92.5 93 GLN B O 1
ATOM 3262 N N . LEU B 1 94 ? -2.307 -7.441 -3.549 1 94.75 94 LEU B N 1
ATOM 3263 C CA . LEU B 1 94 ? -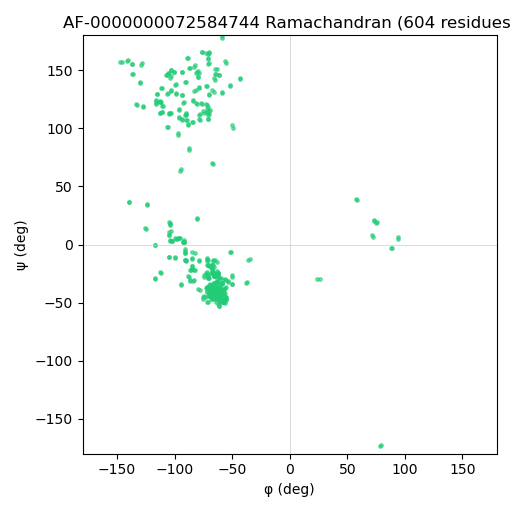1.242 -7.031 -4.457 1 94.75 94 LEU B CA 1
ATOM 3264 C C . LEU B 1 94 ? -0.763 -5.621 -4.133 1 94.75 94 LEU B C 1
ATOM 3266 O O . LEU B 1 94 ? 0.44 -5.348 -4.156 1 94.75 94 LEU B O 1
ATOM 3270 N N . LEU B 1 95 ? -1.672 -4.73 -3.834 1 95.62 95 LEU B N 1
ATOM 3271 C CA . LEU B 1 95 ? -1.293 -3.379 -3.432 1 95.62 95 LEU B CA 1
ATOM 3272 C C . LEU B 1 95 ? -0.388 -3.41 -2.205 1 95.62 95 LEU B C 1
ATOM 3274 O O . LEU B 1 95 ? 0.572 -2.641 -2.115 1 95.62 95 LEU B O 1
ATOM 3278 N N . GLY B 1 96 ? -0.781 -4.215 -1.287 1 92.19 96 GLY B N 1
ATOM 3279 C CA . GLY B 1 96 ? 0.061 -4.395 -0.115 1 92.19 96 GLY B CA 1
ATOM 3280 C C . GLY B 1 96 ? 1.474 -4.832 -0.457 1 92.19 96 GLY B C 1
ATOM 3281 O O . GLY B 1 96 ? 2.441 -4.305 0.095 1 92.19 96 GLY B O 1
ATOM 3282 N N . TYR B 1 97 ? 1.571 -5.789 -1.355 1 90.56 97 TYR B N 1
ATOM 3283 C CA . TYR B 1 97 ? 2.887 -6.262 -1.772 1 90.56 97 TYR B CA 1
ATOM 3284 C C . TYR B 1 97 ? 3.684 -5.145 -2.434 1 90.56 97 TYR B C 1
ATOM 3286 O O . TYR B 1 97 ? 4.867 -4.957 -2.141 1 90.56 97 TYR B O 1
ATOM 3294 N N . LEU B 1 98 ? 3.057 -4.449 -3.332 1 93.81 98 LEU B N 1
ATOM 3295 C CA . LEU B 1 98 ? 3.717 -3.34 -4.008 1 93.81 98 LEU B CA 1
ATOM 3296 C C . LEU B 1 98 ? 4.238 -2.322 -3 1 93.81 98 LEU B C 1
ATOM 3298 O O . LEU B 1 98 ? 5.391 -1.887 -3.092 1 93.81 98 LEU B O 1
ATOM 3302 N N . THR B 1 99 ? 3.43 -1.976 -2.064 1 92.69 99 THR B N 1
ATOM 3303 C CA . THR B 1 99 ? 3.783 -1.003 -1.036 1 92.69 99 THR B CA 1
ATOM 3304 C C . THR B 1 99 ? 5 -1.47 -0.246 1 92.69 99 THR B C 1
ATOM 3306 O O . THR B 1 99 ? 5.93 -0.695 -0.011 1 92.69 99 THR B O 1
ATOM 3309 N N . GLU B 1 100 ? 4.977 -2.701 0.135 1 90 100 GLU B N 1
ATOM 3310 C CA . GLU B 1 100 ? 6.082 -3.24 0.921 1 90 100 GLU B CA 1
ATOM 3311 C C . GLU B 1 100 ? 7.383 -3.244 0.118 1 90 100 GLU B C 1
ATOM 3313 O O . GLU B 1 100 ? 8.453 -2.979 0.663 1 90 100 GLU B O 1
ATOM 3318 N N . ILE B 1 101 ? 7.273 -3.586 -1.1 1 89.62 101 ILE B N 1
ATOM 3319 C CA . ILE B 1 101 ? 8.453 -3.58 -1.961 1 89.62 101 ILE B CA 1
ATOM 3320 C C . ILE B 1 101 ? 9.031 -2.17 -2.033 1 89.62 101 ILE B C 1
ATOM 3322 O O . ILE B 1 101 ? 10.234 -1.977 -1.853 1 89.62 101 ILE B O 1
ATOM 3326 N N . TYR B 1 102 ? 8.203 -1.173 -2.234 1 92.81 102 TYR B N 1
ATOM 3327 C CA . TYR B 1 102 ? 8.656 0.211 -2.307 1 92.81 102 TYR B CA 1
ATOM 3328 C C . TYR B 1 102 ? 9.266 0.657 -0.98 1 92.81 102 TYR B C 1
ATOM 3330 O O . TYR B 1 102 ? 10.289 1.342 -0.957 1 92.81 102 TYR B O 1
ATOM 3338 N N . ARG B 1 103 ? 8.602 0.305 0.103 1 90.75 103 ARG B N 1
ATOM 3339 C CA . ARG B 1 103 ? 9.109 0.657 1.425 1 90.75 103 ARG B CA 1
ATOM 3340 C C . ARG B 1 103 ? 10.516 0.099 1.636 1 90.75 103 ARG B C 1
ATOM 3342 O O . ARG B 1 103 ? 11.391 0.795 2.145 1 90.75 103 ARG B O 1
ATOM 3349 N N . ASN B 1 104 ? 10.641 -1.127 1.307 1 87.25 104 ASN B N 1
ATOM 3350 C CA . AS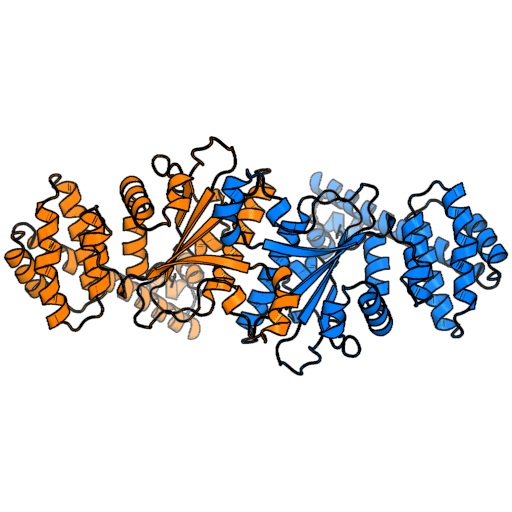N B 1 104 ? 11.938 -1.774 1.455 1 87.25 104 ASN B CA 1
ATOM 3351 C C . ASN B 1 104 ? 13.008 -1.1 0.596 1 87.25 104 ASN B C 1
ATOM 3353 O O . ASN B 1 104 ? 14.133 -0.884 1.05 1 87.25 104 ASN B O 1
ATOM 3357 N N . GLN B 1 105 ? 12.672 -0.828 -0.613 1 89.25 105 GLN B N 1
ATOM 3358 C CA . GLN B 1 105 ? 13.609 -0.136 -1.494 1 89.25 105 GLN B CA 1
ATOM 3359 C C . GLN B 1 105 ? 13.992 1.228 -0.927 1 89.25 105 GLN B C 1
ATOM 3361 O O . GLN B 1 105 ? 15.164 1.604 -0.945 1 89.25 105 GLN B O 1
ATOM 3366 N N . HIS B 1 106 ? 13.008 1.916 -0.432 1 89.62 106 HIS B N 1
ATOM 3367 C CA . HIS B 1 106 ? 13.273 3.215 0.177 1 89.62 106 HIS B CA 1
ATOM 3368 C C . HIS B 1 106 ? 14.188 3.082 1.386 1 89.62 106 HIS B C 1
ATOM 3370 O O . HIS B 1 106 ? 15.133 3.857 1.538 1 89.62 106 HIS B O 1
ATOM 3376 N N . ARG B 1 107 ? 13.906 2.184 2.195 1 87.31 107 ARG B N 1
ATOM 3377 C CA . ARG B 1 107 ? 14.703 1.946 3.395 1 87.31 107 ARG B CA 1
ATOM 3378 C C . ARG B 1 107 ? 16.156 1.638 3.037 1 87.31 107 ARG B C 1
ATOM 3380 O O . ARG B 1 107 ? 17.062 2.018 3.766 1 87.31 107 ARG B O 1
ATOM 3387 N N . ASN B 1 108 ? 16.312 1.028 1.968 1 86.44 108 ASN B N 1
ATOM 3388 C CA . ASN B 1 108 ? 17.656 0.623 1.545 1 86.44 108 ASN B CA 1
ATOM 3389 C C . ASN B 1 108 ? 18.312 1.686 0.668 1 86.44 108 ASN B C 1
ATOM 3391 O O . ASN B 1 108 ? 19.391 1.467 0.128 1 86.44 108 ASN B O 1
ATOM 3395 N N . GLY B 1 109 ? 17.625 2.758 0.476 1 87.31 109 GLY B N 1
ATOM 3396 C CA . GLY B 1 109 ? 18.172 3.84 -0.325 1 87.31 109 GLY B CA 1
ATOM 3397 C C . GLY B 1 109 ? 18.203 3.527 -1.809 1 87.31 109 GLY B C 1
ATOM 3398 O O . GLY B 1 109 ? 19.031 4.062 -2.543 1 87.31 109 GLY B O 1
ATOM 3399 N N . GLU B 1 110 ? 17.406 2.602 -2.234 1 86.56 110 GLU B N 1
ATOM 3400 C CA . GLU B 1 110 ? 17.312 2.221 -3.641 1 86.56 110 GLU B CA 1
ATOM 3401 C C . GLU B 1 110 ? 16.188 2.977 -4.344 1 86.56 110 GLU B C 1
ATOM 3403 O O . GLU B 1 110 ? 15.188 3.326 -3.719 1 86.56 110 GLU B O 1
ATOM 3408 N N . PRO B 1 111 ? 16.406 3.217 -5.617 1 89.25 111 PRO B N 1
ATOM 3409 C CA . PRO B 1 111 ? 15.281 3.783 -6.367 1 89.25 111 PRO B CA 1
ATOM 3410 C C . PRO B 1 111 ? 14.094 2.83 -6.457 1 89.25 111 PRO B C 1
ATOM 3412 O O . PRO B 1 111 ? 14.281 1.611 -6.52 1 89.25 111 PRO B O 1
ATOM 3415 N N . ILE B 1 112 ? 12.914 3.426 -6.465 1 92 112 ILE B N 1
ATOM 3416 C CA . ILE B 1 112 ? 11.727 2.576 -6.562 1 92 112 ILE B CA 1
ATOM 3417 C C . ILE B 1 112 ? 11.617 2.01 -7.977 1 92 112 ILE B C 1
ATOM 3419 O O . ILE B 1 112 ? 11.922 2.695 -8.953 1 92 112 ILE B O 1
ATOM 3423 N N . SER B 1 113 ? 11.312 0.765 -8.078 1 93.31 113 SER B N 1
ATOM 3424 C CA . SER B 1 113 ? 11.227 0.028 -9.328 1 93.31 113 SER B CA 1
ATOM 3425 C C . SER B 1 113 ? 9.773 -0.189 -9.75 1 93.31 113 SER B C 1
ATOM 3427 O O . SER B 1 113 ? 8.875 -0.19 -8.906 1 93.31 113 SER B O 1
ATOM 3429 N N . VAL B 1 114 ? 9.617 -0.264 -11.094 1 96.12 114 VAL B N 1
ATOM 3430 C CA . VAL B 1 114 ? 8.297 -0.7 -11.555 1 96.12 114 VAL B CA 1
ATOM 3431 C C . VAL B 1 114 ? 8.102 -2.18 -11.227 1 96.12 114 VAL B C 1
ATOM 3433 O O . VAL B 1 114 ? 9 -2.994 -11.445 1 96.12 114 VAL B O 1
ATOM 3436 N N . VAL B 1 115 ? 7.039 -2.479 -10.617 1 95.44 115 VAL B N 1
ATOM 3437 C CA . VAL B 1 115 ? 6.699 -3.861 -10.297 1 95.44 115 VAL B CA 1
ATOM 3438 C C . VAL B 1 115 ? 5.477 -4.289 -11.109 1 95.44 115 VAL B C 1
ATOM 3440 O O . VAL B 1 115 ? 4.418 -3.664 -11.016 1 95.44 115 VAL B O 1
ATOM 3443 N N . ILE B 1 116 ? 5.57 -5.32 -11.891 1 96.75 116 ILE B N 1
ATOM 3444 C CA . ILE B 1 116 ? 4.48 -5.852 -12.703 1 96.75 116 ILE B CA 1
ATOM 3445 C C . ILE B 1 116 ? 3.799 -7 -11.961 1 96.75 116 ILE B C 1
ATOM 3447 O O . ILE B 1 116 ? 4.383 -8.078 -11.805 1 96.75 116 ILE B O 1
ATOM 3451 N N . PRO B 1 117 ? 2.598 -6.742 -11.516 1 96.31 117 PRO B N 1
ATOM 3452 C CA . PRO B 1 117 ? 1.876 -7.871 -10.93 1 96.31 117 PRO B CA 1
ATOM 3453 C C . PRO B 1 117 ? 1.411 -8.883 -11.969 1 96.31 117 PRO B C 1
ATOM 3455 O O . PRO B 1 117 ? 0.572 -8.562 -12.812 1 96.31 117 PRO B O 1
ATOM 3458 N N . PHE B 1 118 ? 1.924 -10.047 -11.945 1 95.81 118 PHE B N 1
ATOM 3459 C CA . PHE B 1 118 ? 1.532 -11.148 -12.812 1 95.81 118 PHE B CA 1
ATOM 3460 C C . PHE B 1 118 ? 0.7 -12.172 -12.047 1 95.81 118 PHE B C 1
ATOM 3462 O O . PHE B 1 118 ? 1.206 -12.836 -11.141 1 95.81 118 PHE B O 1
ATOM 3469 N N . VAL B 1 119 ? -0.524 -12.273 -12.398 1 95.06 119 VAL B N 1
ATOM 3470 C CA . VAL B 1 119 ? -1.43 -13.172 -11.688 1 95.06 119 VAL B CA 1
ATOM 3471 C C . VAL B 1 119 ? -1.67 -14.43 -12.516 1 95.06 119 VAL B C 1
ATOM 3473 O O . VAL B 1 119 ? -2.215 -14.359 -13.625 1 95.06 119 VAL B O 1
ATOM 3476 N N . PHE B 1 120 ? -1.178 -15.531 -11.992 1 93.69 120 PHE B N 1
ATOM 3477 C CA . PHE B 1 120 ? -1.445 -16.844 -12.555 1 93.69 120 PHE B CA 1
ATOM 3478 C C . PHE B 1 120 ? -2.697 -17.453 -11.93 1 93.69 120 PHE B C 1
ATOM 3480 O O . PHE B 1 120 ? -2.697 -17.828 -10.758 1 93.69 120 PHE B O 1
ATOM 3487 N N . TYR B 1 121 ? -3.709 -17.547 -12.773 1 93.81 121 TYR B N 1
ATOM 3488 C CA . TYR B 1 121 ? -4.996 -18.016 -12.266 1 93.81 121 TYR B CA 1
ATOM 3489 C C . TYR B 1 121 ? -5.383 -19.344 -12.891 1 93.81 121 TYR B C 1
ATOM 3491 O O . TYR B 1 121 ? -5.324 -19.5 -14.117 1 93.81 121 TYR B O 1
ATOM 3499 N N . HIS B 1 122 ? -5.742 -20.297 -12.078 1 91.12 122 HIS B N 1
ATOM 3500 C CA . HIS B 1 122 ? -6.273 -21.562 -12.602 1 91.12 122 HIS B CA 1
ATOM 3501 C C . HIS B 1 122 ? -7.441 -22.062 -11.758 1 91.12 122 HIS B C 1
ATOM 3503 O O . HIS B 1 122 ? -7.547 -23.25 -11.484 1 91.12 122 HIS B O 1
ATOM 3509 N N . GLY B 1 123 ? -8.234 -21.172 -11.289 1 87.88 123 GLY B N 1
ATOM 3510 C CA . GLY B 1 123 ? -9.43 -21.516 -10.539 1 87.88 123 GLY B CA 1
ATOM 3511 C C . GLY B 1 123 ? -10.562 -22 -11.422 1 87.88 123 GLY B C 1
ATOM 3512 O O . GLY B 1 123 ? -10.492 -21.906 -12.648 1 87.88 123 GLY B O 1
ATOM 3513 N N . GLU B 1 124 ? -11.547 -22.594 -10.781 1 87.75 124 GLU B N 1
ATOM 3514 C CA . GLU B 1 124 ? -12.703 -23.141 -11.477 1 87.75 124 GLU B CA 1
ATOM 3515 C C . GLU B 1 124 ? -13.609 -22.031 -12 1 87.75 124 GLU B C 1
ATOM 3517 O O . GLU B 1 124 ? -14.109 -22.109 -13.125 1 87.75 124 GLU B O 1
ATOM 3522 N N . LYS B 1 125 ? -13.727 -21.016 -11.242 1 91.75 125 LYS B N 1
ATOM 3523 C CA . LYS B 1 125 ? -14.617 -19.922 -11.602 1 91.75 125 LYS B CA 1
ATOM 3524 C C . LYS B 1 125 ? -13.969 -18.984 -12.617 1 91.75 125 LYS B C 1
ATOM 3526 O O . LYS B 1 125 ? -12.742 -18.875 -12.664 1 91.75 125 LYS B O 1
ATOM 3531 N N . GLU B 1 126 ? -14.82 -18.438 -13.422 1 92.62 126 GLU B N 1
ATOM 3532 C CA . GLU B 1 126 ? -14.344 -17.438 -14.375 1 92.62 126 GLU B CA 1
ATOM 3533 C C . GLU B 1 126 ? -13.82 -16.203 -13.664 1 92.62 126 GLU B C 1
ATOM 3535 O O . GLU B 1 126 ? -14.391 -15.766 -12.664 1 92.62 126 GLU B O 1
ATOM 3540 N N . TRP B 1 127 ? -12.734 -15.656 -14.227 1 94.5 127 TRP B N 1
ATOM 3541 C CA . TRP B 1 127 ? -12.188 -14.422 -13.68 1 94.5 127 TRP B CA 1
ATOM 3542 C C . TRP B 1 127 ? -13.125 -13.25 -13.938 1 94.5 127 TRP B C 1
ATOM 3544 O O . TRP B 1 127 ? -13.391 -12.898 -15.086 1 94.5 127 TRP B O 1
ATOM 3554 N N . LYS B 1 128 ? -13.688 -12.633 -12.938 1 94.81 128 LYS B N 1
ATOM 3555 C CA . LYS B 1 128 ? -14.648 -11.555 -13.094 1 94.81 128 LYS B CA 1
ATOM 3556 C C . LYS B 1 128 ? -14.211 -10.312 -12.305 1 94.81 128 LYS B C 1
ATOM 3558 O O . LYS B 1 128 ? -15.023 -9.422 -12.055 1 94.81 128 LYS B O 1
ATOM 3563 N N . LEU B 1 129 ? -13.016 -10.289 -11.898 1 96.19 129 LEU B N 1
ATOM 3564 C CA . LEU B 1 129 ? -12.57 -9.227 -11 1 96.19 129 LEU B CA 1
ATOM 3565 C C . LEU B 1 129 ? -11.977 -8.062 -11.789 1 96.19 129 LEU B C 1
ATOM 3567 O O . LEU B 1 129 ? -11.523 -7.078 -11.203 1 96.19 129 LEU B O 1
ATOM 3571 N N . GLY B 1 130 ? -11.977 -8.109 -13.086 1 96.19 130 GLY B N 1
ATOM 3572 C CA . GLY B 1 130 ? -11.391 -7.055 -13.898 1 96.19 130 GLY B CA 1
ATOM 3573 C C . GLY B 1 130 ? -9.875 -7.133 -13.984 1 96.19 130 GLY B C 1
ATOM 3574 O O . GLY B 1 130 ? -9.273 -8.109 -13.531 1 96.19 130 GLY B O 1
ATOM 3575 N N . SER B 1 131 ? -9.258 -6.094 -14.609 1 97.31 131 SER B N 1
ATOM 3576 C CA . SER B 1 131 ? -7.816 -6.129 -14.836 1 97.31 131 SER B CA 1
ATOM 3577 C C . SER B 1 131 ? -7.113 -4.996 -14.086 1 97.31 131 SER B C 1
ATOM 3579 O O . SER B 1 131 ? -5.891 -4.867 -14.156 1 97.31 131 SER B O 1
ATOM 3581 N N . ARG B 1 132 ? -7.879 -4.184 -13.375 1 97.94 132 ARG B N 1
ATOM 3582 C CA . ARG B 1 132 ? -7.305 -3.053 -12.656 1 97.94 132 ARG B CA 1
ATOM 3583 C C . ARG B 1 132 ? -7.902 -2.932 -11.258 1 97.94 132 ARG B C 1
ATOM 3585 O O . ARG B 1 132 ? -9.023 -3.393 -11.016 1 97.94 132 ARG B O 1
ATOM 3592 N N . LEU B 1 133 ? -7.141 -2.314 -10.359 1 98.12 133 LEU B N 1
ATOM 3593 C CA . LEU B 1 133 ? -7.68 -2.031 -9.039 1 98.12 133 LEU B CA 1
ATOM 3594 C C . LEU B 1 133 ? -8.953 -1.196 -9.133 1 98.12 133 LEU B C 1
ATOM 3596 O O . LEU B 1 133 ? -9.891 -1.391 -8.352 1 98.12 133 LEU B O 1
ATOM 3600 N N . LEU B 1 134 ? -9.016 -0.254 -10.055 1 97.12 134 LEU B N 1
ATOM 3601 C CA . LEU B 1 134 ? -10.156 0.633 -10.242 1 97.12 134 LEU B CA 1
ATOM 3602 C C . LEU B 1 134 ? -11.445 -0.167 -10.398 1 97.12 134 LEU B C 1
ATOM 3604 O O . LEU B 1 134 ? -12.516 0.278 -9.969 1 97.12 134 LEU B O 1
ATOM 3608 N N . ASP B 1 135 ? -11.367 -1.362 -10.977 1 96.75 135 ASP B N 1
ATOM 3609 C CA . ASP B 1 135 ? -12.531 -2.197 -11.234 1 96.75 135 ASP B CA 1
ATOM 3610 C C . ASP B 1 135 ? -13.164 -2.682 -9.93 1 96.75 135 ASP B C 1
ATOM 3612 O O . ASP B 1 135 ? -14.281 -3.191 -9.93 1 96.75 135 ASP B O 1
ATOM 3616 N N . GLN B 1 136 ? -12.453 -2.539 -8.797 1 95.38 136 GLN B N 1
ATOM 3617 C CA . GLN B 1 136 ? -12.961 -2.996 -7.504 1 95.38 136 GLN B CA 1
ATOM 3618 C C . GLN B 1 136 ? -13.852 -1.938 -6.855 1 95.38 136 GLN B C 1
ATOM 3620 O O . GLN B 1 136 ? -14.516 -2.209 -5.855 1 95.38 136 GLN B O 1
ATOM 3625 N N . PHE B 1 137 ? -13.859 -0.72 -7.387 1 94.38 137 PHE B N 1
ATOM 3626 C CA . PHE B 1 137 ? -14.641 0.372 -6.82 1 94.38 137 PHE B CA 1
ATOM 3627 C C . PHE B 1 137 ? -16.031 0.421 -7.449 1 94.38 137 PHE B C 1
ATOM 3629 O O . PHE B 1 137 ? -16.188 0.133 -8.633 1 94.38 137 PHE B O 1
ATOM 3636 N N . VAL B 1 138 ? -16.984 0.675 -6.652 1 92.75 138 VAL B N 1
ATOM 3637 C CA . VAL B 1 138 ? -18.344 0.882 -7.141 1 92.75 138 VAL B CA 1
ATOM 3638 C C . VAL B 1 138 ? -18.609 2.377 -7.285 1 92.75 138 VAL B C 1
ATOM 3640 O O . VAL B 1 138 ? -19.031 3.033 -6.328 1 92.75 138 VAL B O 1
ATOM 3643 N N . LEU B 1 139 ? -18.438 2.932 -8.461 1 93.38 139 LEU B N 1
ATOM 3644 C CA . LEU B 1 139 ? -18.578 4.352 -8.758 1 93.38 139 LEU B CA 1
ATOM 3645 C C . LEU B 1 139 ? -19.328 4.555 -10.07 1 93.38 139 LEU B C 1
ATOM 3647 O O . LEU B 1 139 ? -19.266 3.709 -10.961 1 93.38 139 LEU B O 1
ATOM 3651 N N . THR B 1 140 ? -20.078 5.598 -10.141 1 93.75 140 THR B N 1
ATOM 3652 C CA . THR B 1 140 ? -20.672 6 -11.414 1 93.75 140 THR B CA 1
ATOM 3653 C C . THR B 1 140 ? -19.594 6.52 -12.367 1 93.75 140 THR B C 1
ATOM 3655 O O . THR B 1 140 ? -18.469 6.828 -11.938 1 93.75 140 THR B O 1
ATOM 3658 N N . ASN B 1 141 ? -19.891 6.641 -13.625 1 94.12 141 ASN B N 1
ATOM 3659 C CA . ASN B 1 141 ? -18.938 7.133 -14.609 1 94.12 141 ASN B CA 1
ATOM 3660 C C . ASN B 1 141 ? -18.469 8.539 -14.281 1 94.12 141 ASN B C 1
ATOM 3662 O O . ASN B 1 141 ? -17.281 8.852 -14.406 1 94.12 141 ASN B O 1
ATOM 3666 N N . GLN B 1 142 ? -19.359 9.32 -13.852 1 93.25 142 GLN B N 1
ATOM 3667 C CA . GLN B 1 142 ? -19.016 10.688 -13.492 1 93.25 142 GLN B CA 1
ATOM 3668 C C . GLN B 1 142 ? -18.062 10.719 -12.305 1 93.25 142 GLN B C 1
ATOM 3670 O O . GLN B 1 142 ? -17.094 11.492 -12.297 1 93.25 142 GLN B O 1
ATOM 3675 N N . GLU B 1 143 ? -18.328 9.898 -11.328 1 94.56 143 GLU B N 1
ATOM 3676 C CA . GLU B 1 143 ? -17.469 9.828 -10.148 1 94.56 143 GLU B CA 1
ATOM 3677 C C . GLU B 1 143 ? -16.078 9.328 -10.5 1 94.56 143 GLU B C 1
ATOM 3679 O O . GLU B 1 143 ? -15.078 9.836 -9.984 1 94.56 143 GLU B O 1
ATOM 3684 N N . VAL B 1 144 ? -16.031 8.359 -11.359 1 95.19 144 VAL B N 1
ATOM 3685 C CA . VAL B 1 144 ? -14.75 7.832 -11.805 1 95.19 144 VAL B CA 1
ATOM 3686 C C . VAL B 1 144 ? -13.945 8.938 -12.5 1 95.19 144 VAL B C 1
ATOM 3688 O O . VAL B 1 144 ? -12.766 9.133 -12.203 1 95.19 144 VAL B O 1
ATOM 3691 N N . ASP B 1 145 ? -14.562 9.68 -13.328 1 95.75 145 ASP B N 1
ATOM 3692 C CA . ASP B 1 145 ? -13.891 10.711 -14.109 1 95.75 145 ASP B CA 1
ATOM 3693 C C . ASP B 1 145 ? -13.219 11.734 -13.203 1 95.75 145 ASP B C 1
ATOM 3695 O O . ASP B 1 145 ? -12.141 12.242 -13.523 1 95.75 145 ASP B O 1
ATOM 3699 N N . ILE B 1 146 ? -13.805 11.961 -12.133 1 95.06 146 ILE B N 1
ATOM 3700 C CA . ILE B 1 146 ? -13.336 13.031 -11.258 1 95.06 146 ILE B CA 1
ATOM 3701 C C . ILE B 1 146 ? -12.383 12.461 -10.203 1 95.06 146 ILE B C 1
ATOM 3703 O O . ILE B 1 146 ? -11.383 13.094 -9.852 1 95.06 146 ILE B O 1
ATOM 3707 N N . LEU B 1 147 ? -12.656 11.195 -9.75 1 96.56 147 LEU B N 1
ATOM 3708 C CA . LEU B 1 147 ? -11.992 10.703 -8.547 1 96.56 147 LEU B CA 1
ATOM 3709 C C . LEU B 1 147 ? -10.891 9.703 -8.906 1 96.56 147 LEU B C 1
ATOM 3711 O O . LEU B 1 147 ? -10.055 9.367 -8.062 1 96.56 147 LEU B O 1
ATOM 3715 N N . LYS B 1 148 ? -10.789 9.219 -10.148 1 96.69 148 LYS B N 1
ATOM 3716 C CA . LYS B 1 148 ? -9.898 8.125 -10.547 1 96.69 148 LYS B CA 1
ATOM 3717 C C . LYS B 1 148 ? -8.438 8.484 -10.297 1 96.69 148 LYS B C 1
ATOM 3719 O O . LYS B 1 148 ? -7.621 7.613 -10 1 96.69 148 LYS B O 1
ATOM 3724 N N . ASP B 1 149 ? -8.102 9.766 -10.359 1 96.62 149 ASP B N 1
ATOM 3725 C CA . ASP B 1 149 ? -6.711 10.18 -10.234 1 96.62 149 ASP B CA 1
ATOM 3726 C C . ASP B 1 149 ? -6.211 10 -8.805 1 96.62 149 ASP B C 1
ATOM 3728 O O . ASP B 1 149 ? -5.004 9.969 -8.562 1 96.62 149 ASP B O 1
ATOM 3732 N N . PHE B 1 150 ? -7.102 9.875 -7.855 1 97.69 150 PHE B N 1
ATOM 3733 C CA . PHE B 1 150 ? -6.707 9.727 -6.461 1 97.69 150 PHE B CA 1
ATOM 3734 C C . PHE B 1 150 ? -6.559 8.25 -6.094 1 97.69 150 PHE B C 1
ATOM 3736 O O . PHE B 1 150 ? -6.027 7.922 -5.035 1 97.69 150 PHE B O 1
ATOM 3743 N N . ILE B 1 151 ? -7.031 7.348 -6.922 1 97.75 151 ILE B N 1
ATOM 3744 C CA . ILE B 1 151 ? -6.984 5.906 -6.691 1 97.75 151 ILE B CA 1
ATOM 3745 C C . ILE B 1 151 ? -5.633 5.355 -7.137 1 97.75 151 ILE B C 1
ATOM 3747 O O . ILE B 1 151 ? -5.152 5.676 -8.227 1 97.75 151 ILE B O 1
ATOM 3751 N N . PRO B 1 152 ? -4.922 4.68 -6.172 1 98.44 152 PRO B N 1
ATOM 3752 C CA . PRO B 1 152 ? -3.686 4.031 -6.613 1 98.44 152 PRO B CA 1
ATOM 3753 C C . PRO B 1 152 ? -3.936 2.873 -7.574 1 98.44 152 PRO B C 1
ATOM 3755 O O . PRO B 1 152 ? -3.633 1.721 -7.254 1 98.44 152 PRO B O 1
ATOM 3758 N N . ASN B 1 153 ? -4.375 3.236 -8.758 1 97.88 153 ASN B N 1
ATOM 3759 C CA . ASN B 1 153 ? -4.84 2.275 -9.75 1 97.88 153 ASN B CA 1
ATOM 3760 C C . ASN B 1 153 ? -3.672 1.6 -10.469 1 97.88 153 ASN B C 1
ATOM 3762 O O . ASN B 1 153 ? -2.67 2.248 -10.781 1 97.88 153 ASN B O 1
ATOM 3766 N N . PHE B 1 154 ? -3.721 0.347 -10.617 1 98.38 154 PHE B N 1
ATOM 3767 C CA . PHE B 1 154 ? -2.729 -0.405 -11.375 1 98.38 154 PHE B CA 1
ATOM 3768 C C . PHE B 1 154 ? -3.377 -1.587 -12.086 1 98.38 154 PHE B C 1
ATOM 3770 O O . PHE B 1 154 ? -4.438 -2.061 -11.68 1 98.38 154 PHE B O 1
ATOM 3777 N N . LYS B 1 155 ? -2.729 -1.999 -13.078 1 97.94 155 LYS B N 1
ATOM 3778 C CA . LYS B 1 155 ? -3.186 -3.135 -13.875 1 97.94 155 LYS B CA 1
ATOM 3779 C C . LYS B 1 155 ? -2.43 -4.406 -13.508 1 97.94 155 LYS B C 1
ATOM 3781 O O . LYS B 1 155 ? -1.284 -4.344 -13.055 1 97.94 155 LYS B O 1
ATOM 3786 N N . ILE B 1 156 ? -3.09 -5.547 -13.617 1 97.38 156 ILE B N 1
ATOM 3787 C CA . ILE B 1 156 ? -2.416 -6.836 -13.484 1 97.38 156 ILE B CA 1
ATOM 3788 C C . ILE B 1 156 ? -2.258 -7.477 -14.859 1 97.38 156 ILE B C 1
ATOM 3790 O O . ILE B 1 156 ? -3.01 -7.172 -15.789 1 97.38 156 ILE B O 1
ATOM 3794 N N . ASP B 1 157 ? -1.226 -8.188 -15.039 1 96.5 157 ASP B N 1
ATOM 3795 C CA . ASP B 1 157 ? -1.12 -9.117 -16.156 1 96.5 157 ASP B CA 1
ATOM 3796 C C . ASP B 1 157 ? -1.684 -10.492 -15.789 1 96.5 157 ASP B C 1
ATOM 3798 O O . ASP B 1 157 ? -1.026 -11.273 -15.102 1 96.5 157 ASP B O 1
ATOM 3802 N N . LEU B 1 158 ? -2.879 -10.75 -16.266 1 95.62 158 LEU B N 1
ATOM 3803 C CA . LEU B 1 158 ? -3.592 -11.961 -15.875 1 95.62 158 LEU B CA 1
ATOM 3804 C C . LEU B 1 158 ? -3.311 -13.094 -16.859 1 95.62 158 LEU B C 1
ATOM 3806 O O . LEU B 1 158 ? -3.471 -12.93 -18.062 1 95.62 158 LEU B O 1
ATOM 3810 N N . PHE B 1 159 ? -2.814 -14.164 -16.375 1 93.62 159 PHE B N 1
ATOM 3811 C CA . PHE B 1 159 ? -2.711 -15.422 -17.109 1 93.62 159 PHE B CA 1
ATOM 3812 C C . PHE B 1 159 ? -3.74 -16.422 -16.594 1 93.62 159 PHE B C 1
ATOM 3814 O O . PHE B 1 159 ? -3.537 -17.062 -15.562 1 93.62 159 PHE B O 1
ATOM 3821 N N . ASP B 1 160 ? -4.766 -16.547 -17.312 1 93.5 160 ASP B N 1
ATOM 3822 C CA . ASP B 1 160 ? -5.816 -17.5 -17 1 93.5 160 ASP B CA 1
ATOM 3823 C C . ASP B 1 160 ? -5.598 -18.828 -17.719 1 93.5 160 ASP B C 1
ATOM 3825 O O . ASP B 1 160 ? -5.84 -18.922 -18.922 1 93.5 160 ASP B O 1
ATOM 3829 N N . LEU B 1 161 ? -5.215 -19.812 -16.969 1 92.06 161 LEU B N 1
ATOM 3830 C CA . LEU B 1 161 ? -4.805 -21.094 -17.531 1 92.06 161 LEU B CA 1
ATOM 3831 C C . LEU B 1 161 ? -5.969 -21.766 -18.266 1 92.06 161 LEU B C 1
ATOM 3833 O O . LEU B 1 161 ? -5.766 -22.469 -19.266 1 92.06 161 LEU B O 1
ATOM 3837 N N . LYS B 1 162 ? -7.191 -21.578 -17.828 1 86.75 162 LYS B N 1
ATOM 3838 C CA . LYS B 1 162 ? -8.359 -22.219 -18.422 1 86.75 162 LYS B CA 1
ATOM 3839 C C . LYS B 1 162 ? -8.586 -21.734 -19.844 1 86.75 162 LYS B C 1
ATOM 3841 O O . LYS B 1 162 ? -9.102 -22.484 -20.688 1 86.75 162 LYS B O 1
ATOM 3846 N N . GLU B 1 163 ? -8.156 -20.562 -20.141 1 78.69 163 GLU B N 1
ATOM 3847 C CA . GLU B 1 163 ? -8.484 -19.938 -21.406 1 78.69 163 GLU B CA 1
ATOM 3848 C C . GLU B 1 163 ? -7.344 -20.078 -22.406 1 78.69 163 GLU B C 1
ATOM 3850 O O . GLU B 1 163 ? -7.449 -19.641 -23.562 1 78.69 163 GLU B O 1
ATOM 3855 N N . ILE B 1 164 ? -6.398 -20.781 -22.016 1 81.19 164 ILE B N 1
ATOM 3856 C CA . ILE B 1 164 ? -5.203 -20.719 -22.844 1 81.19 164 ILE B CA 1
ATOM 3857 C C . ILE B 1 164 ? -5 -22.078 -23.531 1 81.19 164 ILE B C 1
ATOM 3859 O O . ILE B 1 164 ? -5.223 -23.125 -22.938 1 81.19 164 ILE B O 1
ATOM 3863 N N . GLU B 1 165 ? -4.699 -21.984 -24.812 1 80.75 165 GLU B N 1
ATOM 3864 C CA . GLU B 1 165 ? -4.18 -23.141 -25.531 1 80.75 165 GLU B CA 1
ATOM 3865 C C . GLU B 1 165 ? -2.668 -23.266 -25.344 1 80.75 165 GLU B C 1
ATOM 3867 O O . GLU B 1 165 ? -1.903 -22.516 -25.953 1 80.75 165 GLU B O 1
ATOM 3872 N N . LEU B 1 166 ? -2.26 -24.203 -24.547 1 77.88 166 LEU B N 1
ATOM 3873 C CA . LEU B 1 166 ? -0.889 -24.297 -24.062 1 77.88 166 LEU B CA 1
ATOM 3874 C C . LEU B 1 166 ? 0.087 -24.516 -25.203 1 77.88 166 LEU B C 1
ATOM 3876 O O . LEU B 1 166 ? 1.171 -23.922 -25.234 1 77.88 166 LEU B O 1
ATOM 3880 N N . LYS B 1 167 ? -0.188 -25.266 -26.203 1 74.06 167 LYS B N 1
ATOM 3881 C CA . LYS B 1 167 ? 0.721 -25.594 -27.312 1 74.06 167 LYS B CA 1
ATOM 3882 C C . LYS B 1 167 ? 1.103 -24.328 -28.094 1 74.06 167 LYS B C 1
ATOM 3884 O O . LYS B 1 167 ? 2.244 -24.203 -28.531 1 74.06 167 LYS B O 1
ATOM 3889 N N . ASP B 1 168 ? 0.271 -23.422 -28.172 1 71.31 168 ASP B N 1
ATOM 3890 C CA . ASP B 1 168 ? 0.49 -22.219 -28.953 1 71.31 168 ASP B CA 1
ATOM 3891 C C . ASP B 1 168 ? 1.271 -21.172 -28.156 1 71.31 168 ASP B C 1
ATOM 3893 O O . ASP B 1 168 ? 1.971 -20.344 -28.734 1 71.31 168 ASP B O 1
ATOM 3897 N N . LYS B 1 169 ? 1.285 -21.344 -26.891 1 72.06 169 LYS B N 1
ATOM 3898 C CA . LYS B 1 169 ? 1.802 -20.25 -26.078 1 72.06 169 LYS B CA 1
ATOM 3899 C C . LYS B 1 169 ? 3.107 -20.641 -25.391 1 72.06 169 LYS B C 1
ATOM 3901 O O . LYS B 1 169 ? 3.922 -19.781 -25.062 1 72.06 169 LYS B O 1
ATOM 3906 N N . LEU B 1 170 ? 3.201 -21.938 -25.266 1 79.69 170 LEU B N 1
ATOM 3907 C CA . LEU B 1 170 ? 4.359 -22.344 -24.484 1 79.69 170 LEU B CA 1
ATOM 3908 C C . LEU B 1 170 ? 5.34 -23.156 -25.312 1 79.69 170 LEU B C 1
ATOM 3910 O O . LEU B 1 170 ? 4.953 -24.125 -25.969 1 79.69 170 LEU B O 1
ATOM 3914 N N . GLU B 1 171 ? 6.547 -22.734 -25.391 1 80.75 171 GLU B N 1
ATOM 3915 C CA . GLU B 1 171 ? 7.598 -23.438 -26.109 1 80.75 171 GLU B CA 1
ATOM 3916 C C . GLU B 1 171 ? 8.211 -24.531 -25.234 1 80.75 171 GLU B C 1
ATOM 3918 O O . GLU B 1 171 ? 8.578 -25.609 -25.734 1 80.75 171 GLU B O 1
ATOM 3923 N N . SER B 1 172 ? 8.219 -24.328 -24 1 87.44 172 SER B N 1
ATOM 3924 C CA . SER B 1 172 ? 8.859 -25.234 -23.062 1 87.44 172 SER B CA 1
ATOM 3925 C C . SER B 1 172 ? 8.008 -26.484 -22.812 1 87.44 172 SER B C 1
ATOM 3927 O O . SER B 1 172 ? 6.844 -26.375 -22.406 1 87.44 172 SER B O 1
ATOM 3929 N N . ILE B 1 173 ? 8.617 -27.609 -23.094 1 89 173 ILE B N 1
ATOM 3930 C CA . ILE B 1 173 ? 7.938 -28.891 -22.875 1 89 173 ILE B CA 1
ATOM 3931 C C . ILE B 1 173 ? 7.543 -29 -21.406 1 89 173 ILE B C 1
ATOM 3933 O O . ILE B 1 173 ? 6.43 -29.438 -21.078 1 89 173 ILE B O 1
ATOM 3937 N N . THR B 1 174 ? 8.438 -28.594 -20.531 1 89.56 174 THR B N 1
ATOM 3938 C CA . THR B 1 174 ? 8.172 -28.641 -19.094 1 89.56 174 THR B CA 1
ATOM 3939 C C . THR B 1 174 ? 6.895 -27.891 -18.75 1 89.56 174 THR B C 1
ATOM 3941 O O . THR B 1 174 ? 6.023 -28.422 -18.047 1 89.56 174 THR B O 1
ATOM 3944 N N . PHE B 1 175 ? 6.746 -26.719 -19.297 1 92.12 175 PHE B N 1
ATOM 3945 C CA . PHE B 1 175 ? 5.574 -25.906 -19 1 92.12 175 PHE B CA 1
ATOM 3946 C C . PHE B 1 175 ? 4.332 -26.484 -19.656 1 92.12 175 PHE B C 1
ATOM 3948 O O . PHE B 1 175 ? 3.246 -26.484 -19.078 1 92.12 175 PHE B O 1
ATOM 3955 N N . GLN B 1 176 ? 4.496 -27.031 -20.859 1 92.56 176 GLN B N 1
ATOM 3956 C CA . GLN B 1 176 ? 3.35 -27.609 -21.547 1 92.56 176 GLN B CA 1
ATOM 3957 C C . GLN B 1 176 ? 2.762 -28.766 -20.75 1 92.56 176 GLN B C 1
ATOM 3959 O O . GLN B 1 176 ? 1.548 -28.844 -20.547 1 92.56 176 GLN B O 1
ATOM 3964 N N . VAL B 1 177 ? 3.654 -29.625 -20.312 1 94 177 VAL B N 1
ATOM 3965 C CA . VAL B 1 177 ? 3.186 -30.812 -19.609 1 94 177 VAL B CA 1
ATOM 3966 C C . VAL B 1 177 ? 2.652 -30.422 -18.234 1 94 177 VAL B C 1
ATOM 3968 O O . VAL B 1 177 ? 1.551 -30.828 -17.844 1 94 177 VAL B O 1
ATOM 3971 N N . THR B 1 178 ? 3.426 -29.641 -17.484 1 94.38 178 THR B N 1
ATOM 3972 C CA . THR B 1 178 ? 3.051 -29.281 -16.125 1 94.38 178 THR B CA 1
ATOM 3973 C C . THR B 1 178 ? 1.746 -28.5 -16.109 1 94.38 178 THR B C 1
ATOM 3975 O O . THR B 1 178 ? 0.799 -28.859 -15.414 1 94.38 178 THR B O 1
ATOM 3978 N N . LEU B 1 179 ? 1.695 -27.422 -16.922 1 93.75 179 LEU B N 1
ATOM 3979 C CA . LEU B 1 179 ? 0.506 -26.578 -16.922 1 93.75 179 LEU B CA 1
ATOM 3980 C C . LEU B 1 179 ? -0.668 -27.297 -17.578 1 93.75 179 LEU B C 1
ATOM 3982 O O . LEU B 1 179 ? -1.825 -27.047 -17.234 1 93.75 179 LEU B O 1
ATOM 3986 N N . GLY B 1 180 ? -0.33 -28.234 -18.531 1 94 180 GLY B N 1
ATOM 3987 C CA . GLY B 1 180 ? -1.384 -29.062 -19.094 1 94 180 GLY B CA 1
ATOM 3988 C C . GLY B 1 180 ? -2.08 -29.922 -18.047 1 94 180 GLY B C 1
ATOM 3989 O O . GLY B 1 180 ? -3.309 -30.031 -18.062 1 94 180 GLY B O 1
ATOM 3990 N N . VAL B 1 181 ? -1.243 -30.516 -17.219 1 95.19 181 VAL B N 1
ATOM 3991 C CA . VAL B 1 181 ? -1.796 -31.344 -16.156 1 95.19 181 VAL B CA 1
ATOM 3992 C C . VAL B 1 181 ? -2.637 -30.484 -15.219 1 95.19 181 VAL B C 1
ATOM 3994 O O . VAL B 1 181 ? -3.76 -30.859 -14.867 1 95.19 181 VAL B O 1
ATOM 3997 N N . VAL B 1 182 ? -2.102 -29.312 -14.812 1 94 182 VAL B N 1
ATOM 3998 C CA . VAL B 1 182 ? -2.791 -28.422 -13.883 1 94 182 VAL B CA 1
ATOM 3999 C C . VAL B 1 182 ? -4.113 -27.969 -14.5 1 94 182 VAL B C 1
ATOM 4001 O O . VAL B 1 182 ? -5.129 -27.891 -13.805 1 94 182 VAL B O 1
ATOM 4004 N N . GLN B 1 183 ? -4.098 -27.719 -15.766 1 93.44 183 GLN B N 1
ATOM 4005 C CA . GLN B 1 183 ? -5.277 -27.25 -16.484 1 93.44 183 GLN B CA 1
ATOM 4006 C C . GLN B 1 183 ? -6.41 -28.266 -16.422 1 93.44 183 GLN B C 1
ATOM 4008 O O . GLN B 1 183 ? -7.582 -27.891 -16.359 1 93.44 183 GLN B O 1
ATOM 4013 N N . LYS B 1 184 ? -6.059 -29.594 -16.391 1 93.44 184 LYS B N 1
ATOM 4014 C CA . LYS B 1 184 ? -7.051 -30.656 -16.484 1 93.44 184 LYS B CA 1
ATOM 4015 C C . LYS B 1 184 ? -7.332 -31.266 -15.117 1 93.44 184 LYS B C 1
ATOM 4017 O O . LYS B 1 184 ? -8.18 -32.156 -14.992 1 93.44 184 LYS B O 1
ATOM 4022 N N . ILE B 1 185 ? -6.727 -30.75 -14.117 1 93 185 ILE B N 1
ATOM 4023 C CA . ILE B 1 185 ? -6.656 -31.438 -12.836 1 93 185 ILE B CA 1
ATOM 4024 C C . ILE B 1 185 ? -8.055 -31.516 -12.219 1 93 185 ILE B C 1
ATOM 4026 O O . ILE B 1 185 ? -8.32 -32.375 -11.375 1 93 185 ILE B O 1
ATOM 4030 N N . ARG B 1 186 ? -8.969 -30.656 -12.641 1 89.62 186 ARG B N 1
ATOM 4031 C CA . ARG B 1 186 ? -10.273 -30.609 -12 1 89.62 186 ARG B CA 1
ATOM 4032 C C . ARG B 1 186 ? -11.336 -31.281 -12.867 1 89.62 186 ARG B C 1
ATOM 4034 O O . ARG B 1 186 ? -12.516 -31.297 -12.508 1 89.62 186 ARG B O 1
ATOM 4041 N N . GLU B 1 187 ? -10.914 -31.828 -13.969 1 91.19 187 GLU B N 1
ATOM 4042 C CA . GLU B 1 187 ? -11.852 -32.562 -14.82 1 91.19 187 GLU B CA 1
ATOM 4043 C C . GLU B 1 187 ? -12.258 -33.875 -14.18 1 91.19 187 GLU B C 1
ATOM 4045 O O . GLU B 1 187 ? -11.68 -34.312 -13.18 1 91.19 187 GLU B O 1
ATOM 4050 N N . GLY B 1 188 ? -13.367 -34.406 -14.75 1 91.12 188 GLY B N 1
ATOM 4051 C CA . GLY B 1 188 ? -13.75 -35.719 -14.266 1 91.12 188 GLY B CA 1
ATOM 4052 C C . GLY B 1 188 ? -12.641 -36.75 -14.391 1 91.12 188 GLY B C 1
ATOM 4053 O O . GLY B 1 188 ? -11.742 -36.594 -15.219 1 91.12 188 GLY B O 1
ATOM 4054 N N . ASP B 1 189 ? -12.648 -37.781 -13.609 1 89 189 ASP B N 1
ATOM 4055 C CA . ASP B 1 189 ? -11.562 -38.75 -13.516 1 89 189 ASP B CA 1
ATOM 4056 C C . ASP B 1 189 ? -11.25 -39.344 -14.891 1 89 189 ASP B C 1
ATOM 4058 O O . ASP B 1 189 ? -10.086 -39.375 -15.305 1 89 189 ASP B O 1
ATOM 4062 N N . LEU B 1 190 ? -12.32 -39.781 -15.523 1 91.06 190 LEU B N 1
ATOM 4063 C CA . LEU B 1 190 ? -12.109 -40.406 -16.812 1 91.06 190 LEU B CA 1
ATOM 4064 C C . LEU B 1 190 ? -11.539 -39.438 -17.828 1 91.06 190 LEU B C 1
ATOM 4066 O O . LEU B 1 190 ? -10.617 -39.75 -18.578 1 91.06 190 LEU B O 1
ATOM 4070 N N . GLU B 1 191 ? -12.125 -38.25 -17.75 1 93.31 191 GLU B N 1
ATOM 4071 C CA . GLU B 1 191 ? -11.664 -37.219 -18.672 1 93.31 191 GLU B CA 1
ATOM 4072 C C . GLU B 1 191 ? -10.219 -36.812 -18.375 1 93.31 191 GLU B C 1
ATOM 4074 O O . GLU B 1 191 ? -9.406 -36.656 -19.281 1 93.31 191 GLU B O 1
ATOM 4079 N N . PHE B 1 192 ? -9.938 -36.625 -17.109 1 94.81 192 PHE B N 1
ATOM 4080 C CA . PHE B 1 192 ? -8.594 -36.25 -16.688 1 94.81 192 PHE B CA 1
ATOM 4081 C C . PHE B 1 192 ? -7.57 -37.312 -17.156 1 94.81 192 PHE B C 1
ATOM 4083 O O . PHE B 1 192 ? -6.566 -36.969 -17.781 1 94.81 192 PHE B O 1
ATOM 4090 N N . ILE B 1 193 ? -7.824 -38.562 -16.953 1 94.5 193 ILE B N 1
ATOM 4091 C CA . ILE B 1 193 ? -6.918 -39.656 -17.281 1 94.5 193 ILE B CA 1
ATOM 4092 C C . ILE B 1 193 ? -6.719 -39.75 -18.797 1 94.5 193 ILE B C 1
ATOM 4094 O O . ILE B 1 193 ? -5.621 -40.031 -19.266 1 94.5 193 ILE B O 1
ATOM 4098 N N . SER B 1 194 ? -7.77 -39.406 -19.516 1 94.81 194 SER B N 1
ATOM 4099 C CA . SER B 1 194 ? -7.711 -39.5 -20.969 1 94.81 194 SER B CA 1
ATOM 4100 C C . SER B 1 194 ? -6.758 -38.469 -21.562 1 94.81 194 SER B C 1
ATOM 4102 O O . SER B 1 194 ? -6.234 -38.656 -22.656 1 94.81 194 SER B O 1
ATOM 4104 N N . HIS B 1 195 ? -6.539 -37.406 -20.844 1 94.06 195 HIS B N 1
ATOM 4105 C CA . HIS B 1 195 ? -5.676 -36.312 -21.328 1 94.06 195 HIS B CA 1
ATOM 4106 C C . HIS B 1 195 ? -4.211 -36.625 -21.016 1 94.06 195 HIS B C 1
ATOM 4108 O O . HIS B 1 195 ? -3.316 -36.094 -21.672 1 94.06 195 HIS B O 1
ATOM 4114 N N . LEU B 1 196 ? -3.895 -37.469 -20.094 1 96.12 196 LEU B N 1
ATOM 4115 C CA . LEU B 1 196 ? -2.566 -37.594 -19.5 1 96.12 196 LEU B CA 1
ATOM 4116 C C . LEU B 1 196 ? -1.588 -38.219 -20.5 1 96.12 196 LEU B C 1
ATOM 4118 O O . LEU B 1 196 ? -0.445 -37.75 -20.609 1 96.12 196 LEU B O 1
ATOM 4122 N N . PRO B 1 197 ? -2.027 -39.219 -21.266 1 96.12 197 PRO B N 1
ATOM 4123 C CA . PRO B 1 197 ? -1.06 -39.812 -22.188 1 96.12 197 PRO B CA 1
ATOM 4124 C C . PRO B 1 197 ? -0.508 -38.812 -23.188 1 96.12 197 PRO B C 1
ATOM 4126 O O . PRO B 1 197 ? 0.693 -38.812 -23.469 1 96.12 197 PRO B O 1
ATOM 4129 N N . GLY B 1 198 ? -1.363 -38 -23.703 1 93.94 198 GLY B N 1
ATOM 4130 C CA . GLY B 1 198 ? -0.922 -36.969 -24.625 1 93.94 198 GLY B CA 1
ATOM 4131 C C . GLY B 1 198 ? 0.04 -35.969 -23.984 1 93.94 198 GLY B C 1
ATOM 4132 O O . GLY B 1 198 ? 1.021 -35.562 -24.609 1 93.94 198 GLY B O 1
ATOM 4133 N N . LEU B 1 199 ? -0.208 -35.625 -22.766 1 94.69 199 LEU B N 1
ATOM 4134 C CA . LEU B 1 199 ? 0.636 -34.656 -22.047 1 94.69 199 LEU B CA 1
ATOM 4135 C C . LEU B 1 199 ? 1.966 -35.312 -21.656 1 94.69 199 LEU B C 1
ATOM 4137 O O . LEU B 1 199 ? 3.029 -34.75 -21.906 1 94.69 199 LEU B O 1
ATOM 4141 N N . PHE B 1 200 ? 1.932 -36.562 -21.141 1 95.81 200 PHE B N 1
ATOM 4142 C CA . PHE B 1 200 ? 3.131 -37.219 -20.656 1 95.81 200 PHE B CA 1
ATOM 4143 C C . PHE B 1 200 ? 4.039 -37.594 -21.828 1 95.81 200 PHE B C 1
ATOM 4145 O O . PHE B 1 200 ? 5.266 -37.625 -21.688 1 95.81 200 PHE B O 1
ATOM 4152 N N . SER B 1 201 ? 3.447 -37.844 -22.984 1 95.38 201 SER B N 1
ATOM 4153 C CA . SER B 1 201 ? 4.238 -38.219 -24.141 1 95.38 201 SER B CA 1
ATOM 4154 C C . SER B 1 201 ? 5.195 -37.125 -24.547 1 95.38 201 SER B C 1
ATOM 4156 O O . SER B 1 201 ? 6.246 -37.375 -25.141 1 95.38 201 SER B O 1
ATOM 4158 N N . LEU B 1 202 ? 4.844 -35.906 -24.219 1 93.62 202 LEU B N 1
ATOM 4159 C CA . LEU B 1 202 ? 5.691 -34.75 -24.531 1 93.62 202 LEU B CA 1
ATOM 4160 C C . LEU B 1 202 ? 7.035 -34.875 -23.812 1 93.62 202 LEU B C 1
ATOM 4162 O O . LEU B 1 202 ? 8.039 -34.312 -24.281 1 93.62 202 LEU B O 1
ATOM 4166 N N . LEU B 1 203 ? 7.086 -35.594 -22.75 1 94.75 203 LEU B N 1
ATOM 4167 C CA . LEU B 1 203 ? 8.305 -35.719 -21.953 1 94.75 203 LEU B CA 1
ATOM 4168 C C . LEU B 1 203 ? 9.359 -36.531 -22.703 1 94.75 203 LEU B C 1
ATOM 4170 O O . LEU B 1 203 ? 10.547 -36.438 -22.391 1 94.75 203 LEU B O 1
ATOM 4174 N N . GLN B 1 204 ? 8.898 -37.25 -23.703 1 93.12 204 GLN B N 1
ATOM 4175 C CA . GLN B 1 204 ? 9.828 -38.031 -24.5 1 93.12 204 GLN B CA 1
ATOM 4176 C C . GLN B 1 204 ? 10.836 -37.125 -25.219 1 93.12 204 GLN B C 1
ATOM 4178 O O . GLN B 1 204 ? 11.953 -37.562 -25.5 1 93.12 204 GLN B O 1
ATOM 4183 N N . ALA B 1 205 ? 10.414 -35.969 -25.391 1 90.94 205 ALA B N 1
ATOM 4184 C CA . ALA B 1 205 ? 11.242 -35.031 -26.141 1 90.94 205 ALA B CA 1
ATOM 4185 C C . ALA B 1 205 ? 12.375 -34.469 -25.281 1 90.94 205 ALA B C 1
ATOM 4187 O O . ALA B 1 205 ? 13.336 -33.906 -25.781 1 90.94 205 ALA B O 1
ATOM 4188 N N . ILE B 1 206 ? 12.242 -34.688 -23.984 1 91.25 206 ILE B N 1
ATOM 4189 C CA . ILE B 1 206 ? 13.32 -34.281 -23.094 1 91.25 206 ILE B CA 1
ATOM 4190 C C . ILE B 1 206 ? 14.445 -35.312 -23.109 1 91.25 206 ILE B C 1
ATOM 4192 O O . ILE B 1 206 ? 14.234 -36.469 -22.734 1 91.25 206 ILE B O 1
ATOM 4196 N N . GLU B 1 207 ? 15.625 -34.875 -23.484 1 90.81 207 GLU B N 1
ATOM 4197 C CA . GLU B 1 207 ? 16.75 -35.781 -23.641 1 90.81 207 GLU B CA 1
ATOM 4198 C C . GLU B 1 207 ? 17.359 -36.156 -22.297 1 90.81 207 GLU B C 1
ATOM 4200 O O . GLU B 1 207 ? 17.719 -37.312 -22.062 1 90.81 207 GLU B O 1
ATOM 4205 N N . GLU B 1 208 ? 17.422 -35.219 -21.438 1 92.38 208 GLU B N 1
ATOM 4206 C CA . GLU B 1 208 ? 18.047 -35.438 -20.141 1 92.38 208 GLU B CA 1
ATOM 4207 C C . GLU B 1 208 ? 17.141 -36.281 -19.234 1 92.38 208 GLU B C 1
ATOM 4209 O O . GLU B 1 208 ? 16.109 -35.781 -18.766 1 92.38 208 GLU B O 1
ATOM 4214 N N . GLU B 1 209 ? 17.594 -37.469 -18.938 1 92.94 209 GLU B N 1
ATOM 4215 C CA . GLU B 1 209 ? 16.797 -38.406 -18.141 1 92.94 209 GLU B CA 1
ATOM 4216 C C . GLU B 1 209 ? 16.516 -37.875 -16.75 1 92.94 209 GLU B C 1
ATOM 4218 O O . GLU B 1 209 ? 15.422 -38.031 -16.219 1 92.94 209 GLU B O 1
ATOM 4223 N N . SER B 1 210 ? 17.516 -37.281 -16.156 1 92.25 210 SER B N 1
ATOM 4224 C CA . SER B 1 210 ? 17.344 -36.75 -14.805 1 92.25 210 SER B CA 1
ATOM 4225 C C . SER B 1 210 ? 16.25 -35.688 -14.758 1 92.25 210 SER B C 1
ATOM 4227 O O . SER B 1 210 ? 15.461 -35.625 -13.82 1 92.25 210 SER B O 1
ATOM 4229 N N . LYS B 1 211 ? 16.25 -34.875 -15.75 1 90.75 211 LYS B N 1
ATOM 4230 C CA . LYS B 1 211 ? 15.227 -33.844 -15.836 1 90.75 211 LYS B CA 1
ATOM 4231 C C . LYS B 1 211 ? 13.836 -34.438 -16.047 1 90.75 211 LYS B C 1
ATOM 4233 O O . LYS B 1 211 ? 12.875 -34.031 -15.398 1 90.75 211 LYS B O 1
ATOM 4238 N N . LYS B 1 212 ? 13.766 -35.406 -16.906 1 93.44 212 LYS B N 1
ATOM 4239 C CA . LYS B 1 212 ? 12.508 -36.094 -17.156 1 93.44 212 LYS B CA 1
ATOM 4240 C C . LYS B 1 212 ? 11.945 -36.719 -15.891 1 93.44 212 LYS B C 1
ATOM 4242 O O . LYS B 1 212 ? 10.766 -36.562 -15.578 1 93.44 212 LYS B O 1
ATOM 4247 N N . VAL B 1 213 ? 12.812 -37.344 -15.203 1 92.44 213 VAL B N 1
ATOM 4248 C CA . VAL B 1 213 ? 12.414 -38.031 -13.969 1 92.44 213 VAL B CA 1
ATOM 4249 C C . VAL B 1 213 ? 11.953 -37 -12.938 1 92.44 213 VAL B C 1
ATOM 4251 O O . VAL B 1 213 ? 10.953 -37.219 -12.25 1 92.44 213 VAL B O 1
ATOM 4254 N N . ALA B 1 214 ? 12.633 -35.969 -12.812 1 91.19 214 ALA B N 1
ATOM 4255 C CA . ALA B 1 214 ? 12.289 -34.938 -11.852 1 91.19 214 ALA B CA 1
ATOM 4256 C C . ALA B 1 214 ? 10.914 -34.344 -12.148 1 91.19 214 ALA B C 1
ATOM 4258 O O . ALA B 1 214 ? 10.094 -34.156 -11.234 1 91.19 214 ALA B O 1
ATOM 4259 N N . ILE B 1 215 ? 10.641 -34.062 -13.406 1 92.62 215 ILE B N 1
ATOM 4260 C CA . ILE B 1 215 ? 9.359 -33.5 -13.812 1 92.62 215 ILE B CA 1
ATOM 4261 C C . ILE B 1 215 ? 8.242 -34.5 -13.539 1 92.62 215 ILE B C 1
ATOM 4263 O O . ILE B 1 215 ? 7.215 -34.156 -12.945 1 92.62 215 ILE B O 1
ATOM 4267 N N . LEU B 1 216 ? 8.516 -35.75 -13.938 1 94.56 216 LEU B N 1
ATOM 4268 C CA . LEU B 1 216 ? 7.512 -36.781 -13.773 1 94.56 216 LEU B CA 1
ATOM 4269 C C . LEU B 1 216 ? 7.203 -37 -12.305 1 94.56 216 LEU B C 1
ATOM 4271 O O . LEU B 1 216 ? 6.039 -37.188 -11.93 1 94.56 216 LEU B O 1
ATOM 4275 N N . ARG B 1 217 ? 8.203 -37.031 -11.508 1 92.38 217 ARG B N 1
ATOM 4276 C CA . ARG B 1 217 ? 8.008 -37.219 -10.07 1 92.38 217 ARG B CA 1
ATOM 4277 C C . ARG B 1 217 ? 7.129 -36.125 -9.492 1 92.38 217 ARG B C 1
ATOM 4279 O O . ARG B 1 217 ? 6.219 -36.406 -8.703 1 92.38 217 ARG B O 1
ATOM 4286 N N . LYS B 1 218 ? 7.41 -34.906 -9.797 1 91.12 218 LYS B N 1
ATOM 4287 C CA . LYS B 1 218 ? 6.625 -33.781 -9.32 1 91.12 218 LYS B CA 1
ATOM 4288 C C . LYS B 1 218 ? 5.168 -33.906 -9.766 1 91.12 218 LYS B C 1
ATOM 4290 O O . LYS B 1 218 ? 4.25 -33.625 -8.984 1 91.12 218 LYS B O 1
ATOM 4295 N N . LEU B 1 219 ? 4.984 -34.281 -10.992 1 94.75 219 LEU B N 1
ATOM 4296 C CA . LEU B 1 219 ? 3.637 -34.406 -11.539 1 94.75 219 LEU B CA 1
ATOM 4297 C C . LEU B 1 219 ? 2.867 -35.531 -10.875 1 94.75 219 LEU B C 1
ATOM 4299 O O . LEU B 1 219 ? 1.689 -35.375 -10.539 1 94.75 219 LEU B O 1
ATOM 4303 N N . LEU B 1 220 ? 3.572 -36.656 -10.672 1 93.81 220 LEU B N 1
ATOM 4304 C CA . LEU B 1 220 ? 2.936 -37.781 -10.016 1 93.81 220 LEU B CA 1
ATOM 4305 C C . LEU B 1 220 ? 2.52 -37.438 -8.594 1 93.81 220 LEU B C 1
ATOM 4307 O O . LEU B 1 220 ? 1.399 -37.719 -8.172 1 93.81 220 LEU B O 1
ATOM 4311 N N . LEU B 1 221 ? 3.355 -36.75 -7.895 1 89.88 221 LEU B N 1
ATOM 4312 C CA . LEU B 1 221 ? 3.041 -36.312 -6.539 1 89.88 221 LEU B CA 1
ATOM 4313 C C . LEU B 1 221 ? 1.826 -35.375 -6.535 1 89.88 221 LEU B C 1
ATOM 4315 O O . LEU B 1 221 ? 0.938 -35.531 -5.695 1 89.88 221 LEU B O 1
ATOM 4319 N N . TYR B 1 222 ? 1.837 -34.5 -7.418 1 92.19 222 TYR B N 1
ATOM 4320 C CA . TYR B 1 222 ? 0.741 -33.562 -7.543 1 92.19 222 TYR B CA 1
ATOM 4321 C C . TYR B 1 222 ? -0.569 -34.25 -7.855 1 92.19 222 TYR B C 1
ATOM 4323 O O . TYR B 1 222 ? -1.597 -34 -7.227 1 92.19 222 TYR B O 1
ATOM 4331 N N . ILE B 1 223 ? -0.511 -35.188 -8.789 1 93.81 223 ILE B N 1
ATOM 4332 C CA . ILE B 1 223 ? -1.709 -35.906 -9.219 1 93.81 223 ILE B CA 1
ATOM 4333 C C . ILE B 1 223 ? -2.238 -36.781 -8.07 1 93.81 223 ILE B C 1
ATOM 4335 O O . ILE B 1 223 ? -3.439 -36.781 -7.789 1 93.81 223 ILE B O 1
ATOM 4339 N N . TYR B 1 224 ? -1.318 -37.406 -7.371 1 90.44 224 TYR B N 1
ATOM 4340 C CA . TYR B 1 224 ? -1.732 -38.25 -6.254 1 90.44 224 TYR B CA 1
ATOM 4341 C C . TYR B 1 224 ? -2.361 -37.406 -5.145 1 90.44 224 TYR B C 1
ATOM 4343 O O . TYR B 1 224 ? -3.275 -37.875 -4.457 1 90.44 224 TYR B O 1
ATOM 4351 N N . TRP B 1 225 ? -1.918 -36.312 -5.016 1 85.69 225 TRP B N 1
ATOM 4352 C CA . TRP B 1 225 ? -2.451 -35.438 -3.984 1 85.69 225 TRP B CA 1
ATOM 4353 C C . TRP B 1 225 ? -3.812 -34.875 -4.391 1 85.69 225 TRP B C 1
ATOM 4355 O O . TRP B 1 225 ? -4.746 -34.875 -3.588 1 85.69 225 TRP B O 1
ATOM 4365 N N . ALA B 1 226 ? -3.877 -34.438 -5.59 1 87.56 226 ALA B N 1
ATOM 4366 C CA . ALA B 1 226 ? -5.047 -33.688 -6.047 1 87.56 226 ALA B CA 1
ATOM 4367 C C . ALA B 1 226 ? -6.172 -34.625 -6.465 1 87.56 226 ALA B C 1
ATOM 4369 O O . ALA B 1 226 ? -7.332 -34.219 -6.543 1 87.56 226 ALA B O 1
ATOM 4370 N N . ARG B 1 227 ? -5.715 -35.844 -6.766 1 89.44 227 ARG B N 1
ATOM 4371 C CA . ARG B 1 227 ? -6.68 -36.812 -7.266 1 89.44 227 ARG B CA 1
ATOM 4372 C C . ARG B 1 227 ? -6.598 -38.125 -6.484 1 89.44 227 ARG B C 1
ATOM 4374 O O . ARG B 1 227 ? -5.582 -38.406 -5.844 1 89.44 227 ARG B O 1
ATOM 4381 N N . ASP B 1 228 ? -7.68 -38.781 -6.5 1 86.38 228 ASP B N 1
ATOM 4382 C CA . ASP B 1 228 ? -7.715 -40.125 -5.902 1 86.38 228 ASP B CA 1
ATOM 4383 C C . ASP B 1 228 ? -7.473 -41.188 -6.957 1 86.38 228 ASP B C 1
ATOM 4385 O O . ASP B 1 228 ? -8.359 -42 -7.227 1 86.38 228 ASP B O 1
ATOM 4389 N N . LEU B 1 229 ? -6.328 -41.156 -7.477 1 89.19 229 LEU B N 1
ATOM 4390 C CA . LEU B 1 229 ? -5.98 -42.125 -8.5 1 89.19 229 LEU B CA 1
ATOM 4391 C C . LEU B 1 229 ? -5.066 -43.219 -7.934 1 89.19 229 LEU B C 1
ATOM 4393 O O . LEU B 1 229 ? -4.188 -42.938 -7.117 1 89.19 229 LEU B O 1
ATOM 4397 N N . LYS B 1 230 ? -5.27 -44.406 -8.406 1 88.19 230 LYS B N 1
ATOM 4398 C CA . LYS B 1 230 ? -4.414 -45.5 -8.008 1 88.19 230 LYS B CA 1
ATOM 4399 C C . LYS B 1 230 ? -3.174 -45.594 -8.898 1 88.19 230 LYS B C 1
ATOM 4401 O O . LYS B 1 230 ? -3.211 -45.188 -10.062 1 88.19 230 LYS B O 1
ATOM 4406 N N . PRO B 1 231 ? -2.143 -46.125 -8.266 1 89.88 231 PRO B N 1
ATOM 4407 C CA . PRO B 1 231 ? -0.923 -46.281 -9.062 1 89.88 231 PRO B CA 1
ATOM 4408 C C . PRO B 1 231 ? -1.148 -47.094 -10.336 1 89.88 231 PRO B C 1
ATOM 4410 O O . PRO B 1 231 ? -0.532 -46.812 -11.367 1 89.88 231 PRO B O 1
ATOM 4413 N N . THR B 1 232 ? -2.066 -48 -10.289 1 91 232 THR B N 1
ATOM 4414 C CA . THR B 1 232 ? -2.342 -48.875 -11.438 1 91 232 THR B CA 1
ATOM 4415 C C . THR B 1 232 ? -2.918 -48.062 -12.594 1 91 232 THR B C 1
ATOM 4417 O O . THR B 1 232 ? -2.611 -48.312 -13.758 1 91 232 THR B O 1
ATOM 4420 N N . GLU B 1 233 ? -3.707 -47.094 -12.258 1 92.19 233 GLU B N 1
ATOM 4421 C CA . GLU B 1 233 ? -4.297 -46.25 -13.273 1 92.19 233 GLU B CA 1
ATOM 4422 C C . GLU B 1 233 ? -3.234 -45.375 -13.938 1 92.19 233 GLU B C 1
ATOM 4424 O O . GLU B 1 233 ? -3.244 -45.188 -15.156 1 92.19 233 GLU B O 1
ATOM 4429 N N . LEU B 1 234 ? -2.283 -44.875 -13.156 1 94.12 234 LEU B N 1
ATOM 4430 C CA . LEU B 1 234 ? -1.224 -44.031 -13.695 1 94.12 234 LEU B CA 1
ATOM 4431 C C . LEU B 1 234 ? -0.21 -44.875 -14.477 1 94.12 234 LEU B C 1
ATOM 4433 O O . LEU B 1 234 ? 0.389 -44.406 -15.438 1 94.12 234 LEU B O 1
ATOM 4437 N N . ASN B 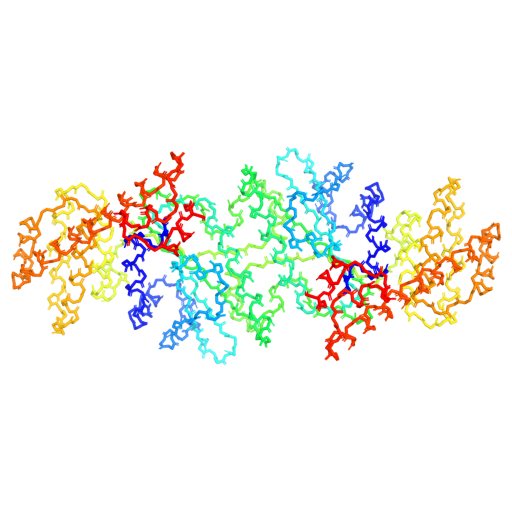1 235 ? -0.118 -46.125 -14.102 1 93.94 235 ASN B N 1
ATOM 4438 C CA . ASN B 1 235 ? 0.75 -47.031 -14.867 1 93.94 235 ASN B CA 1
ATOM 4439 C C . ASN B 1 235 ? 0.231 -47.25 -16.281 1 93.94 235 ASN B C 1
ATOM 4441 O O . ASN B 1 235 ? 1.015 -47.312 -17.234 1 93.94 235 ASN B O 1
ATOM 4445 N N . VAL B 1 236 ? -1.059 -47.375 -16.375 1 94.69 236 VAL B N 1
ATOM 4446 C CA . VAL B 1 236 ? -1.67 -47.5 -17.688 1 94.69 236 VAL B CA 1
ATOM 4447 C C . VAL B 1 236 ? -1.366 -46.25 -18.516 1 94.69 236 VAL B C 1
ATOM 4449 O O . VAL B 1 236 ? -1.053 -46.344 -19.719 1 94.69 236 VAL B O 1
ATOM 4452 N N . VAL B 1 237 ? -1.421 -45.125 -17.891 1 95.62 237 VAL B N 1
ATOM 4453 C CA . VAL B 1 237 ? -1.125 -43.844 -18.547 1 95.62 237 VAL B CA 1
ATOM 4454 C C . VAL B 1 237 ? 0.332 -43.844 -19.016 1 95.62 237 VAL B C 1
ATOM 4456 O O . VAL B 1 237 ? 0.629 -43.438 -20.141 1 95.62 237 VAL B O 1
ATOM 4459 N N . LEU B 1 238 ? 1.213 -44.25 -18.156 1 96.25 238 LEU B N 1
ATOM 4460 C CA . LEU B 1 238 ? 2.635 -44.281 -18.484 1 96.25 238 LEU B CA 1
ATOM 4461 C C . LEU B 1 238 ? 2.914 -45.219 -19.656 1 96.25 238 LEU B C 1
ATOM 4463 O O . LEU B 1 238 ? 3.725 -44.906 -20.531 1 96.25 238 LEU B O 1
ATOM 4467 N N . GLN B 1 239 ? 2.217 -46.281 -19.688 1 95.38 239 GLN B N 1
ATOM 4468 C CA . GLN B 1 239 ? 2.365 -47.25 -20.781 1 95.38 239 GLN B CA 1
ATOM 4469 C C . GLN B 1 239 ? 1.896 -46.625 -22.094 1 95.38 239 GLN B C 1
ATOM 4471 O O . GLN B 1 239 ? 2.6 -46.719 -23.109 1 95.38 239 GLN B O 1
ATOM 4476 N N . ARG B 1 240 ? 0.786 -46.031 -22 1 95.19 240 ARG B N 1
ATOM 4477 C CA . ARG B 1 240 ? 0.215 -45.406 -23.188 1 95.19 240 ARG B CA 1
ATOM 4478 C C . ARG B 1 240 ? 1.073 -44.219 -23.672 1 95.19 240 ARG B C 1
ATOM 4480 O O . ARG B 1 240 ? 0.995 -43.844 -24.828 1 95.19 240 ARG B O 1
ATOM 4487 N N . SER B 1 241 ? 1.899 -43.719 -22.797 1 95.19 241 SER B N 1
ATOM 4488 C CA . SER B 1 241 ? 2.76 -42.594 -23.109 1 95.19 241 SER B CA 1
ATOM 4489 C C . SER B 1 241 ? 4.16 -43.031 -23.5 1 95.19 241 SER B C 1
ATOM 4491 O O . SER B 1 241 ? 5.055 -42.219 -23.688 1 95.19 241 SER B O 1
ATOM 4493 N N . LYS B 1 242 ? 4.336 -44.344 -23.609 1 94.25 242 LYS B N 1
ATOM 4494 C CA . LYS B 1 242 ? 5.641 -44.938 -23.875 1 94.25 242 LYS B CA 1
ATOM 4495 C C . LYS B 1 242 ? 6.656 -44.562 -22.812 1 94.25 242 LYS B C 1
ATOM 4497 O O . LYS B 1 242 ? 7.793 -44.219 -23.125 1 94.25 242 LYS B O 1
ATOM 4502 N N . LEU B 1 243 ? 6.23 -44.5 -21.578 1 95.56 243 LEU B N 1
ATOM 4503 C CA . LEU B 1 243 ? 7.066 -44.219 -20.406 1 95.56 243 LEU B CA 1
ATOM 4504 C C . LEU B 1 243 ? 6.965 -45.312 -19.375 1 95.56 243 LEU B C 1
ATOM 4506 O O . LEU B 1 243 ? 6.953 -45.062 -18.172 1 95.56 243 LEU B O 1
ATOM 4510 N N . GLU B 1 244 ? 6.824 -46.5 -19.859 1 93.44 244 GLU B N 1
ATOM 4511 C CA . GLU B 1 244 ? 6.586 -47.656 -18.984 1 93.44 244 GLU B CA 1
ATOM 4512 C C . GLU B 1 244 ? 7.766 -47.875 -18.047 1 93.44 244 GLU B C 1
ATOM 4514 O O . GLU B 1 244 ? 7.605 -48.438 -16.953 1 93.44 244 GLU B O 1
ATOM 4519 N N . GLN B 1 245 ? 8.953 -47.438 -18.375 1 93.06 245 GLN B N 1
ATOM 4520 C CA . GLN B 1 245 ? 10.133 -47.594 -17.531 1 93.06 245 GLN B CA 1
ATOM 4521 C C . GLN B 1 245 ? 9.984 -46.812 -16.234 1 93.06 245 GLN B C 1
ATOM 4523 O O . GLN B 1 245 ? 10.727 -47.062 -15.273 1 93.06 245 GLN B O 1
ATOM 4528 N N . TYR B 1 246 ? 9.008 -45.938 -16.172 1 94.06 246 TYR B N 1
ATOM 4529 C CA . TYR B 1 246 ? 8.859 -45.094 -14.992 1 94.06 246 TYR B CA 1
ATOM 4530 C C . TYR B 1 246 ? 7.707 -45.562 -14.125 1 94.06 246 TYR B C 1
ATOM 4532 O O . TYR B 1 246 ? 7.246 -44.844 -13.227 1 94.06 246 TYR B O 1
ATOM 4540 N N . GLU B 1 247 ? 7.125 -46.719 -14.352 1 93.62 247 GLU B N 1
ATOM 4541 C CA . GLU B 1 247 ? 6.031 -47.281 -13.562 1 93.62 247 GLU B CA 1
ATOM 4542 C C . GLU B 1 247 ? 6.426 -47.438 -12.094 1 93.62 247 GLU B C 1
ATOM 4544 O O . GLU B 1 247 ? 5.609 -47.219 -11.203 1 93.62 247 GLU B O 1
ATOM 4549 N N . GLU B 1 248 ? 7.645 -47.844 -11.883 1 92.19 248 GLU B N 1
ATOM 4550 C CA . GLU B 1 248 ? 8.133 -47.938 -10.516 1 92.19 248 GLU B CA 1
ATOM 4551 C C . GLU B 1 248 ? 8.133 -46.594 -9.812 1 92.19 248 GLU B C 1
ATOM 4553 O O . GLU B 1 248 ? 7.879 -46.531 -8.602 1 92.19 248 GLU B O 1
ATOM 4558 N N . LEU B 1 249 ? 8.5 -45.625 -10.539 1 91.62 249 LEU B N 1
ATOM 4559 C CA . LEU B 1 249 ? 8.477 -44.281 -9.984 1 91.62 249 LEU B CA 1
ATOM 4560 C C . LEU B 1 249 ? 7.082 -43.906 -9.508 1 91.62 249 LEU B C 1
ATOM 4562 O O . LEU B 1 249 ? 6.926 -43.312 -8.453 1 91.62 249 LEU B O 1
ATOM 4566 N N . ALA B 1 250 ? 6.051 -44.219 -10.281 1 91.75 250 ALA B N 1
ATOM 4567 C CA . ALA B 1 250 ? 4.668 -43.938 -9.906 1 91.75 250 ALA B CA 1
ATOM 4568 C C . ALA B 1 250 ? 4.293 -44.656 -8.617 1 91.75 250 ALA B C 1
ATOM 4570 O O . ALA B 1 250 ? 3.676 -44.062 -7.727 1 91.75 250 ALA B O 1
ATOM 4571 N N . MET B 1 251 ? 4.742 -45.906 -8.531 1 90.56 251 MET B N 1
ATOM 4572 C CA . MET B 1 251 ? 4.43 -46.719 -7.363 1 90.56 251 MET B CA 1
ATOM 4573 C C . MET B 1 251 ? 5.125 -46.188 -6.117 1 90.56 251 MET B C 1
ATOM 4575 O O . MET B 1 251 ? 4.504 -46.031 -5.062 1 90.56 251 MET B O 1
ATOM 4579 N N . THR B 1 252 ? 6.344 -45.906 -6.246 1 90.38 252 THR B N 1
ATOM 4580 C CA . THR B 1 252 ? 7.129 -45.438 -5.105 1 90.38 252 THR B CA 1
ATOM 4581 C C . THR B 1 252 ? 6.676 -44.062 -4.656 1 90.38 252 THR B C 1
ATOM 4583 O O . THR B 1 252 ? 6.715 -43.75 -3.465 1 90.38 252 THR B O 1
ATOM 4586 N N . THR B 1 253 ? 6.293 -43.25 -5.59 1 89.56 253 THR B N 1
ATOM 4587 C CA . THR B 1 253 ? 5.793 -41.906 -5.258 1 89.56 253 THR B CA 1
ATOM 4588 C C . THR B 1 253 ? 4.504 -42 -4.445 1 89.56 253 THR B C 1
ATOM 4590 O O . THR B 1 253 ? 4.336 -41.312 -3.451 1 89.56 253 THR B O 1
ATOM 4593 N N . ALA B 1 254 ? 3.617 -42.844 -4.844 1 87.5 254 ALA B N 1
ATOM 4594 C CA . ALA B 1 254 ? 2.371 -43.062 -4.109 1 87.5 254 ALA B CA 1
ATOM 4595 C C . ALA B 1 254 ? 2.646 -43.531 -2.688 1 87.5 254 ALA B C 1
ATOM 4597 O O . ALA B 1 254 ? 2.014 -43.062 -1.737 1 87.5 254 ALA B O 1
ATOM 4598 N N . GLU B 1 255 ? 3.523 -44.438 -2.574 1 86.88 255 GLU B N 1
ATOM 4599 C CA . GLU B 1 255 ? 3.887 -45 -1.27 1 86.88 255 GLU B CA 1
ATOM 4600 C C . GLU B 1 255 ? 4.465 -43.906 -0.361 1 86.88 255 GLU B C 1
ATOM 4602 O O . GLU B 1 255 ? 4.168 -43.875 0.835 1 86.88 255 GLU B O 1
ATOM 4607 N N . ARG B 1 256 ? 5.25 -43.188 -0.876 1 83.75 256 ARG B N 1
ATOM 4608 C CA . ARG B 1 256 ? 5.852 -42.094 -0.111 1 83.75 256 ARG B CA 1
ATOM 4609 C C . ARG B 1 256 ? 4.789 -41.125 0.383 1 83.75 256 ARG B C 1
ATOM 4611 O O . ARG B 1 256 ? 4.848 -40.656 1.523 1 83.75 256 ARG B O 1
ATOM 4618 N N . LEU B 1 257 ? 3.904 -40.75 -0.507 1 83 257 LEU B N 1
ATOM 4619 C CA . LEU B 1 257 ? 2.832 -39.812 -0.138 1 83 257 LEU B CA 1
ATOM 4620 C C . LEU B 1 257 ? 1.97 -40.406 0.972 1 83 257 LEU B C 1
ATOM 4622 O O . LEU B 1 257 ? 1.564 -39.719 1.896 1 83 257 LEU B O 1
ATOM 4626 N N . ILE B 1 258 ? 1.714 -41.688 0.852 1 81.81 258 ILE B N 1
ATOM 4627 C CA . ILE B 1 258 ? 0.939 -42.375 1.872 1 81.81 258 ILE B CA 1
ATOM 4628 C C . ILE B 1 258 ? 1.694 -42.344 3.199 1 81.81 258 ILE B C 1
ATOM 4630 O O . ILE B 1 258 ? 1.116 -42.062 4.246 1 81.81 258 ILE B O 1
ATOM 4634 N N . SER B 1 259 ? 2.916 -42.656 3.148 1 82.81 259 SER B N 1
ATOM 4635 C CA . SER B 1 259 ? 3.756 -42.656 4.344 1 82.81 259 SER B CA 1
ATOM 4636 C C . SER B 1 259 ? 3.799 -41.281 4.992 1 82.81 259 SER B C 1
ATOM 4638 O O . SER B 1 259 ? 3.674 -41.156 6.211 1 82.81 259 SER B O 1
ATOM 4640 N N . GLU B 1 260 ? 4.004 -40.312 4.191 1 80 260 GLU B N 1
ATOM 4641 C CA . GLU B 1 260 ? 4.016 -38.938 4.695 1 80 260 GLU B CA 1
ATOM 4642 C C . GLU B 1 260 ? 2.674 -38.562 5.316 1 80 260 GLU B C 1
ATOM 4644 O O . GLU B 1 260 ? 2.629 -37.906 6.359 1 80 260 GLU B O 1
ATOM 4649 N N . GLY B 1 261 ? 1.647 -38.906 4.637 1 79.5 261 GLY B N 1
ATOM 4650 C CA . GLY B 1 261 ? 0.318 -38.656 5.172 1 79.5 261 GLY B CA 1
ATOM 4651 C C . GLY B 1 261 ? 0.081 -39.344 6.508 1 79.5 261 GLY B C 1
ATOM 4652 O O . GLY B 1 261 ? -0.506 -38.75 7.418 1 79.5 261 GLY B O 1
ATOM 4653 N N . MET B 1 262 ? 0.531 -40.531 6.512 1 79.75 262 MET B N 1
ATOM 4654 C CA . MET B 1 262 ? 0.417 -41.281 7.762 1 79.75 262 MET B CA 1
ATOM 4655 C C . MET B 1 262 ? 1.184 -40.594 8.883 1 79.75 262 MET B C 1
ATOM 4657 O O . MET B 1 262 ? 0.67 -40.438 9.992 1 79.75 262 MET B O 1
ATOM 4661 N N . GLN B 1 263 ? 2.363 -40.281 8.586 1 81.06 263 GLN B N 1
ATOM 4662 C CA . GLN B 1 263 ? 3.191 -39.594 9.578 1 81.06 263 GLN B CA 1
ATOM 4663 C C . GLN B 1 263 ? 2.545 -38.281 10.023 1 81.06 263 GLN B C 1
ATOM 4665 O O . GLN B 1 263 ? 2.521 -37.969 11.219 1 81.06 263 GLN B O 1
ATOM 4670 N N . ARG B 1 264 ? 2.033 -37.531 9.133 1 81 264 ARG B N 1
ATOM 4671 C CA . ARG B 1 264 ? 1.341 -36.281 9.469 1 81 264 ARG B CA 1
ATOM 4672 C C . ARG B 1 264 ? 0.094 -36.562 10.297 1 81 264 ARG B C 1
ATOM 4674 O O . ARG B 1 264 ? -0.218 -35.812 11.227 1 81 264 ARG B O 1
ATOM 4681 N N . GLY B 1 265 ? -0.554 -37.562 9.852 1 78.81 265 GLY B N 1
ATOM 4682 C CA . GLY B 1 265 ? -1.713 -37.969 10.625 1 78.81 265 GLY B CA 1
ATOM 4683 C C . GLY B 1 265 ? -1.371 -38.344 12.055 1 78.81 265 GLY B C 1
ATOM 4684 O O . GLY B 1 265 ? -2.088 -37.969 12.992 1 78.81 265 GLY B O 1
ATOM 4685 N N . ILE B 1 266 ? -0.34 -39.062 12.141 1 82.94 266 ILE B N 1
ATOM 4686 C CA . ILE B 1 266 ? 0.134 -39.438 13.469 1 82.94 266 ILE B CA 1
ATOM 4687 C C . ILE B 1 266 ? 0.47 -38.188 14.273 1 82.94 266 ILE B C 1
ATOM 4689 O O . ILE B 1 266 ? 0.056 -38.062 15.43 1 82.94 266 ILE B O 1
ATOM 4693 N N . GLU B 1 267 ? 1.172 -37.344 13.68 1 83 267 GLU B N 1
ATOM 4694 C CA . GLU B 1 267 ? 1.547 -36.094 14.352 1 83 267 GLU B CA 1
ATOM 4695 C C . GLU B 1 267 ? 0.314 -35.281 14.734 1 83 267 GLU B C 1
ATOM 4697 O O . GLU B 1 267 ? 0.237 -34.75 15.844 1 83 267 GLU B O 1
ATOM 4702 N N . LYS B 1 268 ? -0.545 -35.125 13.844 1 83.75 268 LYS B N 1
ATOM 4703 C CA . LYS B 1 268 ? -1.787 -34.438 14.133 1 83.75 268 LYS B CA 1
ATOM 4704 C C . LYS B 1 268 ? -2.557 -35.094 15.266 1 83.75 268 LYS B C 1
ATOM 4706 O O . LYS B 1 268 ? -3.111 -34.406 16.125 1 83.75 268 LYS B O 1
ATOM 4711 N N . GLY B 1 269 ? -2.559 -36.406 15.125 1 85.19 269 GLY B N 1
ATOM 4712 C CA . GLY B 1 269 ? -3.191 -37.156 16.203 1 85.19 269 GLY B CA 1
ATOM 4713 C C . GLY B 1 269 ? -2.553 -36.906 17.562 1 85.19 269 GLY B C 1
ATOM 4714 O O . GLY B 1 269 ? -3.252 -36.719 18.547 1 85.19 269 GLY B O 1
ATOM 4715 N N . LYS B 1 270 ? -1.279 -36.938 17.531 1 89.06 270 LYS B N 1
ATOM 4716 C CA . LYS B 1 270 ? -0.547 -36.656 18.766 1 89.06 270 LYS B CA 1
ATOM 4717 C C . LYS B 1 270 ? -0.841 -35.25 19.281 1 89.06 270 LYS B C 1
ATOM 4719 O O . LYS B 1 270 ? -0.984 -35.062 20.484 1 89.06 270 LYS B O 1
ATOM 4724 N N . LEU B 1 271 ? -0.909 -34.312 18.422 1 89.62 271 LEU B N 1
ATOM 4725 C CA . LEU B 1 271 ? -1.192 -32.938 18.797 1 89.62 271 LEU B CA 1
ATOM 4726 C C . LEU B 1 271 ? -2.607 -32.781 19.359 1 89.62 271 LEU B C 1
ATOM 4728 O O . LEU B 1 271 ? -2.824 -32.094 20.359 1 89.62 271 LEU B O 1
ATOM 4732 N N . GLU B 1 272 ? -3.523 -33.406 18.688 1 89.69 272 GLU B N 1
ATOM 4733 C CA . GLU B 1 272 ? -4.902 -33.406 19.172 1 89.69 272 GLU B CA 1
ATOM 4734 C C . GLU B 1 272 ? -4.996 -34.031 20.562 1 89.69 272 GLU B C 1
ATOM 4736 O O . GLU B 1 272 ? -5.688 -33.531 21.438 1 89.69 272 GLU B O 1
ATOM 4741 N N . ASP B 1 273 ? -4.297 -35.156 20.672 1 90.81 273 ASP B N 1
ATOM 4742 C CA . ASP B 1 273 ? -4.277 -35.812 21.969 1 90.81 273 ASP B CA 1
ATOM 4743 C C . ASP B 1 273 ? -3.654 -34.938 23.047 1 90.81 273 ASP B C 1
ATOM 4745 O O . ASP B 1 273 ? -4.16 -34.875 24.172 1 90.81 273 ASP B O 1
ATOM 4749 N N . ALA B 1 274 ? -2.613 -34.312 22.672 1 91.94 274 ALA B N 1
ATOM 4750 C CA . ALA B 1 274 ? -1.959 -33.406 23.609 1 91.94 274 ALA B CA 1
ATOM 4751 C C . ALA B 1 274 ? -2.91 -32.281 24.047 1 91.94 274 ALA B C 1
ATOM 4753 O O . ALA B 1 274 ? -3.012 -31.969 25.234 1 91.94 274 ALA B O 1
ATOM 4754 N N . SER B 1 275 ? -3.562 -31.688 23.109 1 92.44 275 SER B N 1
ATOM 4755 C CA . SER B 1 275 ? -4.52 -30.625 23.391 1 92.44 275 SER B CA 1
ATOM 4756 C C . SER B 1 275 ? -5.629 -31.109 24.328 1 92.44 275 SER B C 1
ATOM 4758 O O . SER B 1 275 ? -5.992 -30.406 25.281 1 92.44 275 SER B O 1
ATOM 4760 N N . LYS B 1 276 ? -6.098 -32.25 24 1 91.94 276 LYS B N 1
ATOM 4761 C CA . LYS B 1 276 ? -7.156 -32.844 24.812 1 91.94 276 LYS B CA 1
ATOM 4762 C C . LYS B 1 276 ? -6.656 -33.156 26.234 1 91.94 276 LYS B C 1
ATOM 4764 O O . LYS B 1 276 ? -7.359 -32.906 27.203 1 91.94 276 LYS B O 1
ATOM 4769 N N . MET B 1 277 ? -5.457 -33.656 26.328 1 92.75 277 MET B N 1
ATOM 4770 C CA . MET B 1 277 ? -4.875 -33.969 27.641 1 92.75 277 MET B CA 1
ATOM 4771 C C . MET B 1 277 ? -4.684 -32.719 28.469 1 92.75 277 MET B C 1
ATOM 4773 O O . MET B 1 277 ? -5.008 -32.688 29.656 1 92.75 277 MET B O 1
ATOM 4777 N N . LEU B 1 278 ? -4.266 -31.672 27.875 1 93.44 278 LEU B N 1
ATOM 4778 C CA . LEU B 1 278 ? -4.039 -30.406 28.578 1 93.44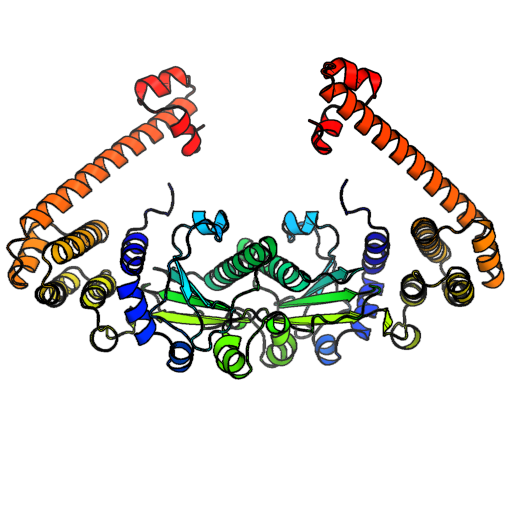 278 LEU B CA 1
ATOM 4779 C C . LEU B 1 278 ? -5.359 -29.781 29.016 1 93.44 278 LEU B C 1
ATOM 4781 O O . LEU B 1 278 ? -5.465 -29.25 30.125 1 93.44 278 LEU B O 1
ATOM 4785 N N . SER B 1 279 ? -6.266 -29.922 28.141 1 92.5 279 SER B N 1
ATOM 4786 C CA . SER B 1 279 ? -7.578 -29.375 28.469 1 92.5 279 SER B CA 1
ATOM 4787 C C . SER B 1 279 ? -8.211 -30.125 29.641 1 92.5 279 SER B C 1
ATOM 4789 O O . SER B 1 279 ? -9.023 -29.562 30.375 1 92.5 279 SER B O 1
ATOM 4791 N N . LYS B 1 280 ? -7.809 -31.344 29.812 1 92.81 280 LYS B N 1
ATOM 4792 C CA . LYS B 1 280 ? -8.344 -32.156 30.891 1 92.81 280 LYS B CA 1
ATOM 4793 C C . LYS B 1 280 ? -7.496 -32.062 32.156 1 92.81 280 LYS B C 1
ATOM 4795 O O . LYS B 1 280 ? -7.719 -32.781 33.125 1 92.81 280 LYS B O 1
ATOM 4800 N N . GLY B 1 281 ? -6.461 -31.188 32.062 1 91.38 281 GLY B N 1
ATOM 4801 C CA . GLY B 1 281 ? -5.723 -30.844 33.25 1 91.38 281 GLY B CA 1
ATOM 4802 C C . GLY B 1 281 ? -4.488 -31.703 33.469 1 91.38 281 GLY B C 1
ATOM 4803 O O . GLY B 1 281 ? -3.877 -31.656 34.531 1 91.38 281 GLY B O 1
ATOM 4804 N N . ILE B 1 282 ? -4.184 -32.531 32.531 1 91.81 282 ILE B N 1
ATOM 4805 C CA . ILE B 1 282 ? -2.969 -33.344 32.625 1 91.81 282 ILE B CA 1
ATOM 4806 C C . ILE B 1 282 ? -1.742 -32.438 32.531 1 91.81 282 ILE B C 1
ATOM 4808 O O . ILE B 1 282 ? -1.72 -31.5 31.75 1 91.81 282 ILE B O 1
ATOM 4812 N N . ASP B 1 283 ? -0.846 -32.688 33.438 1 92.94 283 ASP B N 1
ATOM 4813 C CA . ASP B 1 283 ? 0.32 -31.797 33.5 1 92.94 283 ASP B CA 1
ATOM 4814 C C . ASP B 1 283 ? 1.164 -31.906 32.25 1 92.94 283 ASP B C 1
ATOM 4816 O O . ASP B 1 283 ? 1.209 -32.969 31.609 1 92.94 283 ASP B O 1
ATOM 4820 N N . LEU B 1 284 ? 1.88 -30.828 31.844 1 94.06 284 LEU B N 1
ATOM 4821 C CA . LEU B 1 284 ? 2.627 -30.688 30.594 1 94.06 284 LEU B CA 1
ATOM 4822 C C . LEU B 1 284 ? 3.682 -31.781 30.469 1 94.06 284 LEU B C 1
ATOM 4824 O O . LEU B 1 284 ? 3.879 -32.344 29.375 1 94.06 284 LEU B O 1
ATOM 4828 N N . LYS B 1 285 ? 4.316 -32.031 31.609 1 92.44 285 LYS B N 1
ATOM 4829 C CA . LYS B 1 285 ? 5.375 -33.031 31.594 1 92.44 285 LYS B CA 1
ATOM 4830 C C . LYS B 1 285 ? 4.836 -34.406 31.141 1 92.44 285 LYS B C 1
ATOM 4832 O O . LYS B 1 285 ? 5.453 -35.062 30.312 1 92.44 285 LYS B O 1
ATOM 4837 N N . THR B 1 286 ? 3.701 -34.812 31.656 1 93.5 286 THR B N 1
ATOM 4838 C CA . THR B 1 286 ? 3.055 -36.094 31.312 1 93.5 286 THR B CA 1
ATOM 4839 C C . THR B 1 286 ? 2.635 -36.094 29.844 1 93.5 286 THR B C 1
ATOM 4841 O O . THR B 1 286 ? 2.803 -37.094 29.141 1 93.5 286 THR B O 1
ATOM 4844 N N . VAL B 1 287 ? 2.068 -35.031 29.375 1 94.25 287 VAL B N 1
ATOM 4845 C CA . VAL B 1 287 ? 1.618 -34.906 27.984 1 94.25 287 VAL B CA 1
ATOM 4846 C C . VAL B 1 287 ? 2.803 -35.062 27.047 1 94.25 287 VAL B C 1
ATOM 4848 O O . VAL B 1 287 ? 2.705 -35.781 26.031 1 94.25 287 VAL B O 1
ATOM 4851 N N . LEU B 1 288 ? 3.941 -34.469 27.391 1 93.06 288 LEU B N 1
ATOM 4852 C CA . LEU B 1 288 ? 5.133 -34.562 26.547 1 93.06 288 LEU B CA 1
ATOM 4853 C C . LEU B 1 288 ? 5.66 -36 26.516 1 93.06 288 LEU B C 1
ATOM 4855 O O . LEU B 1 288 ? 6.09 -36.469 25.453 1 93.06 288 LEU B O 1
ATOM 4859 N N . GLU B 1 289 ? 5.578 -36.625 27.625 1 91.31 289 GLU B N 1
ATOM 4860 C CA . GLU B 1 289 ? 6.043 -38 27.719 1 91.31 289 GLU B CA 1
ATOM 4861 C C . GLU B 1 289 ? 5.168 -38.938 26.891 1 91.31 289 GLU B C 1
ATOM 4863 O O . GLU B 1 289 ? 5.68 -39.812 26.188 1 91.31 289 GLU B O 1
ATOM 4868 N N . ILE B 1 290 ? 3.902 -38.781 26.984 1 90.38 290 ILE B N 1
ATOM 4869 C CA . ILE B 1 290 ? 2.955 -39.656 26.312 1 90.38 290 ILE B CA 1
ATOM 4870 C C . ILE B 1 290 ? 3.004 -39.406 24.797 1 90.38 290 ILE B C 1
ATOM 4872 O O . ILE B 1 290 ? 3.014 -40.375 24.016 1 90.38 290 ILE B O 1
ATOM 4876 N N . THR B 1 291 ? 3.029 -38.219 24.406 1 91.69 291 THR B N 1
ATOM 4877 C CA . THR B 1 291 ? 2.904 -37.875 22.984 1 91.69 291 THR B CA 1
ATOM 4878 C C . THR B 1 291 ? 4.27 -37.906 22.297 1 91.69 291 THR B C 1
ATOM 4880 O O . THR B 1 291 ? 4.352 -38.094 21.078 1 91.69 291 THR B O 1
ATOM 4883 N N . GLY B 1 292 ? 5.312 -37.781 23.078 1 90.69 292 GLY B N 1
ATOM 4884 C CA . GLY B 1 292 ? 6.652 -37.688 22.516 1 90.69 292 GLY B CA 1
ATOM 4885 C C . GLY B 1 292 ? 6.918 -36.344 21.828 1 90.69 292 GLY B C 1
ATOM 4886 O O . GLY B 1 292 ? 7.914 -36.219 21.125 1 90.69 292 GLY B O 1
ATOM 4887 N N . LEU B 1 293 ? 6.027 -35.406 21.922 1 90.12 293 LEU B N 1
ATOM 4888 C CA . LEU B 1 293 ? 6.172 -34.094 21.297 1 90.12 293 LEU B CA 1
ATOM 4889 C C . LEU B 1 293 ? 7.023 -33.188 22.172 1 90.12 293 LEU B C 1
ATOM 4891 O O . LEU B 1 293 ? 7.164 -33.406 23.375 1 90.12 293 LEU B O 1
ATOM 4895 N N . SER B 1 294 ? 7.621 -32.281 21.578 1 90.19 294 SER B N 1
ATOM 4896 C CA . SER B 1 294 ? 8.383 -31.266 22.328 1 90.19 294 SER B CA 1
ATOM 4897 C C . SER B 1 294 ? 7.5 -30.094 22.703 1 90.19 294 SER B C 1
ATOM 4899 O O . SER B 1 294 ? 6.449 -29.859 22.109 1 90.19 294 SER B O 1
ATOM 4901 N N . GLU B 1 295 ? 8.023 -29.375 23.719 1 88.38 295 GLU B N 1
ATOM 4902 C CA . GLU B 1 295 ? 7.332 -28.156 24.141 1 88.38 295 GLU B CA 1
ATOM 4903 C C . GLU B 1 295 ? 7.281 -27.141 23 1 88.38 295 GLU B C 1
ATOM 4905 O O . GLU B 1 295 ? 6.277 -26.453 22.828 1 88.38 295 GLU B O 1
ATOM 4910 N N . LYS B 1 296 ? 8.281 -27.078 22.266 1 86.44 296 LYS B N 1
ATOM 4911 C CA . LYS B 1 296 ? 8.375 -26.156 21.141 1 86.44 296 LYS B CA 1
ATOM 4912 C C . LYS B 1 296 ? 7.305 -26.453 20.094 1 86.44 296 LYS B C 1
ATOM 4914 O O . LYS B 1 296 ? 6.672 -25.547 19.562 1 86.44 296 LYS B O 1
ATOM 4919 N N . THR B 1 297 ? 7.176 -27.672 19.922 1 87.62 297 THR B N 1
ATOM 4920 C CA . THR B 1 297 ? 6.195 -28.109 18.938 1 87.62 297 THR B CA 1
ATOM 4921 C C . THR B 1 297 ? 4.785 -27.688 19.359 1 87.62 297 THR B C 1
ATOM 4923 O O . THR B 1 297 ? 3.992 -27.234 18.531 1 87.62 297 THR B O 1
ATOM 4926 N N . LEU B 1 298 ? 4.551 -27.812 20.609 1 87.69 298 LEU B N 1
ATOM 4927 C CA . LEU B 1 298 ? 3.232 -27.438 21.109 1 87.69 298 LEU B CA 1
ATOM 4928 C C . LEU B 1 298 ? 3.008 -25.938 21 1 87.69 298 LEU B C 1
ATOM 4930 O O . LEU B 1 298 ? 1.921 -25.484 20.625 1 87.69 298 LEU B O 1
ATOM 4934 N N . LYS B 1 299 ? 3.982 -25.156 21.219 1 86.06 299 LYS B N 1
ATOM 4935 C CA . LYS B 1 299 ? 3.902 -23.703 21.125 1 86.06 299 LYS B CA 1
ATOM 4936 C C . LYS B 1 299 ? 3.707 -23.25 19.672 1 86.06 299 LYS B C 1
ATOM 4938 O O . LYS B 1 299 ? 2.877 -22.391 19.391 1 86.06 299 LYS B O 1
ATOM 4943 N N . ASP B 1 300 ? 4.375 -23.953 18.875 1 83.56 300 ASP B N 1
ATOM 4944 C CA . ASP B 1 300 ? 4.324 -23.625 17.453 1 83.56 300 ASP B CA 1
ATOM 4945 C C . ASP B 1 300 ? 2.932 -23.891 16.891 1 83.56 300 ASP B C 1
ATOM 4947 O O . ASP B 1 300 ? 2.518 -23.234 15.922 1 83.56 300 ASP B O 1
ATOM 4951 N N . HIS B 1 301 ? 2.254 -24.75 17.562 1 86.81 301 HIS B N 1
ATOM 4952 C CA . HIS B 1 301 ? 0.942 -25.109 17.047 1 86.81 301 HIS B CA 1
ATOM 4953 C C . HIS B 1 301 ? -0.173 -24.469 17.859 1 86.81 301 HIS B C 1
ATOM 4955 O O . HIS B 1 301 ? -1.339 -24.844 17.734 1 86.81 301 HIS B O 1
ATOM 4961 N N . GLY B 1 302 ? 0.208 -23.672 18.672 1 84.12 302 GLY B N 1
ATOM 4962 C CA . GLY B 1 302 ? -0.741 -22.875 19.422 1 84.12 302 GLY B CA 1
ATOM 4963 C C . GLY B 1 302 ? -1.438 -23.656 20.516 1 84.12 302 GLY B C 1
ATOM 4964 O O . GLY B 1 302 ? -2.537 -23.297 20.953 1 84.12 302 GLY B O 1
ATOM 4965 N N . ILE B 1 303 ? -0.872 -24.719 20.875 1 86.31 303 ILE B N 1
ATOM 4966 C CA . ILE B 1 303 ? -1.484 -25.547 21.906 1 86.31 303 ILE B CA 1
ATOM 4967 C C . ILE B 1 303 ? -1.038 -25.062 23.281 1 86.31 303 ILE B C 1
ATOM 4969 O O . ILE B 1 303 ? -1.794 -25.156 24.25 1 86.31 303 ILE B O 1
ATOM 4973 N N . LEU B 1 304 ? 0.287 -24.516 23.219 1 82.5 304 LEU B N 1
ATOM 4974 C CA . LEU B 1 304 ? 0.806 -23.859 24.406 1 82.5 304 LEU B CA 1
ATOM 4975 C C . LEU B 1 304 ? 0.942 -22.359 24.203 1 82.5 304 LEU B C 1
ATOM 4977 O O . LEU B 1 304 ? 1.189 -21.906 23.078 1 82.5 304 LEU B O 1
#

Solvent-accessible surface area (backbone atoms only — not comparable to full-atom values): 33375 Å² total; per-residue (Å²): 132,73,77,80,69,42,59,68,56,47,54,54,47,58,57,51,64,38,52,70,59,34,32,55,48,47,62,54,66,47,55,68,72,57,46,70,42,40,32,49,89,61,46,37,80,54,67,70,84,54,43,48,69,64,52,51,68,58,61,63,58,48,40,33,38,27,42,34,62,85,61,53,84,49,43,33,32,38,37,39,39,75,34,70,51,87,58,93,56,50,57,59,52,49,48,44,50,53,41,43,43,42,49,45,27,51,76,69,72,41,78,55,54,54,46,39,40,30,37,42,34,62,30,89,62,79,91,77,65,69,55,33,45,62,61,68,47,80,66,55,71,69,52,40,74,70,47,50,56,34,37,59,33,24,36,52,51,75,44,51,48,81,79,51,63,50,78,82,52,41,85,48,58,68,54,37,32,55,51,48,49,62,61,36,62,80,48,56,68,69,60,32,56,68,49,42,25,69,40,55,35,53,48,70,74,48,80,52,61,70,57,42,50,53,54,49,49,54,50,48,50,44,46,50,70,76,35,95,63,51,56,69,60,52,36,52,34,28,44,72,26,74,40,52,88,49,40,62,55,47,47,52,47,52,51,49,52,50,49,50,49,49,52,51,46,49,50,51,48,37,49,52,49,40,48,52,40,47,74,71,63,50,53,68,70,60,43,32,65,74,55,68,51,53,72,64,58,35,39,75,66,64,71,89,132,74,78,80,70,42,59,68,56,50,54,54,47,58,58,50,65,39,52,71,59,34,29,55,47,47,62,53,65,48,55,69,72,56,46,70,43,40,32,50,90,61,47,37,78,55,67,68,83,54,43,47,68,63,51,52,68,57,60,63,57,49,40,32,39,28,43,33,62,86,62,53,84,47,41,32,32,38,37,38,39,75,33,68,52,89,58,92,55,50,56,60,52,48,48,43,51,53,40,42,43,43,49,44,26,51,75,68,72,40,78,55,52,53,46,38,40,31,38,42,34,60,31,89,64,80,91,79,65,70,57,35,47,63,61,68,46,81,66,54,72,70,51,41,73,70,48,50,54,33,36,58,34,26,35,51,50,75,44,51,49,82,79,51,64,50,78,83,51,40,87,47,58,68,57,36,33,54,51,50,49,61,63,36,60,81,47,57,69,71,60,34,56,67,50,42,25,69,40,56,34,52,48,69,74,49,79,53,59,70,58,42,50,52,53,50,51,54,49,48,50,45,46,50,69,74,35,97,65,53,56,69,60,52,36,53,35,27,44,72,26,74,39,52,90,47,39,60,56,46,45,52,47,52,50,48,54,50,50,50,50,48,51,49,47,49,50,50,48,37,49,51,49,40,47,52,39,47,73,72,64,48,53,68,70,59,44,31,65,74,54,67,52,52,72,65,56,34,40,75,68,64,72,88